Protein 1H12 (pdb70)

Structure (mmCIF, N/CA/C/O backbone):
data_1H12
#
_entry.id   1H12
#
_cell.length_a   50.972
_cell.length_b   90.734
_cell.length_c   97.581
_cell.angle_alpha   90.00
_cell.angle_beta   90.00
_cell.angle_gamma   90.00
#
_symmetry.space_group_name_H-M   'P 21 21 21'
#
loop_
_entity.id
_entity.type
_entity.pdbx_description
1 polymer ENDO-1,4-BETA-XYLANASE
2 non-polymer beta-D-xylopyranose
3 non-polymer alpha-D-xylopyranose
4 water water
#
loop_
_atom_site.group_PDB
_atom_site.id
_atom_site.type_symbol
_atom_site.label_atom_id
_atom_site.label_alt_id
_atom_site.label_comp_id
_atom_site.label_asym_id
_atom_site.label_entity_id
_atom_site.label_seq_id
_atom_site.pdbx_PDB_ins_code
_atom_site.Cartn_x
_atom_site.Cartn_y
_atom_site.Cartn_z
_atom_site.occupancy
_atom_site.B_iso_or_equiv
_atom_site.auth_seq_id
_atom_site.auth_comp_id
_atom_site.auth_asym_id
_atom_site.auth_atom_id
_atom_site.pdbx_PDB_model_num
ATOM 1 N N . ALA A 1 1 ? 11.482 22.103 -0.645 1.00 19.40 1 ALA A N 1
ATOM 2 C CA . ALA A 1 1 ? 11.639 20.741 -1.184 1.00 18.97 1 ALA A CA 1
ATOM 3 C C . ALA A 1 1 ? 11.993 19.777 -0.051 1.00 17.35 1 ALA A C 1
ATOM 4 O O . ALA A 1 1 ? 12.627 20.170 0.902 1.00 17.56 1 ALA A O 1
ATOM 6 N N . PHE A 1 2 ? 11.613 18.539 -0.203 1.00 16.44 2 PHE A N 1
ATOM 7 C CA . PHE A 1 2 ? 11.974 17.513 0.757 1.00 14.95 2 PHE A CA 1
ATOM 8 C C . PHE A 1 2 ? 13.440 17.380 0.949 1.00 15.51 2 PHE A C 1
ATOM 9 O O . PHE A 1 2 ? 14.189 17.259 -0.056 1.00 17.31 2 PHE A O 1
ATOM 17 N N . ASN A 1 3 ? 13.919 17.362 2.187 1.00 14.72 3 ASN A N 1
ATOM 18 C CA . ASN A 1 3 ? 15.317 17.088 2.483 1.00 15.57 3 ASN A CA 1
ATOM 19 C C . ASN A 1 3 ? 15.530 15.580 2.507 1.00 15.04 3 ASN A C 1
ATOM 20 O O . ASN A 1 3 ? 15.210 14.903 3.492 1.00 15.59 3 ASN A O 1
ATOM 25 N N . ASN A 1 4 ? 16.070 15.045 1.427 1.00 15.19 4 ASN A N 1
ATOM 26 C CA . ASN A 1 4 ? 16.347 13.641 1.310 1.00 14.70 4 ASN A CA 1
ATOM 27 C C . ASN A 1 4 ? 17.699 13.254 1.829 1.00 15.58 4 ASN A C 1
ATOM 28 O O . ASN A 1 4 ? 18.107 12.087 1.639 1.00 15.97 4 ASN A O 1
ATOM 33 N N . ASN A 1 5 ? 18.359 14.132 2.546 1.00 14.99 5 ASN A N 1
ATOM 34 C CA . ASN A 1 5 ? 19.626 13.836 3.173 1.00 16.88 5 ASN A CA 1
ATOM 35 C C . ASN A 1 5 ? 19.588 14.231 4.672 1.00 17.00 5 ASN A C 1
ATOM 36 O O . ASN A 1 5 ? 20.254 15.152 5.115 1.00 18.31 5 ASN A O 1
ATOM 41 N N . PRO A 1 6 ? 18.759 13.544 5.447 1.00 15.56 6 PRO A N 1
ATOM 42 C CA . PRO A 1 6 ? 18.591 13.925 6.856 1.00 15.40 6 PRO A CA 1
ATOM 43 C C . PRO A 1 6 ? 19.882 13.892 7.591 1.00 15.67 6 PRO A C 1
ATOM 44 O O . PRO A 1 6 ? 20.700 13.000 7.411 1.00 16.22 6 PRO A O 1
ATOM 48 N N . SER A 1 7 ? 20.076 14.884 8.468 1.00 15.42 7 SER A N 1
ATOM 49 C CA . SER A 1 7 ? 21.302 14.993 9.234 1.00 15.93 7 SER A CA 1
ATOM 50 C C . SER A 1 7 ? 21.581 13.856 10.162 1.00 15.41 7 SER A C 1
ATOM 51 O O . SER A 1 7 ? 20.670 13.308 10.766 1.00 14.09 7 SER A O 1
ATOM 54 N N . SER A 1 8 ? 22.867 13.496 10.311 1.00 15.34 8 SER A N 1
ATOM 55 C CA . SER A 1 8 ? 23.309 12.542 11.325 1.00 16.16 8 SER A CA 1
ATOM 56 C C . SER A 1 8 ? 23.303 13.159 12.701 1.00 15.55 8 SER A C 1
ATOM 57 O O . SER A 1 8 ? 23.520 12.459 13.660 1.00 18.14 8 SER A O 1
ATOM 60 N N . VAL A 1 9 ? 23.130 14.450 12.792 1.00 15.76 9 VAL A N 1
ATOM 61 C CA . VAL A 1 9 ? 23.044 15.165 14.084 1.00 16.14 9 VAL A CA 1
ATOM 62 C C . VAL A 1 9 ? 21.582 15.453 14.324 1.00 15.52 9 VAL A C 1
ATOM 63 O O . VAL A 1 9 ? 20.912 16.066 13.501 1.00 16.78 9 VAL A O 1
ATOM 67 N N . GLY A 1 10 ? 21.097 15.011 15.459 1.00 14.71 10 GLY A N 1
ATOM 68 C CA . GLY A 1 10 ? 19.670 15.201 15.776 1.00 14.41 10 GLY A CA 1
ATOM 69 C C . GLY A 1 10 ? 19.299 16.605 16.242 1.00 12.52 10 GLY A C 1
ATOM 70 O O . GLY A 1 10 ? 20.142 17.367 16.748 1.00 13.34 10 GLY A O 1
ATOM 71 N N . ALA A 1 11 ? 18.023 16.901 16.142 1.00 11.52 11 ALA A N 1
ATOM 72 C CA . ALA A 1 11 ? 17.454 18.146 16.635 1.00 11.77 11 ALA A CA 1
ATOM 73 C C . ALA A 1 11 ? 17.652 18.302 18.136 1.00 11.61 11 ALA A C 1
ATOM 74 O O . ALA A 1 11 ? 17.779 19.447 18.618 1.00 13.06 11 ALA A O 1
ATOM 76 N N . TYR A 1 12 ? 17.689 17.232 18.863 1.00 11.60 12 TYR A N 1
ATOM 77 C CA . TYR A 1 12 ? 17.942 17.329 20.330 1.00 12.54 12 TYR A CA 1
ATOM 78 C C . TYR A 1 12 ? 19.297 17.941 20.602 1.00 13.36 12 TYR A C 1
ATOM 79 O O . TYR A 1 12 ? 19.425 18.722 21.576 1.00 16.76 12 TYR A O 1
ATOM 88 N N . SER A 1 13 ? 20.280 17.567 19.792 1.00 15.17 13 SER A N 1
ATOM 89 C CA A SER A 1 13 ? 21.607 18.168 20.000 0.50 17.43 13 SER A CA 1
ATOM 90 C CA B SER A 1 13 ? 21.595 18.180 19.989 0.50 17.68 13 SER A CA 1
ATOM 91 C C . SER A 1 13 ? 21.784 19.502 19.333 1.00 18.00 13 SER A C 1
ATOM 92 O O . SER A 1 13 ? 22.495 20.376 19.903 1.00 21.43 13 SER A O 1
ATOM 97 N N . SER A 1 14 ? 21.213 19.740 18.175 1.00 16.42 14 SER A N 1
ATOM 98 C CA . SER A 1 14 ? 21.500 20.988 17.444 1.00 17.39 14 SER A CA 1
ATOM 99 C C . SER A 1 14 ? 20.529 22.070 17.755 1.00 17.62 14 SER A C 1
ATOM 100 O O . SER A 1 14 ? 20.853 23.236 17.582 1.00 20.70 14 SER A O 1
ATOM 103 N N . GLY A 1 15 ? 19.345 21.712 18.210 1.00 17.23 15 GLY A N 1
ATOM 104 C CA . GLY A 1 15 ? 18.247 22.620 18.382 1.00 18.24 15 GLY A CA 1
ATOM 105 C C . GLY A 1 15 ? 17.520 22.951 17.135 1.00 17.65 15 GLY A C 1
ATOM 106 O O . GLY A 1 15 ? 16.587 23.747 17.169 1.00 20.99 15 GLY A O 1
ATOM 107 N N . THR A 1 16 ? 17.919 22.393 16.001 1.00 17.58 16 THR A N 1
ATOM 108 C CA . THR A 1 16 ? 17.268 22.662 14.723 1.00 18.40 16 THR A CA 1
ATOM 109 C C . THR A 1 16 ? 16.236 21.576 14.446 1.00 14.78 16 THR A C 1
ATOM 110 O O . THR A 1 16 ? 16.624 20.446 14.223 1.00 16.31 16 THR A O 1
ATOM 114 N N . TYR A 1 17 ? 14.961 21.904 14.480 1.00 13.68 17 TYR A N 1
ATOM 115 C CA . TYR A 1 17 ? 13.882 20.976 14.169 1.00 12.24 17 TYR A CA 1
ATOM 116 C C . TYR A 1 17 ? 13.430 21.190 12.724 1.00 12.22 17 TYR A C 1
ATOM 117 O O . TYR A 1 17 ? 13.212 22.321 12.276 1.00 15.31 17 TYR A O 1
ATOM 126 N N . ARG A 1 18 ? 13.284 20.100 12.009 1.00 11.38 18 ARG A N 1
ATOM 127 C CA . ARG A 1 18 ? 12.696 20.133 10.692 1.00 10.76 18 ARG A CA 1
ATOM 128 C C . ARG A 1 18 ? 11.223 20.406 10.797 1.00 11.16 18 ARG A C 1
ATOM 129 O O . ARG A 1 18 ? 10.541 20.013 11.765 1.00 11.48 18 ARG A O 1
ATOM 137 N N . ASN A 1 19 ? 10.709 21.074 9.769 1.00 11.90 19 ASN A N 1
ATOM 138 C CA . ASN A 1 19 ? 9.286 21.245 9.511 1.00 11.64 19 ASN A CA 1
ATOM 139 C C . ASN A 1 19 ? 8.997 20.571 8.198 1.00 11.26 19 ASN A C 1
ATOM 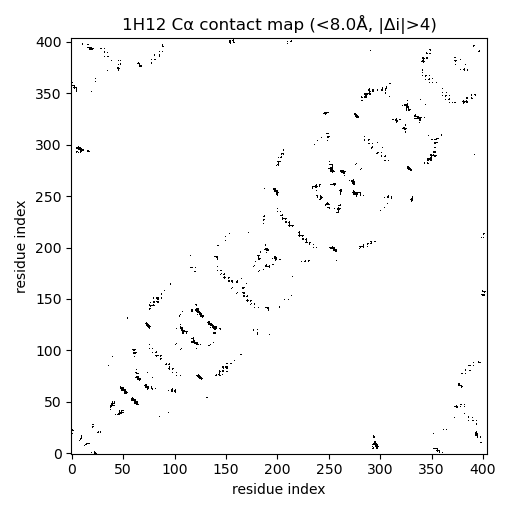140 O O . ASN A 1 19 ? 9.153 21.159 7.116 1.00 12.49 19 ASN A O 1
ATOM 145 N N . LEU A 1 20 ? 8.654 19.289 8.261 1.00 11.67 20 LEU A N 1
ATOM 146 C CA . LEU A 1 20 ? 8.458 18.469 7.073 1.00 11.61 20 LEU A CA 1
ATOM 147 C C . LEU A 1 20 ? 7.382 19.031 6.180 1.00 11.57 20 LEU A C 1
ATOM 148 O O . LEU A 1 20 ? 7.543 19.070 4.945 1.00 12.87 20 LEU A O 1
ATOM 153 N N . ALA A 1 21 ? 6.284 19.495 6.744 1.00 11.45 21 ALA A N 1
ATOM 154 C CA . ALA A 1 21 ? 5.224 20.066 5.957 1.00 12.15 21 ALA A CA 1
ATOM 155 C C . ALA A 1 21 ? 5.700 21.282 5.160 1.00 13.33 21 ALA A C 1
ATOM 156 O O . ALA A 1 21 ? 5.296 21.456 4.006 1.00 15.28 21 ALA A O 1
ATOM 158 N N . GLN A 1 22 ? 6.552 22.083 5.771 1.00 12.87 22 GLN A N 1
ATOM 159 C CA . GLN A 1 22 ? 7.114 23.248 5.067 1.00 14.14 22 GLN A CA 1
ATOM 160 C C . GLN A 1 22 ? 8.032 22.798 3.955 1.00 13.95 22 GLN A C 1
ATOM 161 O O . GLN A 1 22 ? 8.010 23.369 2.848 1.00 15.35 22 GLN A O 1
ATOM 167 N N . GLU A 1 23 ? 8.880 21.805 4.211 1.00 13.43 23 GLU A N 1
ATOM 168 C CA . GLU A 1 23 ? 9.707 21.241 3.154 1.00 13.76 23 GLU A CA 1
ATOM 169 C C . GLU A 1 23 ? 8.870 20.795 1.971 1.00 14.12 23 GLU A C 1
ATOM 170 O O . GLU A 1 23 ? 9.291 20.951 0.795 1.00 16.43 23 GLU A O 1
ATOM 176 N N . MET A 1 24 ? 7.687 20.276 2.232 1.00 14.10 24 MET A N 1
ATOM 177 C CA . MET A 1 24 ? 6.809 19.732 1.227 1.00 15.34 24 MET A CA 1
ATOM 178 C C . MET A 1 24 ? 5.943 20.834 0.598 1.00 16.49 24 MET A C 1
ATOM 179 O O . MET A 1 24 ? 5.059 20.533 -0.163 1.00 19.40 24 MET A O 1
ATOM 184 N N . GLY A 1 25 ? 6.189 22.067 0.945 1.00 16.27 25 GLY A N 1
ATOM 185 C CA . GLY A 1 25 ? 5.510 23.206 0.283 1.00 17.38 25 GLY A CA 1
ATOM 186 C C . GLY A 1 25 ? 4.143 23.530 0.771 1.00 17.91 25 GLY A C 1
ATOM 187 O O . GLY A 1 25 ? 3.375 24.266 0.096 1.00 19.80 25 GLY A O 1
ATOM 188 N N . LYS A 1 26 ? 3.774 23.028 1.964 1.00 16.18 26 LYS A N 1
ATOM 189 C CA . LYS A 1 26 ? 2.464 23.266 2.464 1.00 17.06 26 LYS A CA 1
ATOM 190 C C . LYS A 1 26 ? 2.353 24.627 3.133 1.00 17.14 26 LYS A C 1
ATOM 191 O O . LYS A 1 26 ? 3.339 25.194 3.599 1.00 19.61 26 LYS A O 1
ATOM 197 N N . THR A 1 27 ? 1.151 25.128 3.198 1.00 20.13 27 THR A N 1
ATOM 198 C CA . THR A 1 27 ? 0.894 26.407 3.838 1.00 21.49 27 THR A CA 1
ATOM 199 C C . THR A 1 27 ? -0.118 26.245 4.981 1.00 19.59 27 THR A C 1
ATOM 200 O O . THR A 1 27 ? -0.786 25.200 5.093 1.00 20.24 27 THR A O 1
ATOM 204 N N . ASN A 1 28 ? -0.247 27.274 5.781 1.00 19.19 28 ASN A N 1
ATOM 205 C CA . ASN A 1 28 ? -1.169 27.251 6.927 1.00 19.62 28 ASN A CA 1
ATOM 206 C C . ASN A 1 28 ? -0.926 26.040 7.823 1.00 17.83 28 ASN A C 1
ATOM 207 O O . ASN A 1 28 ? -1.896 25.417 8.342 1.00 19.32 28 ASN A O 1
ATOM 209 N N . ILE A 1 29 ? 0.357 25.709 7.983 1.00 16.60 29 ILE A N 1
ATOM 210 C CA . ILE A 1 29 ? 0.702 24.511 8.715 1.00 14.46 29 ILE A CA 1
ATOM 211 C C . ILE A 1 29 ? 0.311 24.590 10.181 1.00 14.49 29 ILE A C 1
ATOM 212 O O . ILE A 1 29 ? -0.322 23.674 10.732 1.00 14.36 29 ILE A O 1
ATOM 217 N N . GLN A 1 30 ? 0.692 25.654 10.827 1.00 14.11 30 GLN A N 1
ATOM 218 C CA . GLN A 1 30 ? 0.415 25.766 12.250 1.00 15.02 30 GLN A CA 1
ATOM 219 C C . GLN A 1 30 ? -1.093 25.829 12.518 1.00 14.60 30 GLN A C 1
ATOM 220 O O . GLN A 1 30 ? -1.587 25.280 13.514 1.00 15.33 30 GLN A O 1
ATOM 226 N N . GLN A 1 31 ? -1.864 26.499 11.658 1.00 15.25 31 GLN A N 1
ATOM 227 C CA . GLN A 1 31 ? -3.317 26.526 11.823 1.00 15.31 31 GLN A CA 1
ATOM 228 C C . GLN A 1 31 ? -3.878 25.106 11.770 1.00 14.90 31 GLN A C 1
ATOM 229 O O . GLN A 1 31 ? -4.778 24.776 12.541 1.00 15.56 31 GLN A O 1
ATOM 231 N N . LYS A 1 32 ? -3.375 24.284 10.865 1.00 14.47 32 LYS A N 1
ATOM 232 C CA . LYS A 1 32 ? -3.874 22.912 10.737 1.00 14.76 32 LYS A CA 1
ATOM 233 C C . LYS A 1 32 ? -3.526 22.103 11.996 1.00 13.61 32 LYS A C 1
ATOM 234 O O . LYS A 1 32 ? -4.378 21.324 12.484 1.00 13.31 32 LYS A O 1
ATOM 240 N N . VAL A 1 33 ? -2.320 22.275 12.512 1.00 12.29 33 VAL A N 1
ATOM 241 C CA . VAL A 1 33 ? -1.935 21.602 13.766 1.00 11.67 33 VAL A CA 1
ATOM 242 C C . VAL A 1 33 ? -2.855 22.034 14.900 1.00 11.26 33 VAL A C 1
ATOM 243 O O . VAL A 1 33 ? -3.345 21.218 15.666 1.00 11.88 33 VAL A O 1
ATOM 247 N N . ASN A 1 34 ? -3.062 23.330 15.022 1.00 12.21 34 ASN A N 1
ATOM 248 C CA . ASN A 1 34 ? -3.889 23.864 16.078 1.00 12.91 34 ASN A CA 1
ATOM 249 C C . ASN A 1 34 ? -5.339 23.402 15.981 1.00 12.55 34 ASN A C 1
ATOM 250 O O . ASN A 1 34 ? -5.940 23.040 17.003 1.00 12.88 34 ASN A O 1
ATOM 255 N N . SER A 1 35 ? -5.879 23.403 14.773 1.00 12.73 35 SER A N 1
ATOM 256 C CA A SER A 1 35 ? -7.272 22.916 14.663 0.50 13.13 35 SER A CA 1
ATOM 257 C CA B SER A 1 35 ? -7.243 22.910 14.651 0.50 12.55 35 SER A CA 1
ATOM 258 C C . SER A 1 35 ? -7.386 21.416 14.946 1.00 11.81 35 SER A C 1
ATOM 259 O O . SER A 1 35 ? -8.405 20.974 15.433 1.00 12.29 35 SER A O 1
ATOM 264 N N . THR A 1 36 ? -6.355 20.651 14.621 1.00 11.24 36 THR A N 1
ATOM 265 C CA . THR A 1 36 ? -6.345 19.224 14.913 1.00 9.90 36 THR A CA 1
ATOM 266 C C . THR A 1 36 ? -6.489 19.058 16.444 1.00 9.61 36 THR A C 1
ATOM 267 O O . THR A 1 36 ? -7.321 18.270 16.906 1.00 9.83 36 THR A O 1
ATOM 271 N N . PHE A 1 37 ? -5.676 19.760 17.219 1.00 9.51 37 PHE A N 1
ATOM 272 C CA . PHE A 1 37 ? -5.779 19.647 18.652 1.00 9.41 37 PHE A CA 1
ATOM 273 C C . PHE A 1 37 ? -7.141 20.140 19.114 1.00 10.10 37 PHE A C 1
ATOM 274 O O . PHE A 1 37 ? -7.820 19.480 19.923 1.00 10.01 37 PHE A O 1
ATOM 282 N N . ASP A 1 38 ? -7.589 21.271 18.613 1.00 9.89 38 ASP A N 1
ATOM 283 C CA . ASP A 1 38 ? -8.852 21.835 19.084 1.00 11.39 38 ASP A CA 1
ATOM 284 C C . ASP A 1 38 ? -10.011 20.941 18.834 1.00 10.56 38 ASP A C 1
ATOM 285 O O . ASP A 1 38 ? -10.939 20.863 19.628 1.00 11.90 38 ASP A O 1
ATOM 290 N N . ASN A 1 39 ? -9.998 20.255 17.695 1.00 10.27 39 ASN A N 1
ATOM 291 C CA . ASN A 1 39 ? -11.107 19.357 17.395 1.00 11.05 39 ASN A CA 1
ATOM 292 C C . ASN A 1 39 ? -11.038 18.058 18.178 1.00 10.03 39 ASN A C 1
ATOM 293 O O . ASN A 1 39 ? -12.056 17.503 18.587 1.00 11.38 39 ASN A O 1
ATOM 298 N N . MET A 1 40 ? -9.817 17.545 18.411 1.00 10.01 40 MET A N 1
ATOM 299 C CA . MET A 1 40 ? -9.667 16.329 19.220 1.00 8.64 40 MET A CA 1
ATOM 300 C C . MET A 1 40 ? -10.047 16.587 20.682 1.00 8.46 40 MET A C 1
ATOM 301 O O . MET A 1 40 ? -10.558 15.692 21.354 1.00 9.20 40 MET A O 1
ATOM 306 N N . PHE A 1 41 ? -9.766 17.790 21.180 1.00 8.99 41 PHE A N 1
ATOM 307 C CA . PHE A 1 41 ? -9.959 18.174 22.561 1.00 8.88 41 PHE A CA 1
ATOM 308 C C . PHE A 1 41 ? -11.217 19.041 22.767 1.00 11.04 41 PHE A C 1
ATOM 309 O O . PHE A 1 41 ? -11.460 19.465 23.856 1.00 14.83 41 PHE A O 1
ATOM 317 N N . GLY A 1 42 ? -12.034 19.177 21.765 1.00 11.61 42 GLY A N 1
ATOM 318 C CA . GLY A 1 42 ? -13.238 19.995 21.850 1.00 12.45 42 GLY A CA 1
ATOM 319 C C . GLY A 1 42 ? -14.456 19.114 22.010 1.00 12.24 42 GLY A C 1
ATOM 320 O O . GLY A 1 42 ? -14.471 17.942 21.646 1.00 12.53 42 GLY A O 1
ATOM 321 N N . TYR A 1 43 ? -15.531 19.717 22.534 1.00 13.16 43 TYR A N 1
ATOM 322 C CA . TYR A 1 43 ? -16.726 18.955 22.848 1.00 13.80 43 TYR A CA 1
ATOM 323 C C . TYR A 1 43 ? -17.658 18.903 21.646 1.00 15.20 43 TYR A C 1
ATOM 324 O O . TYR A 1 43 ? -18.830 19.349 21.707 1.00 20.13 43 TYR A O 1
ATOM 333 N N . ASN A 1 44 ? -17.259 18.233 20.605 1.00 13.90 44 ASN A N 1
ATOM 334 C CA . ASN A 1 44 ? -17.980 18.161 19.329 1.00 13.77 44 ASN A CA 1
ATOM 335 C C . ASN A 1 44 ? -18.513 16.804 18.960 1.00 14.42 44 ASN A C 1
ATOM 336 O O . ASN A 1 44 ? -19.313 16.699 18.018 1.00 15.95 44 ASN A O 1
ATOM 341 N N . ASN A 1 45 ? -18.133 15.744 19.672 1.00 14.33 45 ASN A N 1
ATOM 342 C CA . ASN A 1 45 ? -18.563 14.411 19.377 1.00 16.05 45 ASN A CA 1
ATOM 343 C C . ASN A 1 45 ? -18.318 13.995 17.987 1.00 15.42 45 ASN A C 1
ATOM 344 O O . ASN A 1 45 ? -19.014 13.102 17.491 1.00 18.50 45 ASN A O 1
ATOM 346 N N . THR A 1 46 ? -17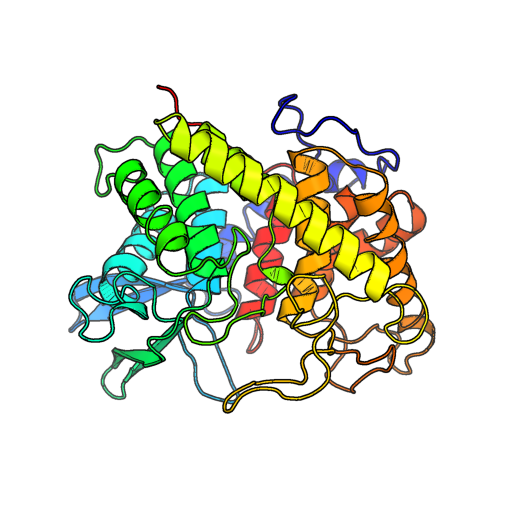.343 14.600 17.328 1.00 13.49 46 THR A N 1
ATOM 347 C CA . THR A 1 46 ? -17.075 14.381 15.903 1.00 13.73 46 THR A CA 1
ATOM 348 C C . THR A 1 46 ? -15.654 13.846 15.762 1.00 11.96 46 THR A C 1
ATOM 349 O O . THR A 1 46 ? -15.476 12.643 15.570 1.00 13.18 46 THR A O 1
ATOM 353 N N . GLN A 1 47 ? -14.683 14.709 15.877 1.00 10.53 47 GLN A N 1
ATOM 354 C CA . GLN A 1 47 ? -13.290 14.290 16.010 1.00 10.37 47 GLN A CA 1
ATOM 355 C C . GLN A 1 47 ? -12.901 13.987 17.482 1.00 9.80 47 GLN A C 1
ATOM 356 O O . GLN A 1 47 ? -11.876 13.355 17.733 1.00 9.92 47 GLN A O 1
ATOM 362 N N . GLN A 1 48 ? -13.722 14.471 18.409 1.00 9.80 48 GLN A N 1
ATOM 363 C CA . GLN A 1 48 ? -13.412 14.478 19.816 1.00 9.70 48 GLN A CA 1
ATOM 364 C C . GLN A 1 48 ? -12.961 13.111 20.324 1.00 9.25 48 GLN A C 1
ATOM 365 O O . GLN A 1 48 ? -13.635 12.083 20.147 1.00 9.73 48 GLN A O 1
ATOM 371 N N . LEU A 1 49 ? -11.852 13.148 21.096 1.00 8.62 49 LEU A N 1
ATOM 372 C CA . LEU A 1 49 ? -11.388 11.989 21.850 1.00 8.33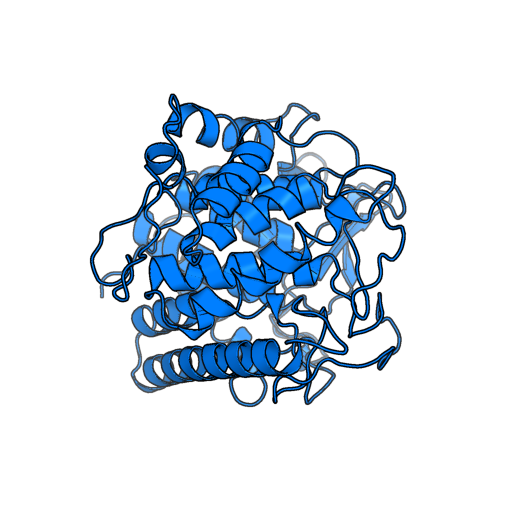 49 LEU A CA 1
ATOM 373 C C . LEU A 1 49 ? -11.286 12.261 23.376 1.00 8.01 49 LEU A C 1
ATOM 374 O O . LEU A 1 49 ? -11.134 11.313 24.141 1.00 8.79 49 LEU A O 1
ATOM 379 N N . TYR A 1 50 ? -11.291 13.523 23.758 1.00 8.40 50 TYR A N 1
ATOM 380 C CA . TYR A 1 50 ? -11.067 13.968 25.123 1.00 8.66 50 TYR A CA 1
ATOM 381 C C . TYR A 1 50 ? -12.408 14.205 25.803 1.00 8.59 50 TYR A C 1
ATOM 382 O O . TYR A 1 50 ? -13.160 15.082 25.368 1.00 9.80 50 TYR A O 1
ATOM 391 N N . TYR A 1 51 ? -12.724 13.419 26.829 1.00 8.33 51 TYR A N 1
ATOM 392 C CA . TYR A 1 51 ? -14.011 13.436 27.492 1.00 8.50 51 TYR A CA 1
ATOM 393 C C . TYR A 1 51 ? -13.870 13.600 28.982 1.00 7.98 51 TYR A C 1
ATOM 394 O O . TYR A 1 51 ? -12.976 13.030 29.617 1.00 8.44 51 TYR A O 1
ATOM 403 N N . PRO A 1 52 ? -14.773 14.364 29.590 1.00 8.60 52 PRO A N 1
ATOM 404 C CA . PRO A 1 52 ? -14.787 14.472 31.049 1.00 8.96 52 PRO A CA 1
ATOM 405 C C . PRO A 1 52 ? -15.343 13.237 31.711 1.00 8.90 52 PRO A C 1
ATOM 406 O O . PRO A 1 52 ? -16.233 12.559 31.189 1.00 10.17 52 PRO A O 1
ATOM 410 N N . TYR A 1 53 ? -14.827 12.971 32.898 1.00 8.55 53 TYR A N 1
ATOM 411 C CA . TYR A 1 53 ? -15.320 11.924 33.805 1.00 8.34 53 TYR A CA 1
ATOM 412 C C . TYR A 1 53 ? -15.849 12.604 35.069 1.00 8.27 53 TYR A C 1
ATOM 413 O O . TYR A 1 53 ? -15.133 13.389 35.707 1.00 9.02 53 TYR A O 1
ATOM 422 N N . THR A 1 54 ? -17.120 12.336 35.371 1.00 8.93 54 THR A N 1
ATOM 423 C CA . THR A 1 54 ? -17.783 12.870 36.546 1.00 9.01 54 THR A CA 1
ATOM 424 C C . THR A 1 54 ? -18.340 11.734 37.394 1.00 8.71 54 THR A C 1
ATOM 425 O O . THR A 1 54 ? -18.624 10.643 36.879 1.00 9.70 54 THR A O 1
ATOM 429 N N . GLU A 1 55 ? -18.475 11.987 38.688 1.00 8.56 55 GLU A N 1
ATOM 430 C CA . GLU A 1 55 ? -19.039 11.019 39.618 1.00 8.85 55 GLU A CA 1
ATOM 431 C C . GLU A 1 55 ? -20.123 11.692 40.417 1.00 9.38 55 GLU A C 1
ATOM 432 O O . GLU A 1 55 ? -19.848 12.682 41.120 1.00 10.17 55 GLU A O 1
ATOM 438 N N . ASN A 1 56 ? -21.341 11.234 40.273 1.00 9.34 56 ASN A N 1
ATOM 439 C CA . ASN A 1 56 ? -22.474 11.869 40.952 1.00 10.79 56 ASN A CA 1
ATOM 440 C C . ASN A 1 56 ? -22.559 13.359 40.700 1.00 11.51 56 ASN A C 1
ATOM 441 O O . ASN A 1 56 ? -22.862 14.143 41.585 1.00 12.37 56 ASN A O 1
ATOM 446 N N . GLY A 1 57 ? -22.250 13.747 39.461 1.00 11.58 57 GLY A N 1
ATOM 447 C CA . GLY A 1 57 ? -22.315 15.127 39.021 1.00 12.79 57 GLY A CA 1
ATOM 448 C C . GLY A 1 57 ? -21.129 15.967 39.361 1.00 13.24 57 GLY A C 1
ATOM 449 O O . GLY A 1 57 ? -21.099 17.159 39.033 1.00 18.16 57 GLY A O 1
ATOM 450 N N . VAL A 1 58 ? -20.146 15.405 40.064 1.00 11.09 58 VAL A N 1
ATOM 451 C CA . VAL A 1 58 ? -18.934 16.123 40.475 1.00 11.40 58 VAL A CA 1
ATOM 452 C C . VAL A 1 58 ? -17.846 15.803 39.454 1.00 10.31 58 VAL A C 1
ATOM 453 O O . VAL A 1 58 ? -17.490 14.661 39.233 1.00 10.35 58 VAL A O 1
ATOM 457 N N . TYR A 1 59 ? -17.289 16.838 38.838 1.00 11.14 59 TYR A N 1
ATOM 458 C CA . TYR A 1 59 ? -16.188 16.681 37.917 1.00 10.30 59 TYR A CA 1
ATOM 459 C C . TYR A 1 59 ? -14.983 16.116 38.579 1.00 9.97 59 TYR A C 1
ATOM 460 O O . TYR A 1 59 ? -14.580 16.588 39.671 1.00 11.17 59 TYR A O 1
ATOM 469 N N . LYS A 1 60 ? -14.352 15.137 37.942 1.00 9.11 60 LYS A N 1
ATOM 470 C CA . LYS A 1 60 ? -13.126 14.514 38.452 1.00 8.86 60 LYS A CA 1
ATOM 471 C C . LYS A 1 60 ? -11.925 14.771 37.553 1.00 8.65 60 LYS A C 1
ATOM 472 O O . LYS A 1 60 ? -10.919 15.356 38.014 1.00 9.31 60 LYS A O 1
ATOM 478 N N . ALA A 1 61 ? -11.964 14.317 36.330 1.00 8.52 61 ALA A N 1
ATOM 479 C CA . ALA A 1 61 ? -10.779 14.354 35.454 1.00 8.26 61 ALA A CA 1
ATOM 480 C C . ALA A 1 61 ? -11.223 14.085 34.046 1.00 7.66 61 ALA A C 1
ATOM 481 O O . ALA A 1 61 ? -12.434 14.050 33.800 1.00 9.60 61 ALA A O 1
ATOM 483 N N . HIS A 1 62 ? -10.318 13.991 33.085 1.00 7.87 62 HIS A N 1
ATOM 484 C CA . HIS A 1 62 ? -10.656 13.678 31.703 1.00 7.58 62 HIS A CA 1
ATOM 485 C C . HIS A 1 62 ? -9.894 12.437 31.235 1.00 7.69 62 HIS A C 1
ATOM 486 O O . HIS A 1 62 ? -8.841 12.098 31.765 1.00 7.90 62 HIS A O 1
ATOM 493 N N . TYR A 1 63 ? -10.412 11.823 30.206 1.00 7.68 63 TYR A N 1
ATOM 494 C CA . TYR A 1 63 ? -9.750 10.691 29.587 1.00 7.29 63 TYR A CA 1
ATOM 495 C C . TYR A 1 63 ? -9.858 10.764 28.080 1.00 7.79 63 TYR A C 1
ATOM 496 O O . TYR A 1 63 ? -10.748 11.425 27.496 1.00 8.18 63 TYR A O 1
ATOM 505 N N . ILE A 1 64 ? -8.969 10.034 27.432 1.00 7.54 64 ILE A N 1
ATOM 506 C CA . ILE A 1 64 ? -9.012 9.759 25.999 1.00 7.30 64 ILE A CA 1
ATOM 507 C C . ILE A 1 64 ? -9.844 8.495 25.866 1.00 7.90 64 ILE A C 1
ATOM 508 O O . ILE A 1 64 ? -9.539 7.435 26.398 1.00 8.10 64 ILE A O 1
ATOM 513 N N . LYS A 1 65 ? -10.964 8.619 25.141 1.00 8.01 65 LYS A N 1
ATOM 514 C CA . LYS A 1 65 ? -11.914 7.545 24.983 1.00 7.75 65 LYS A CA 1
ATOM 515 C C . LYS A 1 65 ? -11.545 6.652 23.817 1.00 8.25 65 LYS A C 1
ATOM 516 O O . LYS A 1 65 ? -11.525 7.090 22.657 1.00 9.35 65 LYS A O 1
ATOM 522 N N . ALA A 1 66 ? -11.298 5.377 24.100 1.00 8.65 66 ALA A N 1
ATOM 523 C CA . ALA A 1 66 ? -11.027 4.393 23.072 1.00 9.41 66 ALA A CA 1
ATOM 524 C C . ALA A 1 66 ? -12.354 3.823 22.584 1.00 9.71 66 ALA A C 1
ATOM 525 O O . ALA A 1 66 ? -12.828 2.772 22.956 1.00 11.34 66 ALA A O 1
ATOM 527 N N . ILE A 1 67 ? -12.978 4.603 21.727 1.00 10.66 67 ILE A N 1
ATOM 528 C CA . ILE A 1 67 ? -14.249 4.263 21.106 1.00 12.13 67 ILE A CA 1
ATOM 529 C C . ILE A 1 67 ? -14.090 2.953 20.405 1.00 13.03 67 ILE A C 1
ATOM 530 O O . ILE A 1 67 ? -13.103 2.699 19.725 1.00 13.78 67 ILE A O 1
ATOM 535 N N . ASN A 1 68 ? -15.063 2.075 20.626 1.00 15.40 68 ASN A N 1
ATOM 536 C CA . ASN A 1 68 ? -14.938 0.717 20.126 1.00 19.80 68 ASN A CA 1
ATOM 537 C C . ASN A 1 68 ? -16.299 0.127 19.891 1.00 23.12 68 ASN A C 1
ATOM 538 O O . ASN A 1 68 ? -17.011 -0.290 20.839 1.00 22.78 68 ASN A O 1
ATOM 543 N N . PRO A 1 69 ? -16.644 0.091 18.621 1.00 26.35 69 PRO A N 1
ATOM 544 C CA . PRO A 1 69 ? -17.953 -0.411 18.160 1.00 30.08 69 PRO A CA 1
ATOM 545 C C . PRO A 1 69 ? -18.115 -1.900 18.342 1.00 32.69 69 PRO A C 1
ATOM 546 O O . PRO A 1 69 ? -19.206 -2.382 18.540 1.00 36.27 69 PRO A O 1
ATOM 550 N N . ASP A 1 70 ? -17.015 -2.621 18.312 1.00 34.31 70 ASP A N 1
ATOM 551 C CA . ASP A 1 70 ? -17.138 -4.083 18.360 1.00 36.32 70 ASP A CA 1
ATOM 552 C C . ASP A 1 70 ? -17.222 -4.651 19.783 1.00 37.14 70 ASP A C 1
ATOM 553 O O . ASP A 1 70 ? -17.829 -5.707 20.030 1.00 39.69 70 ASP A O 1
ATOM 555 N N . GLU A 1 71 ? -16.642 -3.957 20.745 1.00 34.53 71 GLU A N 1
ATOM 556 C CA . GLU A 1 71 ? -16.414 -4.541 22.047 1.00 31.66 71 GLU A CA 1
ATOM 557 C C . GLU A 1 71 ? -16.848 -3.606 23.167 1.00 28.49 71 GLU A C 1
ATOM 558 O O . GLU A 1 71 ? -16.793 -3.958 24.348 1.00 30.07 71 GLU A O 1
ATOM 561 N N . GLY A 1 72 ? -17.290 -2.400 22.814 1.00 23.96 72 GLY A N 1
ATOM 562 C CA . GLY A 1 72 ? -17.741 -1.451 23.797 1.00 21.38 72 GLY A CA 1
ATO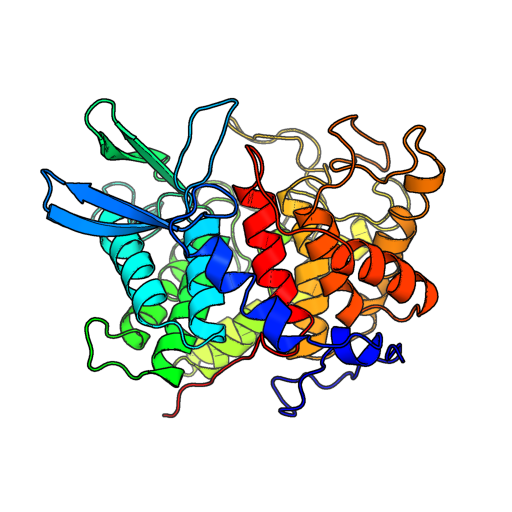M 563 C C . GLY A 1 72 ? -16.541 -0.458 24.102 1.00 17.18 72 GLY A C 1
ATOM 564 O O . GLY A 1 72 ? -15.386 -0.857 24.142 1.00 18.51 72 GLY A O 1
ATOM 565 N N . ASP A 1 73 ? -16.886 0.787 24.262 1.00 15.63 73 ASP A N 1
ATOM 566 C CA . ASP A 1 73 ? -15.856 1.797 24.461 1.00 13.24 73 ASP A CA 1
ATOM 567 C C . ASP A 1 73 ? -15.045 1.455 25.724 1.00 12.46 73 ASP A C 1
ATOM 568 O O . ASP A 1 73 ? -15.605 1.001 26.736 1.00 14.19 73 ASP A O 1
ATOM 573 N N . ASP A 1 74 ? -13.761 1.734 25.699 1.00 10.13 74 ASP A N 1
ATOM 574 C CA . ASP A 1 74 ? -12.916 1.544 26.858 1.00 9.50 74 ASP A CA 1
ATOM 575 C C . ASP A 1 74 ? -11.909 2.676 26.931 1.00 8.39 74 ASP A C 1
ATOM 576 O O . ASP A 1 74 ? -12.023 3.647 26.187 1.00 9.28 74 ASP A O 1
ATOM 581 N N . ILE A 1 75 ? -10.990 2.579 27.887 1.00 7.93 75 ILE A N 1
ATOM 582 C CA . ILE A 1 75 ? -10.060 3.680 28.164 1.00 7.55 75 ILE A CA 1
ATOM 583 C C . ILE A 1 75 ? -8.687 3.022 28.312 1.00 7.88 75 ILE A C 1
ATOM 584 O O . ILE A 1 75 ? -8.546 2.074 29.094 1.00 8.12 75 ILE A O 1
ATOM 589 N N . ARG A 1 76 ? -7.707 3.492 27.550 1.00 7.91 76 ARG A N 1
ATOM 590 C CA . ARG A 1 76 ? -6.410 2.836 27.436 1.00 7.25 76 ARG A CA 1
ATOM 591 C C . ARG A 1 76 ? -5.279 3.764 27.859 1.00 6.95 76 ARG A C 1
ATOM 592 O O . ARG A 1 76 ? -5.300 4.981 27.669 1.00 7.87 76 ARG A O 1
ATOM 600 N N . THR A 1 77 ? -4.228 3.188 28.406 1.00 7.07 77 THR A N 1
ATOM 601 C CA . THR A 1 77 ? -3.057 3.936 28.805 1.00 6.83 77 THR A CA 1
ATOM 602 C C . THR A 1 77 ? -2.304 4.522 27.620 1.00 6.94 77 THR A C 1
ATOM 603 O O . THR A 1 77 ? -1.776 5.641 27.735 1.00 7.32 77 THR A O 1
ATOM 607 N N . GLU A 1 78 ? -2.226 3.818 26.498 1.00 6.87 78 GLU A N 1
ATOM 608 C CA . GLU A 1 78 ? -1.578 4.376 25.327 1.00 7.27 78 GLU A CA 1
ATOM 609 C C . GLU A 1 78 ? -2.239 5.689 24.926 1.00 6.59 78 GLU A C 1
ATOM 610 O O . GLU A 1 78 ? -1.602 6.729 24.832 1.00 7.17 78 GLU A O 1
ATOM 616 N N . GLY A 1 79 ? -3.551 5.650 24.720 1.00 7.09 79 GLY A N 1
ATOM 617 C CA . GLY A 1 79 ? -4.225 6.866 24.277 1.00 7.28 79 GLY A CA 1
ATOM 618 C C . GLY A 1 79 ? -4.111 8.008 25.262 1.00 6.56 79 GLY A C 1
ATOM 619 O O . GLY A 1 79 ? -3.969 9.164 24.876 1.00 7.13 79 GLY A O 1
ATOM 620 N N . GLN A 1 80 ? -4.202 7.686 26.555 1.00 6.63 80 GLN A N 1
ATOM 621 C CA . GLN A 1 80 ? -4.095 8.682 27.627 1.00 6.37 80 GLN A CA 1
ATOM 622 C C . GLN A 1 80 ? -2.733 9.380 27.556 1.00 6.41 80 GLN A C 1
ATOM 623 O O . GLN A 1 80 ? -2.635 10.613 27.611 1.00 7.06 80 GLN A O 1
ATOM 629 N N . SER A 1 81 ? -1.665 8.563 27.464 1.00 6.44 81 SER A N 1
ATOM 630 C CA . SER A 1 81 ? -0.320 9.072 27.455 1.00 6.70 81 SER A CA 1
ATOM 631 C C . SER A 1 81 ? 0.011 9.838 26.184 1.00 6.73 81 SER A C 1
ATOM 632 O O . SER A 1 81 ? 0.735 10.848 26.219 1.00 7.14 81 SER A O 1
ATOM 635 N N . TRP A 1 82 ? -0.528 9.407 25.061 1.00 6.71 82 TRP A N 1
ATOM 636 C CA . TRP A 1 82 ? -0.385 10.107 23.798 1.00 7.09 82 TRP A CA 1
ATOM 637 C C . TRP A 1 82 ? -1.070 11.451 23.872 1.00 7.17 82 TRP A C 1
ATOM 638 O O . TRP A 1 82 ? -0.532 12.474 23.388 1.00 7.74 82 TRP A O 1
ATOM 649 N N . GLY A 1 83 ? -2.253 11.499 24.480 1.00 6.93 83 GLY A N 1
ATOM 650 C CA . GLY A 1 83 ? -2.957 12.768 24.636 1.00 7.27 83 GLY A CA 1
ATOM 651 C C . GLY A 1 83 ? -2.202 13.756 25.505 1.00 6.92 83 GLY A C 1
ATOM 652 O O . GLY A 1 83 ? -2.147 14.940 25.198 1.00 7.44 83 GLY A O 1
ATOM 653 N N . MET A 1 84 ? -1.613 13.275 26.597 1.00 7.08 84 MET A N 1
ATOM 654 C CA . MET A 1 84 ? -0.764 14.140 27.412 1.00 6.80 84 MET A CA 1
ATOM 655 C C . MET A 1 84 ? 0.429 14.667 26.625 1.00 6.73 84 MET A C 1
ATOM 656 O O . MET A 1 84 ? 0.827 15.834 26.751 1.00 7.36 84 MET A O 1
ATOM 661 N N . THR A 1 85 ? 1.030 13.808 25.823 1.00 6.62 85 THR A N 1
ATOM 662 C CA . THR A 1 85 ? 2.164 14.192 25.018 1.00 6.77 85 THR A CA 1
ATOM 663 C C . THR A 1 85 ? 1.782 15.302 24.035 1.00 6.86 85 THR A C 1
ATOM 664 O O . THR A 1 85 ? 2.480 16.295 23.884 1.00 7.75 85 THR A O 1
ATOM 668 N N . ALA A 1 86 ? 0.650 15.126 23.363 1.00 7.43 86 ALA A N 1
ATOM 669 C CA . ALA A 1 86 ? 0.196 16.153 22.463 1.00 7.32 86 ALA A CA 1
ATOM 670 C C . ALA A 1 86 ? -0.035 17.465 23.177 1.00 8.15 86 ALA A C 1
ATOM 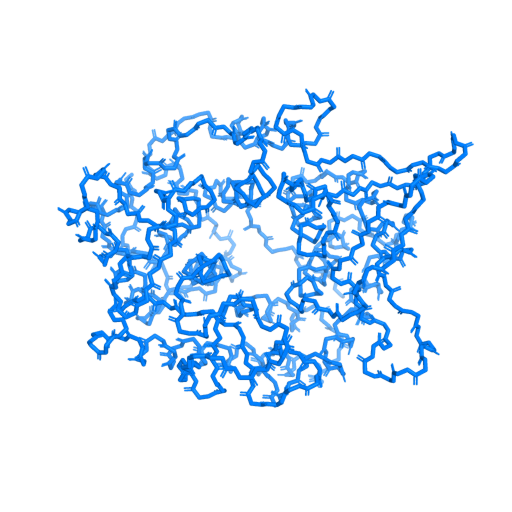671 O O . ALA A 1 86 ? 0.333 18.551 22.694 1.00 8.48 86 ALA A O 1
ATOM 673 N N . ALA A 1 87 ? -0.684 17.399 24.339 1.00 7.51 87 ALA A N 1
ATOM 674 C CA . ALA A 1 87 ? -0.978 18.616 25.097 1.00 7.92 87 ALA A CA 1
ATOM 675 C C . ALA A 1 87 ? 0.290 19.369 25.479 1.00 7.17 87 ALA A C 1
ATOM 676 O O . ALA A 1 87 ? 0.364 20.582 25.344 1.00 8.30 87 ALA A O 1
ATOM 678 N N . VAL A 1 88 ? 1.320 18.667 26.000 1.00 7.57 88 VAL A N 1
ATOM 679 C CA . VAL A 1 88 ? 2.515 19.394 26.435 1.00 7.61 88 VAL A CA 1
ATOM 680 C C . VAL A 1 88 ? 3.209 20.031 25.243 1.00 7.56 88 VAL A C 1
ATOM 681 O O . VAL A 1 88 ? 3.754 21.133 25.364 1.00 8.26 88 VAL A O 1
ATOM 685 N N . MET A 1 89 ? 3.203 19.394 24.082 1.00 7.98 89 MET A N 1
ATOM 686 C CA . MET A 1 89 ? 3.862 19.977 22.921 1.00 7.79 89 MET A CA 1
ATOM 687 C C . MET A 1 89 ? 3.210 21.283 22.475 1.00 8.17 89 MET A C 1
ATOM 688 O O . MET A 1 89 ? 3.889 22.147 21.902 1.00 9.11 89 MET A O 1
ATOM 693 N N . LEU A 1 90 ? 1.909 21.426 22.692 1.00 8.26 90 LEU A N 1
ATOM 694 C CA . LEU A 1 90 ? 1.178 22.638 22.300 1.00 8.39 90 LEU A CA 1
ATOM 695 C C . LEU A 1 90 ? 0.897 23.563 23.461 1.00 8.19 90 LEU A C 1
ATOM 696 O O . LEU A 1 90 ? 0.191 24.567 23.293 1.00 9.43 90 LEU A O 1
ATOM 701 N N . ASN A 1 91 ? 1.496 23.318 24.589 1.00 8.22 91 ASN A N 1
ATOM 702 C CA . ASN A 1 91 ? 1.371 24.221 25.761 1.00 8.18 91 ASN A CA 1
ATOM 703 C C . ASN A 1 91 ? -0.061 24.236 26.310 1.00 8.51 91 ASN A C 1
ATOM 704 O O . ASN A 1 91 ? -0.550 25.262 26.751 1.00 10.72 91 ASN A O 1
ATOM 709 N N . LYS A 1 92 ? -0.718 23.068 26.298 1.00 8.32 92 LYS A N 1
ATOM 710 C CA . LYS A 1 92 ? -2.119 22.925 26.697 1.00 8.20 92 LYS A CA 1
ATOM 711 C C . LYS A 1 92 ? -2.208 22.322 28.103 1.00 8.29 92 LYS A C 1
ATOM 712 O O . LYS A 1 92 ? -2.445 21.126 28.291 1.00 8.52 92 LYS A O 1
ATOM 723 N N . GLN A 1 93 ? -1.996 23.187 29.104 1.00 8.34 93 GLN A N 1
ATOM 724 C CA . GLN A 1 93 ? -1.780 22.691 30.442 1.00 8.09 93 GLN A CA 1
ATOM 725 C C . GLN A 1 93 ? -3.001 22.109 31.121 1.00 8.32 93 GLN A C 1
ATOM 726 O O . GLN A 1 93 ? -2.905 21.081 31.808 1.00 8.83 93 GLN A O 1
ATOM 732 N N . GLU A 1 94 ? -4.147 22.740 30.965 1.00 9.03 94 GLU A N 1
ATOM 733 C CA . GLU A 1 94 ? -5.351 22.237 31.584 1.00 9.73 94 GLU A CA 1
ATOM 734 C C . GLU A 1 94 ? -5.658 20.834 31.075 1.00 8.41 94 GLU A C 1
ATOM 735 O O . GLU A 1 94 ? -6.037 19.946 31.858 1.00 9.10 94 GLU A O 1
ATOM 737 N N . GLU A 1 95 ? -5.591 20.670 29.770 1.00 8.31 95 GLU A N 1
ATOM 738 C CA . GLU A 1 95 ? -5.851 19.355 29.154 1.00 8.09 95 GLU A CA 1
ATOM 739 C C . GLU A 1 95 ? -4.879 18.324 29.691 1.00 8.10 95 GLU A C 1
ATOM 740 O O . GLU A 1 95 ? -5.284 17.198 30.021 1.00 8.40 95 GLU A O 1
ATOM 746 N N . PHE A 1 96 ? -3.600 18.677 29.733 1.00 7.86 96 PHE A N 1
ATOM 747 C CA . PHE A 1 96 ? -2.576 17.796 30.280 1.00 7.36 96 PHE A CA 1
ATOM 748 C C . PHE A 1 96 ? -2.948 17.383 31.695 1.00 7.25 96 PHE A C 1
ATOM 749 O O . PHE A 1 96 ? -2.946 16.182 32.040 1.00 7.43 96 PHE A O 1
ATOM 757 N N . ASP A 1 97 ? -3.235 18.355 32.527 1.00 7.54 97 ASP A N 1
ATOM 758 C CA . ASP A 1 97 ? -3.469 18.109 33.940 1.00 7.58 97 ASP A CA 1
ATOM 759 C C . ASP A 1 97 ? -4.716 17.257 34.161 1.00 7.57 97 ASP A C 1
ATOM 760 O O . ASP A 1 97 ? -4.750 16.393 35.018 1.00 7.81 97 ASP A O 1
ATOM 765 N N . ASN A 1 98 ? -5.751 17.501 33.368 1.00 7.64 98 ASN A N 1
ATOM 766 C CA . ASN A 1 98 ? -6.963 16.730 33.492 1.00 8.01 98 ASN A CA 1
ATOM 767 C C . ASN A 1 98 ? -6.762 15.269 33.138 1.00 7.39 98 ASN A C 1
ATOM 768 O O . ASN A 1 98 ? -7.325 14.361 33.756 1.00 8.00 98 ASN A O 1
ATOM 773 N N . LEU A 1 99 ? -5.956 15.025 32.083 1.00 7.18 99 LEU A N 1
ATOM 774 C CA . LEU A 1 99 ? -5.622 13.660 31.704 1.00 6.83 99 LEU A CA 1
ATOM 775 C C . LEU A 1 99 ? -4.722 13.002 32.739 1.00 6.84 99 LEU A C 1
ATOM 776 O O . LEU A 1 99 ? -4.906 11.821 33.070 1.00 7.48 99 LEU A O 1
ATOM 781 N N . TRP A 1 100 ? -3.712 13.701 33.236 1.00 7.14 100 TRP A N 1
ATOM 782 C CA . TRP A 1 100 ? -2.787 13.106 34.198 1.00 7.02 100 TRP A CA 1
ATOM 783 C C . TRP A 1 100 ? -3.504 12.803 35.524 1.00 7.42 100 TRP A C 1
ATOM 784 O O . TRP A 1 100 ? -3.293 11.758 36.130 1.00 7.77 100 TRP A O 1
ATOM 795 N N . ARG A 1 101 ? -4.426 13.700 35.928 1.00 7.54 101 ARG A N 1
ATOM 796 C CA . ARG A 1 101 ? -5.162 13.449 37.136 1.00 7.82 101 ARG A CA 1
ATOM 797 C C . ARG A 1 101 ? -5.918 12.137 37.047 1.00 7.65 101 ARG A C 1
ATOM 798 O O . ARG A 1 101 ? -5.993 11.348 38.007 1.00 8.28 101 ARG A O 1
ATOM 806 N N . PHE A 1 102 ? -6.539 11.891 35.885 1.00 7.53 102 PHE A N 1
ATOM 807 C CA . PHE A 1 102 ? -7.268 10.643 35.663 1.00 7.49 102 PHE A CA 1
ATOM 808 C C . PHE A 1 102 ? -6.358 9.447 35.733 1.00 7.09 102 PHE A C 1
ATOM 809 O O . PHE A 1 102 ? -6.666 8.418 36.344 1.00 8.12 102 PHE A O 1
ATOM 817 N N . ALA A 1 103 ? -5.222 9.528 35.071 1.00 7.61 103 ALA A N 1
ATOM 818 C CA . ALA A 1 103 ? -4.292 8.390 35.011 1.00 7.56 103 ALA A CA 1
ATOM 819 C C . ALA A 1 103 ? -3.825 8.033 36.426 1.00 7.85 103 ALA A C 1
ATOM 820 O O . ALA A 1 103 ? -3.850 6.852 36.811 1.00 8.20 103 ALA A O 1
ATOM 822 N N . LYS A 1 104 ? -3.366 9.027 37.167 1.00 8.18 104 LYS A N 1
ATOM 823 C CA . LYS A 1 104 ? -2.815 8.775 38.459 1.00 9.41 104 LYS A CA 1
ATOM 824 C C . LYS A 1 104 ? -3.855 8.230 39.440 1.00 9.68 104 LYS A C 1
ATOM 825 O O . LYS A 1 104 ? -3.552 7.377 40.267 1.00 11.08 104 LYS A O 1
ATOM 831 N N . ALA A 1 105 ? -5.092 8.699 39.321 1.00 9.22 105 ALA A N 1
ATOM 832 C CA . ALA A 1 105 ? -6.150 8.276 40.224 1.00 9.21 105 ALA A CA 1
ATOM 833 C C . ALA A 1 105 ? -6.715 6.907 39.854 1.00 9.21 105 ALA A C 1
ATOM 834 O O . ALA A 1 105 ? -7.016 6.117 40.750 1.00 11.05 105 ALA A O 1
ATOM 836 N N . TYR A 1 106 ? -6.930 6.672 38.572 1.00 8.16 106 TYR A N 1
ATOM 837 C CA . TYR A 1 106 ? -7.766 5.571 38.134 1.00 8.81 106 TYR A CA 1
ATOM 838 C C . TYR A 1 106 ? -7.029 4.487 37.345 1.00 9.07 106 TYR A C 1
ATOM 839 O O . TYR A 1 106 ? -7.442 3.326 37.390 1.00 10.97 106 TYR A O 1
ATOM 848 N N . GLN A 1 107 ? -5.988 4.834 36.591 1.00 8.30 107 GLN A N 1
ATOM 849 C CA . GLN A 1 107 ? -5.210 3.835 35.882 1.00 7.98 107 GLN A CA 1
ATOM 850 C C . GLN A 1 107 ? -4.141 3.186 36.729 1.00 7.86 107 GLN A C 1
ATOM 851 O O . GLN A 1 107 ? -3.852 1.992 36.577 1.00 8.98 107 GLN A O 1
ATOM 857 N N . LYS A 1 108 ? -3.508 3.948 37.621 1.00 8.09 108 LYS A N 1
ATOM 858 C CA . LYS A 1 108 ? -2.401 3.423 38.406 1.00 8.28 108 LYS A CA 1
ATOM 859 C C . LYS A 1 108 ? -2.867 2.282 39.297 1.00 9.27 108 LYS A C 1
ATOM 860 O O . LYS A 1 108 ? -3.795 2.471 40.118 1.00 11.36 108 LYS A O 1
ATOM 866 N N . ASN A 1 109 ? -2.189 1.162 39.268 1.00 8.92 109 ASN A N 1
ATOM 867 C CA . ASN A 1 109 ? -2.402 0.093 40.258 1.00 9.82 109 ASN A CA 1
ATOM 868 C C . ASN A 1 109 ? -1.688 0.494 41.539 1.00 10.81 109 ASN A C 1
ATOM 869 O O . ASN A 1 109 ? -0.563 1.016 41.526 1.00 11.50 109 ASN A O 1
ATOM 874 N N . PRO A 1 110 ? -2.302 0.222 42.701 1.00 11.40 110 PRO A N 1
ATOM 875 C CA . PRO A 1 110 ? -1.699 0.640 43.945 1.00 12.85 110 PRO A CA 1
ATOM 876 C C . PRO A 1 110 ? -0.309 0.102 44.179 1.00 12.38 110 PRO A C 1
ATOM 877 O O . PRO A 1 110 ? 0.026 -1.021 43.774 1.00 12.14 110 PRO A O 1
ATOM 881 N N . ASP A 1 111 ? 0.505 0.873 44.886 1.00 13.15 111 ASP A N 1
ATOM 882 C CA . ASP A 1 111 ? 1.862 0.456 45.189 1.00 13.89 111 ASP A CA 1
ATOM 883 C C . ASP A 1 111 ? 1.948 -0.742 46.107 1.00 14.72 111 ASP A C 1
ATOM 884 O O . ASP A 1 111 ? 2.998 -1.398 46.167 1.00 16.34 111 ASP A O 1
ATOM 889 N N . ASN A 1 112 ? 0.859 -1.025 46.795 1.00 14.84 112 ASN A N 1
ATOM 890 C CA . ASN A 1 112 ? 0.765 -2.161 47.694 1.00 16.24 112 ASN A CA 1
ATOM 891 C C . ASN A 1 112 ? -0.155 -3.271 47.107 1.00 16.01 112 ASN A C 1
ATOM 892 O O . ASN A 1 112 ? -0.655 -4.113 47.818 1.00 17.58 112 ASN A O 1
ATOM 897 N N . HIS A 1 113 ? -0.336 -3.291 45.770 1.00 14.77 113 HIS A N 1
ATOM 898 C CA . HIS A 1 113 ? -1.072 -4.383 45.170 1.00 13.45 113 HIS A CA 1
ATOM 899 C C . HIS A 1 113 ? -0.481 -5.693 45.627 1.00 14.27 113 HIS A C 1
ATOM 900 O O . HIS A 1 113 ? 0.727 -5.835 45.713 1.00 14.69 113 HIS A O 1
ATOM 907 N N . PRO A 1 114 ? -1.309 -6.701 45.861 1.00 14.63 114 PRO A N 1
ATOM 908 C CA . PRO A 1 114 ? -0.747 -7.990 46.290 1.00 15.83 114 PRO A CA 1
ATOM 909 C C . PRO A 1 114 ? 0.193 -8.655 45.307 1.00 15.73 114 PRO A C 1
ATOM 910 O O . PRO A 1 114 ? 1.080 -9.428 45.722 1.00 17.87 114 PRO A O 1
ATOM 914 N N . ASP A 1 115 ? 0.064 -8.342 44.009 1.00 15.22 115 ASP A N 1
ATOM 915 C CA . ASP A 1 115 ? 0.994 -8.843 42.990 1.00 13.60 115 ASP A CA 1
ATOM 916 C C . ASP A 1 115 ? 2.100 -7.801 42.783 1.00 13.73 115 ASP A C 1
ATOM 917 O O . ASP A 1 115 ? 1.830 -6.710 42.246 1.00 12.49 115 ASP A O 1
ATOM 922 N N . ALA A 1 116 ? 3.312 -8.097 43.243 1.00 13.55 116 ALA A N 1
ATOM 923 C CA . ALA A 1 116 ? 4.376 -7.138 43.138 1.00 14.72 116 ALA A CA 1
ATOM 924 C C . ALA A 1 116 ? 4.608 -6.673 41.716 1.00 12.66 116 ALA A C 1
ATOM 925 O O . ALA A 1 116 ? 5.067 -5.565 41.507 1.00 13.60 116 ALA A O 1
ATOM 927 N N . LYS A 1 117 ? 4.350 -7.525 40.772 1.00 12.56 117 LYS A N 1
ATOM 928 C CA . LYS A 1 117 ? 4.577 -7.164 39.354 1.00 12.27 117 LYS A CA 1
ATOM 929 C C . LYS A 1 117 ? 3.643 -6.097 38.840 1.00 11.82 117 LYS A C 1
ATOM 930 O O . LYS A 1 117 ? 3.935 -5.439 37.824 1.00 12.70 117 LYS A O 1
ATOM 936 N N . LYS A 1 118 ? 2.521 -5.861 39.524 1.00 11.32 118 LYS A N 1
ATOM 937 C CA . LYS A 1 118 ? 1.553 -4.834 39.149 1.00 10.71 118 LYS A CA 1
ATOM 938 C C . LYS A 1 118 ? 1.728 -3.555 39.916 1.00 10.27 118 LYS A C 1
ATOM 939 O O . LYS A 1 118 ? 1.078 -2.537 39.586 1.00 10.89 118 LYS A O 1
ATOM 945 N N . GLN A 1 119 ? 2.542 -3.540 40.958 1.00 10.65 119 GLN A N 1
ATOM 946 C CA . GLN A 1 119 ? 2.633 -2.363 41.831 1.00 10.71 119 GLN A CA 1
ATOM 947 C C . GLN A 1 119 ? 3.098 -1.143 41.094 1.00 9.94 119 GLN A C 1
ATOM 948 O O . GLN A 1 119 ? 4.204 -1.119 40.556 1.00 11.02 119 GLN A O 1
ATOM 954 N N . GLY A 1 120 ? 2.259 -0.114 41.078 1.00 9.86 120 GLY A N 1
ATOM 955 C CA . GLY A 1 120 ? 2.590 1.129 40.433 1.00 10.27 120 GLY A CA 1
ATOM 956 C C . GLY A 1 120 ? 2.573 1.159 38.933 1.00 9.02 120 GLY A C 1
ATOM 957 O O . GLY A 1 120 ? 2.857 2.201 38.359 1.00 9.39 120 GLY A O 1
ATOM 958 N N . VAL A 1 121 ? 2.267 0.039 38.270 1.00 8.96 121 VAL A N 1
ATOM 959 C CA . VAL A 1 121 ? 2.088 0.068 36.817 1.00 8.23 121 VAL A CA 1
ATOM 960 C C . VAL A 1 121 ? 0.657 0.509 36.501 1.00 8.33 121 VAL A C 1
ATOM 961 O O . VAL A 1 121 ? -0.198 0.510 37.388 1.00 9.38 121 VAL A O 1
ATOM 965 N N . TYR A 1 122 ? 0.417 0.858 35.258 1.00 7.84 122 TYR A N 1
ATOM 966 C CA . TYR A 1 122 ? -0.844 1.468 34.858 1.00 7.38 122 TYR A CA 1
ATOM 967 C C . TYR A 1 122 ? -1.688 0.482 34.077 1.00 8.00 122 TYR A C 1
ATOM 968 O O . TYR A 1 122 ? -1.292 -0.019 33.010 1.00 8.17 122 TYR A O 1
ATOM 977 N N . ALA A 1 123 ? -2.849 0.185 34.625 1.00 7.92 123 ALA A N 1
ATOM 978 C CA . ALA A 1 123 ? -3.791 -0.783 34.043 1.00 8.04 123 ALA A CA 1
ATOM 979 C C . ALA A 1 123 ? -4.189 -0.350 32.640 1.00 8.16 123 ALA A C 1
ATOM 980 O O . ALA A 1 123 ? -4.694 0.749 32.443 1.00 8.14 123 ALA A O 1
ATOM 982 N N . TRP A 1 124 ? -3.984 -1.236 31.675 1.00 7.98 124 TRP A N 1
ATOM 983 C CA . TRP A 1 124 ? -4.097 -0.833 30.284 1.00 7.55 124 TRP A CA 1
ATOM 984 C C . TRP A 1 124 ? -5.506 -0.584 29.817 1.00 7.72 124 TRP A C 1
ATOM 985 O O . TRP A 1 124 ? -5.699 0.148 28.861 1.00 8.43 124 TRP A O 1
ATOM 996 N N . LYS A 1 125 ? -6.479 -1.239 30.460 1.00 7.83 125 LYS A N 1
ATOM 997 C CA . LYS A 1 125 ? -7.869 -1.162 30.025 1.00 8.30 125 LYS A CA 1
ATOM 998 C C . LYS A 1 125 ? -8.822 -0.926 31.179 1.00 7.97 125 LYS A C 1
ATOM 999 O O . LYS A 1 125 ? -8.935 -1.770 32.087 1.00 8.82 125 LYS A O 1
ATOM 1005 N N . LEU A 1 126 ? -9.461 0.226 31.142 1.00 7.91 126 LEU A N 1
ATOM 1006 C CA . LEU A 1 126 ? -10.533 0.627 32.048 1.00 8.21 126 LEU A CA 1
ATOM 1007 C C . LEU A 1 126 ? -11.821 0.712 31.241 1.00 8.11 126 LEU A C 1
ATOM 1008 O O . LEU A 1 126 ? -11.804 0.885 30.030 1.00 8.72 126 LEU A O 1
ATOM 1013 N N . LYS A 1 127 ? -12.947 0.646 31.933 1.00 9.44 127 LYS A N 1
ATOM 1014 C CA . LYS A 1 127 ? -14.239 0.940 31.340 1.00 8.87 127 LYS A CA 1
ATOM 1015 C C . LYS A 1 127 ? -15.076 1.668 32.357 1.00 8.67 127 LYS A C 1
ATOM 1016 O O . LYS A 1 127 ? -14.771 1.639 33.544 1.00 9.61 127 LYS A O 1
ATOM 1022 N N . LEU A 1 128 ? -16.169 2.275 31.892 1.00 9.23 128 LEU A N 1
ATOM 1023 C CA . LEU A 1 128 ? -17.227 2.706 32.793 1.00 9.25 128 LEU A CA 1
ATOM 1024 C C . LEU A 1 128 ? -18.217 1.533 32.955 1.00 9.30 128 LEU A C 1
ATOM 1025 O O . LEU A 1 128 ? -18.607 0.910 31.969 1.00 10.98 128 LEU A O 1
ATOM 1030 N N . ASN A 1 129 ? -18.619 1.269 34.175 1.00 9.18 129 ASN A N 1
ATOM 1031 C CA . ASN A 1 129 ? -19.583 0.204 34.450 1.00 9.51 129 ASN A CA 1
ATOM 1032 C C . ASN A 1 129 ? -21.002 0.633 34.084 1.00 9.13 129 ASN A C 1
ATOM 1033 O O . ASN A 1 129 ? -21.206 1.742 33.570 1.00 9.20 129 ASN A O 1
ATOM 1038 N N . GLN A 1 130 ? -21.967 -0.211 34.345 1.00 9.81 130 GLN A N 1
ATOM 1039 C CA . GLN A 1 130 ? -23.327 0.066 33.933 1.00 10.79 130 GLN A CA 1
ATOM 1040 C C . GLN A 1 130 ? -23.924 1.272 34.641 1.00 9.28 130 GLN A C 1
ATOM 1041 O O . GLN A 1 130 ? -24.917 1.825 34.180 1.00 10.47 130 GLN A O 1
ATOM 1043 N N . ASN A 1 131 ? -23.329 1.696 35.772 1.00 8.46 131 ASN A N 1
ATOM 1044 C CA . ASN A 1 131 ? -23.770 2.868 36.477 1.00 8.26 131 ASN A CA 1
ATOM 1045 C C . ASN A 1 131 ? -22.948 4.114 36.166 1.00 8.18 131 ASN A C 1
ATOM 1046 O O . ASN A 1 131 ? -23.208 5.165 36.747 1.00 9.34 131 ASN A O 1
ATOM 1051 N N . GLY A 1 132 ? -21.993 4.006 35.237 1.00 8.00 132 GLY A N 1
ATOM 1052 C CA . GLY A 1 132 ? -21.160 5.125 34.827 1.00 8.46 132 GLY A CA 1
ATOM 1053 C C . GLY A 1 132 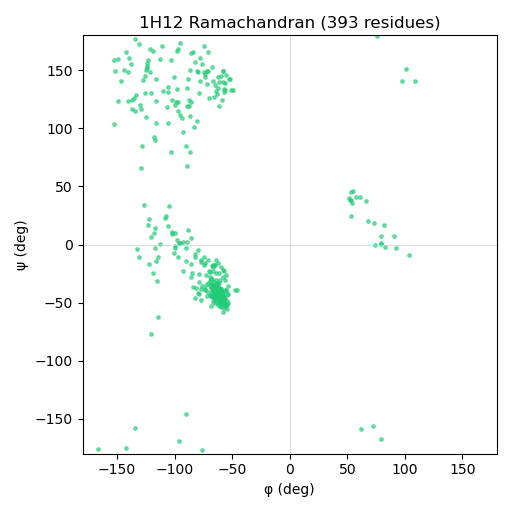? -19.869 5.319 35.603 1.00 7.92 132 GLY A C 1
ATOM 1054 O O . GLY A 1 132 ? -19.192 6.314 35.345 1.00 8.72 132 GLY A O 1
ATOM 1055 N N . PHE A 1 133 ? -19.491 4.406 36.481 1.00 7.58 133 PHE A N 1
ATOM 1056 C CA . PHE A 1 133 ? -18.300 4.581 37.279 1.00 7.63 133 PHE A CA 1
ATOM 1057 C C . PHE A 1 133 ? -17.124 3.765 36.708 1.00 8.25 133 PHE A C 1
ATOM 1058 O O . PHE A 1 133 ? -17.304 2.643 36.223 1.00 8.81 133 PHE A O 1
ATOM 1066 N N . VAL A 1 134 ? -15.927 4.317 36.804 1.00 8.12 134 VAL A N 1
ATOM 1067 C CA . VAL A 1 134 ? -14.762 3.701 36.221 1.00 8.43 134 VAL A CA 1
ATOM 1068 C C . VAL A 1 134 ? -14.288 2.485 37.001 1.00 8.59 134 VAL A C 1
ATOM 1069 O O . VAL A 1 134 ? -14.362 2.441 38.233 1.00 9.47 134 VAL A O 1
ATOM 1073 N N . TYR A 1 135 ? -13.785 1.481 36.274 1.00 8.63 135 TYR A N 1
ATOM 1074 C CA . TYR A 1 135 ? -13.180 0.308 36.899 1.00 9.54 135 TYR A CA 1
ATOM 1075 C C . TYR A 1 135 ? -12.168 -0.270 35.956 1.00 9.22 135 TYR A C 1
ATOM 1076 O O . TYR A 1 135 ? -12.154 -0.011 34.749 1.00 9.26 135 TYR A O 1
ATOM 1085 N N . LYS A 1 136 ? -11.258 -1.031 36.526 1.00 9.55 136 LYS A N 1
ATOM 1086 C CA . LYS A 1 136 ? -10.195 -1.691 35.754 1.00 9.58 136 LYS A CA 1
ATOM 1087 C C . LYS A 1 136 ? -10.676 -3.022 35.207 1.00 10.35 136 LYS A C 1
ATOM 1088 O O . LYS A 1 136 ? -11.132 -3.916 35.938 1.00 11.90 136 LYS A O 1
ATOM 1094 N N . VAL A 1 137 ? -10.609 -3.151 33.908 1.00 9.92 137 VAL A N 1
ATOM 1095 C CA . VAL A 1 137 ? -10.930 -4.418 33.214 1.00 10.32 137 VAL A CA 1
ATOM 1096 C C . VAL A 1 137 ? -9.738 -5.337 33.260 1.00 10.86 137 VAL A C 1
ATOM 1097 O O . VAL A 1 137 ? -9.870 -6.555 33.494 1.00 12.80 137 VAL A O 1
ATOM 1101 N N . ASP A 1 138 ? -8.563 -4.798 32.966 1.00 10.50 138 ASP A N 1
ATOM 1102 C CA . ASP A 1 138 ? -7.310 -5.566 32.924 1.00 10.62 138 ASP A CA 1
ATOM 1103 C C . ASP A 1 138 ? -6.269 -4.696 33.607 1.00 10.23 138 ASP A C 1
ATOM 1104 O O . ASP A 1 138 ? -5.972 -3.589 33.165 1.00 10.59 138 ASP A O 1
ATOM 1109 N N . GLU A 1 139 ? -5.734 -5.179 34.719 1.00 10.42 139 GLU A N 1
ATOM 1110 C CA . GLU A 1 139 ? -4.722 -4.497 35.500 1.00 10.22 139 GLU A CA 1
ATOM 1111 C C . GLU A 1 139 ? -3.325 -4.577 34.893 1.00 10.43 139 GLU A C 1
ATOM 1112 O O . GLU A 1 139 ? -2.449 -3.825 35.303 1.00 11.03 139 GLU A O 1
ATOM 1118 N N . GLY A 1 140 ? -3.101 -5.451 33.948 1.00 9.90 140 GLY A N 1
ATOM 1119 C CA . GLY A 1 140 ? -1.796 -5.544 33.338 1.00 10.41 140 GLY A CA 1
ATOM 1120 C C . GLY A 1 140 ? -1.490 -4.271 32.517 1.00 9.12 140 GLY A C 1
ATOM 1121 O O . GLY A 1 140 ? -2.407 -3.612 32.025 1.00 10.15 140 GLY A O 1
ATOM 1122 N N . PRO A 1 141 ? -0.224 -3.937 32.367 1.00 8.56 141 PRO A N 1
ATOM 1123 C CA . PRO A 1 141 ? 0.173 -2.726 31.655 1.00 8.50 141 PRO A CA 1
ATOM 1124 C C . PRO A 1 141 ? 0.289 -2.918 30.152 1.00 7.90 141 PRO A C 1
ATOM 1125 O O . PRO A 1 141 ? 0.381 -4.031 29.644 1.00 9.62 141 PRO A O 1
ATOM 1129 N N . ALA A 1 142 ? 0.329 -1.790 29.451 1.00 7.90 142 ALA A N 1
ATOM 1130 C CA . ALA A 1 142 ? 0.776 -1.689 28.056 1.00 7.70 142 ALA A CA 1
ATOM 1131 C C . ALA A 1 142 ? 2.006 -0.765 28.147 1.00 7.40 142 ALA A C 1
ATOM 1132 O O . ALA A 1 142 ? 1.830 0.452 28.163 1.00 7.62 142 ALA A O 1
ATOM 1134 N N . PRO A 1 143 ? 3.214 -1.336 28.293 1.00 6.96 143 PRO A N 1
ATOM 1135 C CA . PRO A 1 143 ? 4.350 -0.518 28.772 1.00 7.59 143 PRO A CA 1
ATOM 1136 C C . PRO A 1 143 ? 4.753 0.704 28.006 1.00 7.10 143 PRO A C 1
ATOM 1137 O O . PRO A 1 143 ? 5.406 1.567 28.586 1.00 7.35 143 PRO A O 1
ATOM 1141 N N . ASP A 1 144 ? 4.430 0.836 26.705 1.00 6.90 144 ASP A N 1
ATOM 1142 C CA . ASP A 1 144 ? 4.673 2.110 26.071 1.00 6.89 144 ASP A CA 1
ATOM 1143 C C . ASP A 1 144 ? 3.819 3.245 26.599 1.00 6.86 144 ASP A C 1
ATOM 1144 O O . ASP A 1 144 ? 4.191 4.402 26.434 1.00 7.14 144 ASP A O 1
ATOM 1149 N N . GLY A 1 145 ? 2.699 2.944 27.255 1.00 6.70 145 GLY A N 1
ATOM 1150 C CA . GLY A 1 145 ? 1.947 3.971 27.965 1.00 6.92 145 GLY A CA 1
ATOM 1151 C C . GLY A 1 145 ? 2.805 4.607 29.062 1.00 6.26 145 GLY A C 1
ATOM 1152 O O . GLY A 1 145 ? 2.952 5.821 29.090 1.00 6.58 145 GLY A O 1
ATOM 1153 N N . GLU A 1 146 ? 3.393 3.796 29.937 1.00 6.72 146 GLU A N 1
ATOM 1154 C CA . GLU A 1 146 ? 4.276 4.324 30.959 1.00 6.84 146 GLU A CA 1
ATOM 1155 C C . GLU A 1 146 ? 5.444 5.087 30.329 1.00 6.87 146 GLU A C 1
ATOM 1156 O O . GLU A 1 146 ? 5.838 6.135 30.861 1.00 6.91 146 GLU A O 1
ATOM 1162 N N . GLU A 1 147 ? 6.005 4.592 29.222 1.00 6.51 147 GLU A N 1
ATOM 1163 C CA . GLU A 1 147 ? 7.063 5.326 28.559 1.00 6.51 147 GLU A CA 1
ATOM 1164 C C . GLU A 1 147 ? 6.636 6.736 28.169 1.00 6.44 147 GLU A C 1
ATOM 1165 O O . GLU A 1 147 ? 7.356 7.715 28.411 1.00 7.01 147 GLU A O 1
ATOM 1171 N N . TYR A 1 148 ? 5.481 6.846 27.502 1.00 6.60 148 TYR A N 1
ATOM 1172 C CA . TYR A 1 148 ? 4.969 8.151 27.109 1.00 6.40 148 TYR A CA 1
ATOM 1173 C C . TYR A 1 148 ? 4.578 8.988 28.318 1.00 6.35 148 TYR A C 1
ATOM 1174 O O . TYR A 1 148 ? 4.757 10.208 28.299 1.00 6.85 148 TYR A O 1
ATOM 1183 N N . PHE A 1 149 ? 4.017 8.381 29.392 1.00 6.36 149 PHE A N 1
ATOM 1184 C CA . PHE A 1 149 ? 3.711 9.166 30.555 1.00 6.52 149 PHE A CA 1
ATOM 1185 C C . PHE A 1 149 ? 4.969 9.818 31.110 1.00 6.33 149 PHE A C 1
ATOM 1186 O O . PHE A 1 149 ? 4.979 11.004 31.458 1.00 7.20 149 PHE A O 1
ATOM 1194 N N . ALA A 1 150 ? 6.052 9.019 31.246 1.00 6.60 150 ALA A N 1
ATOM 1195 C CA . ALA A 1 150 ? 7.300 9.582 31.776 1.00 6.89 150 ALA A CA 1
ATOM 1196 C C . ALA A 1 150 ? 7.815 10.705 30.904 1.00 6.75 150 ALA A C 1
ATOM 1197 O O . ALA A 1 150 ? 8.231 11.761 31.392 1.00 7.45 150 ALA A O 1
ATOM 1199 N N . PHE A 1 151 ? 7.816 10.468 29.598 1.00 6.65 151 PHE A N 1
ATOM 1200 C CA . PHE A 1 151 ? 8.238 11.472 28.630 1.00 6.74 151 PHE A CA 1
ATOM 1201 C C . PHE A 1 151 ? 7.415 12.762 28.791 1.00 6.71 151 PHE A C 1
ATOM 1202 O O . PHE A 1 151 ? 7.955 13.872 28.871 1.00 7.15 151 PHE A O 1
ATOM 1210 N N . ALA A 1 152 ? 6.098 12.626 28.776 1.00 6.85 152 ALA A N 1
ATOM 1211 C CA . ALA A 1 152 ? 5.244 13.774 28.853 1.00 6.84 152 ALA A CA 1
ATOM 1212 C C . ALA A 1 152 ? 5.405 14.549 30.149 1.00 6.75 152 ALA A C 1
ATOM 1213 O O . ALA A 1 152 ? 5.440 15.790 30.154 1.00 7.29 152 ALA A O 1
ATOM 1215 N N . LEU A 1 153 ? 5.532 13.843 31.274 1.00 7.24 153 LEU A N 1
ATOM 1216 C CA . LEU A 1 153 ? 5.707 14.455 32.583 1.00 7.09 153 LEU A CA 1
ATOM 1217 C C . LEU A 1 153 ? 7.030 15.219 32.698 1.00 7.55 153 LEU A C 1
ATOM 1218 O O . LEU A 1 153 ? 7.087 16.313 33.284 1.00 7.67 153 LEU A O 1
ATOM 1223 N N . LEU A 1 154 ? 8.113 14.655 32.149 1.00 7.20 154 LEU A N 1
ATOM 1224 C CA . LEU A 1 154 ? 9.377 15.370 32.174 1.00 7.48 154 LEU A CA 1
ATOM 1225 C C . LEU A 1 154 ? 9.288 16.653 31.403 1.00 7.40 154 LEU A C 1
ATOM 1226 O O . LEU A 1 154 ? 9.835 17.694 31.821 1.00 8.24 154 LEU A O 1
ATOM 1231 N N . ASN A 1 155 ? 8.609 16.632 30.254 1.00 7.36 155 ASN A N 1
ATOM 1232 C CA . ASN A 1 155 ? 8.421 17.844 29.466 1.00 7.80 155 ASN A CA 1
ATOM 1233 C C . ASN A 1 155 ? 7.535 18.866 30.180 1.00 7.50 155 ASN A C 1
ATOM 1234 O O . ASN A 1 155 ? 7.799 20.052 30.124 1.00 8.51 155 ASN A O 1
ATOM 1239 N N . ALA A 1 156 ? 6.480 18.383 30.858 1.00 7.42 156 ALA A N 1
ATOM 1240 C CA . ALA A 1 156 ? 5.598 19.286 31.621 1.00 7.78 156 ALA A CA 1
ATOM 1241 C C . ALA A 1 156 ? 6.393 19.978 32.718 1.00 7.93 156 ALA A C 1
ATOM 1242 O O . ALA A 1 156 ? 6.251 21.205 32.909 1.00 8.95 156 ALA A O 1
ATOM 1244 N N . SER A 1 157 ? 7.221 19.238 33.438 1.00 8.29 157 SER A N 1
ATOM 1245 C CA . SER A 1 157 ? 8.092 19.858 34.425 1.00 8.74 157 SER A CA 1
ATOM 1246 C C . SER A 1 157 ? 8.927 20.959 33.803 1.00 8.72 157 SER A C 1
ATOM 1247 O O . SER A 1 157 ? 9.042 22.061 34.369 1.00 9.76 157 SER A O 1
ATOM 1250 N N . ALA A 1 158 ? 9.542 20.669 32.681 1.00 8.69 158 ALA A N 1
ATOM 1251 C CA . ALA A 1 158 ? 10.434 21.631 32.053 1.00 9.45 158 ALA A CA 1
ATOM 1252 C C . ALA A 1 158 ? 9.714 22.876 31.594 1.00 10.07 158 ALA A C 1
ATOM 1253 O O . ALA A 1 158 ? 10.249 23.971 31.697 1.00 12.52 158 ALA A O 1
ATOM 1255 N N . ARG A 1 159 ? 8.509 22.743 31.056 1.00 9.41 159 ARG A N 1
ATOM 1256 C CA . ARG A 1 159 ? 7.785 23.871 30.512 1.00 9.56 159 ARG A CA 1
ATOM 1257 C C . ARG A 1 159 ? 7.073 24.683 31.567 1.00 10.53 159 ARG A C 1
ATOM 1258 O O . ARG A 1 159 ? 6.993 25.915 31.444 1.00 12.62 159 ARG A O 1
ATOM 1266 N N . TRP A 1 160 ? 6.525 24.014 32.570 1.00 9.47 160 TRP A N 1
ATOM 1267 C CA . TRP A 1 160 ? 5.584 24.625 33.485 1.00 9.48 160 TRP A CA 1
ATOM 1268 C C . TRP A 1 160 ? 6.022 24.713 34.930 1.00 10.33 160 TRP A C 1
ATOM 1269 O O . TRP A 1 160 ? 5.379 25.404 35.743 1.00 11.42 160 TRP A O 1
ATOM 1280 N N . GLY A 1 161 ? 7.065 23.987 35.306 1.00 10.53 161 GLY A N 1
ATOM 1281 C CA . GLY A 1 161 ? 7.489 23.912 36.688 1.00 10.17 161 GLY A CA 1
ATOM 1282 C C . GLY A 1 161 ? 6.579 23.027 37.517 1.00 10.64 161 GLY A C 1
ATOM 1283 O O . GLY A 1 161 ? 5.575 22.450 37.014 1.00 11.03 161 GLY A O 1
ATOM 1284 N N . ASN A 1 162 ? 6.920 22.916 38.787 1.00 10.44 162 ASN A N 1
ATOM 1285 C CA . ASN A 1 162 ? 6.419 21.869 39.655 1.00 10.75 162 ASN A CA 1
ATOM 1286 C C . ASN A 1 162 ? 5.696 22.375 40.897 1.00 11.16 162 ASN A C 1
ATOM 1287 O O . ASN A 1 162 ? 5.541 21.617 41.839 1.00 12.59 162 ASN A O 1
ATOM 1292 N N . SER A 1 163 ? 5.217 23.623 40.819 1.00 11.48 163 SER A N 1
ATOM 1293 C CA A SER A 1 163 ? 4.590 24.192 42.027 0.50 12.17 163 SER A CA 1
ATOM 1294 C CA B SER A 1 163 ? 4.582 24.173 42.034 0.50 12.47 163 SER A CA 1
ATOM 1295 C C . SER A 1 163 ? 3.079 24.332 41.916 1.00 13.72 163 SER A C 1
ATOM 1296 O O . SER A 1 163 ? 2.455 24.921 42.798 1.00 17.08 163 SER A O 1
ATOM 1301 N N . GLY A 1 164 ? 2.477 23.809 40.867 1.00 13.16 164 GLY A N 1
ATOM 1302 C CA . GLY A 1 164 ? 1.027 23.796 40.683 1.00 13.89 164 GLY A CA 1
ATOM 1303 C C . GLY A 1 164 ? 0.392 22.566 41.267 1.00 12.81 164 GLY A C 1
ATOM 1304 O O . GLY A 1 164 ? 0.822 21.992 42.255 1.00 13.26 164 GLY A O 1
ATOM 1305 N N . GLU A 1 165 ? -0.679 22.104 40.597 1.00 12.83 165 GLU A N 1
ATOM 1306 C CA . GLU A 1 165 ? -1.356 20.914 41.033 1.00 12.31 165 GLU A CA 1
ATOM 1307 C C . GLU A 1 165 ? -0.424 19.718 41.180 1.00 11.84 165 GLU A C 1
ATOM 1308 O O . GLU A 1 165 ? -0.531 18.966 42.114 1.00 12.40 165 GLU A O 1
ATOM 1314 N N . PHE A 1 166 ? 0.466 19.556 40.199 1.00 10.64 166 PHE A N 1
ATOM 1315 C CA . PHE A 1 166 ? 1.375 18.420 40.142 1.00 9.96 166 PHE A CA 1
ATOM 1316 C C . PHE A 1 166 ? 2.809 18.811 40.263 1.00 10.00 166 PHE A C 1
ATOM 1317 O O . PHE A 1 166 ? 3.264 19.821 39.657 1.00 10.59 166 PHE A O 1
ATOM 1325 N N . ASN A 1 167 ? 3.550 17.961 40.964 1.00 9.86 167 ASN A N 1
ATOM 1326 C CA . ASN A 1 167 ? 5.022 17.976 40.870 1.00 9.39 167 ASN A CA 1
ATOM 1327 C C . ASN A 1 167 ? 5.321 17.015 39.730 1.00 8.93 167 ASN A C 1
ATOM 1328 O O . ASN A 1 167 ? 5.506 15.818 39.933 1.00 9.17 167 ASN A O 1
ATOM 1333 N N . TYR A 1 168 ? 5.261 17.533 38.501 1.00 8.54 168 TYR A N 1
ATOM 1334 C CA . TYR A 1 168 ? 5.456 16.737 37.334 1.00 8.29 168 TYR A CA 1
ATOM 1335 C C . TYR A 1 168 ? 6.755 15.978 37.392 1.00 8.85 168 TYR A C 1
ATOM 1336 O O . TYR A 1 168 ? 6.837 14.811 36.952 1.00 8.63 168 TYR A O 1
ATOM 1345 N N . TYR A 1 169 ? 7.820 16.634 37.849 1.00 8.72 169 TYR A N 1
ATOM 1346 C CA . TYR A 1 169 ? 9.131 16.021 37.860 1.00 8.88 169 TYR A CA 1
ATOM 1347 C C . TYR A 1 169 ? 9.142 14.808 38.768 1.00 8.31 169 TYR A C 1
ATOM 1348 O O . TYR A 1 169 ? 9.631 13.735 38.394 1.00 9.16 169 TYR A O 1
ATOM 1357 N N . ASN A 1 170 ? 8.635 14.949 40.003 1.00 9.17 170 ASN A N 1
ATOM 1358 C CA . ASN A 1 170 ? 8.607 13.827 40.888 1.00 9.37 170 ASN A CA 1
ATOM 1359 C C . ASN A 1 170 ? 7.752 12.690 40.312 1.00 8.97 170 ASN A C 1
ATOM 1360 O O . ASN A 1 170 ? 8.101 11.503 40.435 1.00 9.32 170 ASN A O 1
ATOM 1362 N N . ASP A 1 171 ? 6.622 13.050 39.699 1.00 8.48 171 ASP A N 1
ATOM 1363 C CA . ASP A 1 171 ? 5.788 12.039 39.074 1.00 8.43 171 ASP A CA 1
ATOM 1364 C C . ASP A 1 171 ? 6.550 11.328 37.944 1.00 8.06 171 ASP A C 1
ATOM 1365 O O . ASP A 1 171 ? 6.419 10.113 37.763 1.00 8.52 171 ASP A O 1
ATOM 1370 N N . ALA A 1 172 ? 7.338 12.078 37.180 1.00 7.80 172 ALA A N 1
ATOM 1371 C CA . ALA A 1 172 ? 8.090 11.485 36.086 1.00 8.21 172 ALA A CA 1
ATOM 1372 C C . ALA A 1 172 ? 9.167 10.527 36.597 1.00 8.69 172 ALA A C 1
ATOM 1373 O O . ALA A 1 172 ? 9.356 9.447 36.024 1.00 8.60 172 ALA A O 1
ATOM 1375 N N . ILE A 1 173 ? 9.901 10.907 37.642 1.00 8.67 173 ILE A N 1
ATOM 1376 C CA . ILE A 1 173 ? 10.940 10.060 38.173 1.00 9.22 173 ILE A CA 1
ATOM 1377 C C . ILE A 1 173 ? 10.334 8.791 38.764 1.00 8.93 173 ILE A C 1
ATOM 1378 O O . ILE A 1 173 ? 10.887 7.707 38.612 1.00 9.71 173 ILE A O 1
ATOM 1383 N N . THR A 1 174 ? 9.176 8.900 39.424 1.00 8.67 174 THR A N 1
ATOM 1384 C CA . THR A 1 174 ? 8.472 7.747 39.903 1.00 8.81 174 THR A CA 1
ATOM 1385 C C . THR A 1 174 ? 8.129 6.818 38.733 1.00 8.27 174 THR A C 1
ATOM 1386 O O . THR A 1 174 ? 8.303 5.592 38.827 1.00 8.91 174 THR A O 1
ATOM 1390 N N . MET A 1 175 ? 7.628 7.386 37.646 1.00 7.64 175 MET A N 1
ATOM 1391 C CA . MET A 1 175 ? 7.294 6.601 36.463 1.00 7.48 175 MET A CA 1
ATOM 1392 C C . MET A 1 175 ? 8.521 5.909 35.881 1.00 7.63 175 MET A C 1
ATOM 1393 O O . MET A 1 175 ? 8.464 4.726 35.530 1.00 8.33 175 MET A O 1
ATOM 1398 N N . LEU A 1 176 ? 9.650 6.610 35.770 1.00 8.32 176 LEU A N 1
ATOM 1399 C CA . LEU A 1 176 ? 10.891 5.987 35.265 1.00 8.45 176 LEU A CA 1
ATOM 1400 C C . LEU A 1 176 ? 11.317 4.825 36.166 1.00 8.40 176 LEU A C 1
ATOM 1401 O O . LEU A 1 176 ? 11.750 3.785 35.673 1.00 9.13 176 LEU A O 1
ATOM 1406 N N . ASN A 1 177 ? 11.203 5.039 37.480 1.00 8.95 177 ASN A N 1
ATOM 1407 C CA A ASN A 1 177 ? 11.591 3.914 38.374 0.50 9.21 177 ASN A CA 1
ATOM 1408 C CA B ASN A 1 177 ? 11.577 3.917 38.362 0.50 9.99 177 ASN A CA 1
ATOM 1409 C C . ASN A 1 177 ? 10.676 2.731 38.208 1.00 8.98 177 ASN A C 1
ATOM 1410 O O . ASN A 1 177 ? 11.131 1.589 38.238 1.00 9.51 177 ASN A O 1
ATOM 1419 N N . THR A 1 178 ? 9.370 2.992 38.005 1.00 8.63 178 THR A N 1
ATOM 1420 C CA . THR A 1 178 ? 8.447 1.916 37.708 1.00 8.96 178 THR A CA 1
ATOM 1421 C C . THR A 1 178 ? 8.826 1.177 36.434 1.00 8.49 178 THR A C 1
ATOM 1422 O O . THR A 1 178 ? 8.784 -0.052 36.373 1.00 9.23 178 THR A O 1
ATOM 1426 N N . ILE A 1 179 ? 9.164 1.914 35.384 1.00 8.23 179 ILE A N 1
ATOM 1427 C CA . ILE A 1 179 ? 9.571 1.266 34.136 1.00 8.10 179 ILE A CA 1
ATOM 1428 C C . ILE A 1 179 ? 10.777 0.364 34.403 1.00 8.40 179 ILE A C 1
ATOM 1429 O O . ILE A 1 179 ? 10.803 -0.803 34.000 1.00 8.58 179 ILE A O 1
ATOM 1434 N N . LYS A 1 180 ? 11.805 0.921 35.042 1.00 8.58 180 LYS A N 1
ATOM 1435 C CA . LYS A 1 180 ? 12.997 0.167 35.317 1.00 9.57 180 LYS A CA 1
ATOM 1436 C C . LYS A 1 180 ? 12.735 -1.075 36.159 1.00 10.09 180 LYS A C 1
ATOM 1437 O O . LYS A 1 180 ? 13.276 -2.148 35.869 1.00 11.18 180 LYS A O 1
ATOM 1443 N N . ASN A 1 181 ? 11.931 -0.932 37.199 1.00 9.14 181 ASN A N 1
ATOM 1444 C CA . ASN A 1 181 ? 11.748 -2.008 38.156 1.00 10.62 181 ASN A CA 1
ATOM 1445 C C . ASN A 1 181 ? 10.705 -3.030 37.771 1.00 10.14 181 ASN A C 1
ATOM 1446 O O . ASN A 1 181 ? 10.768 -4.165 38.283 1.00 12.26 181 ASN A O 1
ATOM 1451 N N . LYS A 1 182 ? 9.745 -2.664 36.951 1.00 8.97 182 LYS A N 1
ATOM 1452 C CA . LYS A 1 182 ? 8.637 -3.517 36.615 1.00 9.77 182 LYS A CA 1
ATOM 1453 C C . LYS A 1 182 ? 8.503 -3.876 35.156 1.00 9.25 182 LYS A C 1
ATOM 1454 O O . LYS A 1 182 ? 7.849 -4.875 34.834 1.00 10.50 182 LYS A O 1
ATOM 1460 N N . LEU A 1 183 ? 9.043 -3.051 34.256 1.00 8.51 183 LEU A N 1
ATOM 1461 C CA . LEU A 1 183 ? 8.706 -3.131 32.836 1.00 8.60 183 LEU A CA 1
ATOM 1462 C C . LEU A 1 183 ? 9.901 -3.341 31.928 1.00 7.95 183 LEU A C 1
ATOM 1463 O O . LEU A 1 183 ? 9.777 -3.162 30.724 1.00 8.62 183 LEU A O 1
ATOM 1468 N N . MET A 1 184 ? 11.036 -3.761 32.476 1.00 8.65 184 MET A N 1
ATOM 1469 C CA . MET A 1 184 ? 12.268 -3.963 31.734 1.00 8.86 184 MET A CA 1
ATOM 1470 C C . MET A 1 184 ? 12.798 -5.380 31.953 1.00 9.49 184 MET A C 1
ATOM 1471 O O . MET A 1 184 ? 12.695 -5.950 33.047 1.00 11.40 184 MET A O 1
ATOM 1476 N N . GLU A 1 185 ? 13.398 -5.940 30.934 1.00 9.32 185 GLU A N 1
ATOM 1477 C CA . GLU A 1 185 ? 14.219 -7.160 31.065 1.00 9.72 185 GLU A CA 1
ATOM 1478 C C . GLU A 1 185 ? 15.533 -6.877 30.372 1.00 10.22 185 GLU A C 1
ATOM 1479 O O . GLU A 1 185 ? 15.595 -6.623 29.185 1.00 10.63 185 GLU A O 1
ATOM 1485 N N . ASN A 1 186 ? 16.632 -6.959 31.121 1.00 13.17 186 ASN A N 1
ATOM 1486 C CA . ASN A 1 186 ? 17.952 -6.733 30.509 1.00 15.58 186 ASN A CA 1
ATOM 1487 C C . ASN A 1 186 ? 17.980 -5.418 29.725 1.00 13.17 186 ASN A C 1
ATOM 1488 O O . ASN A 1 186 ? 18.529 -5.375 28.621 1.00 14.35 186 ASN A O 1
ATOM 1493 N N . GLN A 1 187 ? 17.353 -4.349 30.255 1.00 11.45 187 GLN A N 1
ATOM 1494 C CA . GLN A 1 187 ? 17.390 -3.027 29.638 1.00 10.75 187 GLN A CA 1
ATOM 1495 C C . GLN A 1 187 ? 16.632 -2.952 28.309 1.00 9.04 187 GLN A C 1
ATOM 1496 O O . GLN A 1 187 ? 16.853 -2.023 27.584 1.00 10.36 187 GLN A O 1
ATOM 1502 N N . ILE A 1 188 ? 15.726 -3.888 28.080 1.00 8.88 188 ILE A N 1
ATOM 1503 C CA . ILE A 1 188 ? 14.819 -3.865 26.945 1.00 8.49 188 ILE A CA 1
ATOM 1504 C C . ILE A 1 188 ? 13.388 -3.842 27.481 1.00 8.41 188 ILE A C 1
ATOM 1505 O O . ILE A 1 188 ? 12.985 -4.663 28.319 1.00 8.53 188 ILE A O 1
ATOM 1510 N N . ILE A 1 189 ? 12.589 -2.911 26.953 1.00 7.91 189 ILE A N 1
ATOM 1511 C CA . ILE A 1 189 ? 11.197 -2.792 27.389 1.00 7.90 189 ILE A CA 1
ATOM 1512 C C . ILE A 1 189 ? 10.444 -4.085 27.192 1.00 7.55 189 ILE A C 1
ATOM 1513 O O . ILE A 1 189 ? 10.505 -4.729 26.146 1.00 8.02 189 ILE A O 1
ATOM 1518 N N . ARG A 1 190 ? 9.700 -4.473 28.220 1.00 7.94 190 ARG A N 1
ATOM 1519 C CA . ARG A 1 190 ? 8.890 -5.666 28.174 1.00 8.19 190 ARG A CA 1
ATOM 1520 C C . ARG A 1 190 ? 7.569 -5.414 27.425 1.00 8.16 190 ARG A C 1
ATOM 1521 O O . ARG A 1 190 ? 6.975 -4.363 27.492 1.00 8.71 190 ARG A O 1
ATOM 1529 N N . PHE A 1 191 ? 7.105 -6.504 26.775 1.00 8.00 191 PHE A N 1
ATOM 1530 C CA . PHE A 1 191 ? 5.701 -6.595 26.458 1.00 8.22 191 PHE A CA 1
ATOM 1531 C C . PHE A 1 191 ? 4.858 -6.887 27.680 1.00 8.59 191 PHE A C 1
ATOM 1532 O O . PHE A 1 191 ? 3.761 -6.342 27.828 1.00 8.95 191 PHE A O 1
ATOM 1540 N N . SER A 1 192 ? 5.352 -7.751 28.567 1.00 8.65 192 SER A N 1
ATOM 1541 C CA . SER A 1 192 ? 4.615 -8.160 29.750 1.00 9.34 192 SER A CA 1
ATOM 1542 C C . SER A 1 192 ? 5.548 -8.431 30.919 1.00 9.20 192 SER A C 1
ATOM 1543 O O . SER A 1 192 ? 6.569 -9.083 30.738 1.00 9.73 192 SER A O 1
ATOM 1546 N N . PRO A 1 193 ? 5.168 -8.039 32.120 1.00 9.88 193 PRO A N 1
ATOM 1547 C CA . PRO A 1 193 ? 5.899 -8.483 33.312 1.00 10.75 193 PRO A CA 1
ATOM 1548 C C . PRO A 1 193 ? 5.974 -9.999 33.464 1.00 10.94 193 PRO A C 1
ATOM 1549 O O . PRO A 1 193 ? 6.810 -10.496 34.197 1.00 12.66 193 PRO A O 1
ATOM 1553 N N . TYR A 1 194 ? 5.045 -10.721 32.844 1.00 11.14 194 TYR A N 1
ATOM 1554 C CA . TYR A 1 194 ? 4.823 -12.151 33.079 1.00 11.49 194 TYR A CA 1
ATOM 1555 C C . TYR A 1 194 ? 5.441 -13.041 32.036 1.00 12.01 194 TYR A C 1
ATOM 1556 O O . TYR A 1 194 ? 5.313 -14.268 32.140 1.00 14.60 194 TYR A O 1
ATOM 1565 N N . ILE A 1 195 ? 6.089 -12.473 31.020 1.00 11.03 195 ILE A N 1
ATOM 1566 C CA . ILE A 1 195 ? 6.682 -13.240 29.934 1.00 11.20 195 ILE A CA 1
ATOM 1567 C C . ILE A 1 195 ? 8.078 -12.717 29.691 1.00 10.44 195 ILE A C 1
ATOM 1568 O O . ILE A 1 195 ? 8.268 -11.507 29.597 1.00 11.36 195 ILE A O 1
ATOM 1573 N N . ASP A 1 196 ? 9.076 -13.600 29.665 1.00 11.33 196 ASP A N 1
ATOM 1574 C CA . ASP A 1 196 ? 10.447 -13.193 29.400 1.00 11.41 196 ASP A CA 1
ATOM 1575 C C . ASP A 1 196 ? 10.819 -13.407 27.949 1.00 10.60 196 ASP A C 1
ATOM 1576 O O . ASP A 1 196 ? 10.113 -14.027 27.183 1.00 11.15 196 ASP A O 1
ATOM 1581 N N . ASN A 1 197 ? 11.929 -12.812 27.562 1.00 11.04 197 ASN A N 1
ATOM 1582 C CA . ASN A 1 197 ? 12.414 -12.865 26.171 1.00 11.30 197 ASN A CA 1
ATOM 1583 C C . ASN A 1 197 ? 11.340 -12.369 25.231 1.00 10.03 197 ASN A C 1
ATOM 1584 O O . ASN A 1 197 ? 11.125 -12.971 24.167 1.00 11.21 197 ASN A O 1
ATOM 1589 N N . LEU A 1 198 ? 10.704 -11.251 25.549 1.00 9.67 198 LEU A N 1
ATOM 1590 C CA . LEU A 1 198 ? 9.624 -10.746 24.697 1.00 9.16 198 LEU A CA 1
ATOM 1591 C C . LEU A 1 198 ? 9.532 -9.230 24.721 1.00 8.58 198 LEU A C 1
ATOM 1592 O O . LEU A 1 198 ? 9.388 -8.628 25.821 1.00 9.46 198 LEU A O 1
ATOM 1597 N N . THR A 1 199 ? 9.612 -8.629 23.575 1.00 8.22 199 THR A N 1
ATOM 1598 C CA . THR A 1 199 ? 9.404 -7.210 23.442 1.00 7.76 199 THR A CA 1
ATOM 1599 C C . THR A 1 199 ? 8.417 -6.966 22.291 1.00 7.77 199 THR A C 1
ATOM 1600 O O . THR A 1 199 ? 8.016 -7.879 21.585 1.00 8.47 199 THR A O 1
ATOM 1604 N N . ASP A 1 200 ? 8.011 -5.716 22.159 1.00 7.96 200 ASP A N 1
ATOM 1605 C CA . ASP A 1 200 ? 7.085 -5.250 21.111 1.00 7.48 200 ASP A CA 1
ATOM 1606 C C . ASP A 1 200 ? 7.823 -4.139 20.427 1.00 6.68 200 ASP A C 1
ATOM 1607 O O . ASP A 1 200 ? 8.080 -3.105 21.056 1.00 7.36 200 ASP A O 1
ATOM 1612 N N . PRO A 1 201 ? 8.280 -4.322 19.190 1.00 7.01 201 PRO A N 1
ATOM 1613 C CA . PRO A 1 201 ? 9.064 -3.282 18.511 1.00 7.31 201 PRO A CA 1
ATOM 1614 C C . PRO A 1 201 ? 8.495 -1.905 18.630 1.00 6.85 201 PRO A C 1
ATOM 1615 O O . PRO A 1 201 ? 9.256 -0.949 18.752 1.00 7.49 201 PRO A O 1
ATOM 1619 N N . SER A 1 202 ? 7.190 -1.768 18.550 1.00 6.74 202 SER A N 1
ATOM 1620 C CA . SER A 1 202 ? 6.554 -0.440 18.615 1.00 7.29 202 SER A CA 1
ATOM 1621 C C . SER A 1 202 ? 6.787 0.302 19.925 1.00 6.35 202 SER A C 1
ATOM 1622 O O . SER A 1 202 ? 6.563 1.498 19.988 1.00 7.14 202 SER A O 1
ATOM 1625 N N . TYR A 1 203 ? 7.223 -0.402 20.964 1.00 6.55 203 TYR A N 1
ATOM 1626 C CA . TYR A 1 203 ? 7.497 0.219 22.234 1.00 6.79 203 TYR A CA 1
ATOM 1627 C C . TYR A 1 203 ? 8.869 0.880 22.298 1.00 7.33 203 TYR A C 1
ATOM 1628 O O . TYR A 1 203 ? 9.202 1.576 23.253 1.00 8.03 203 TYR A O 1
ATOM 1637 N N . HIS A 1 204 ? 9.715 0.627 21.288 1.00 7.45 204 HIS A N 1
ATOM 1638 C CA . HIS A 1 204 ? 11.108 1.120 21.253 1.00 7.18 204 HIS A CA 1
ATOM 1639 C C . HIS A 1 204 ? 11.162 2.516 20.657 1.00 7.46 204 HIS A C 1
ATOM 1640 O O . HIS A 1 204 ? 10.985 2.700 19.449 1.00 7.94 204 HIS A O 1
ATOM 1647 N N . ILE A 1 205 ? 11.474 3.501 21.525 1.00 7.71 205 ILE A N 1
ATOM 1648 C CA . ILE A 1 205 ? 11.607 4.893 21.088 1.00 7.75 205 ILE A CA 1
ATOM 1649 C C . ILE A 1 205 ? 12.949 5.347 21.606 1.00 7.61 205 ILE A C 1
ATOM 1650 O O . ILE A 1 205 ? 13.047 5.937 22.695 1.00 7.75 205 ILE A O 1
ATOM 1655 N N . PRO A 1 206 ? 14.041 5.089 20.880 1.00 7.94 206 PRO A N 1
ATOM 1656 C CA . PRO A 1 206 ? 15.362 5.240 21.490 1.00 7.90 206 PRO A CA 1
ATOM 1657 C C . PRO A 1 206 ? 15.645 6.657 22.002 1.00 7.68 206 PRO A C 1
ATOM 1658 O O . PRO A 1 206 ? 16.195 6.821 23.081 1.00 8.20 206 PRO A O 1
ATOM 1662 N N . ALA A 1 207 ? 15.206 7.672 21.267 1.00 7.65 207 ALA A N 1
ATOM 1663 C CA . ALA A 1 207 ? 15.446 9.043 21.660 1.00 7.99 207 ALA A CA 1
ATOM 1664 C C . ALA A 1 207 ? 14.808 9.359 22.986 1.00 7.55 207 ALA A C 1
ATOM 1665 O O . ALA A 1 207 ? 15.321 10.221 23.723 1.00 8.06 207 ALA A O 1
ATOM 1667 N N . PHE A 1 208 ? 13.659 8.759 23.307 1.00 7.60 208 PHE A N 1
ATOM 1668 C CA . PHE A 1 208 ? 13.073 8.998 24.630 1.00 7.13 208 PHE A CA 1
ATOM 1669 C C . PHE A 1 208 ? 14.061 8.600 25.731 1.00 7.03 208 PHE A C 1
ATOM 1670 O O . PHE A 1 208 ? 14.152 9.270 26.745 1.00 7.63 208 PHE A O 1
ATOM 1678 N N . TYR A 1 209 ? 14.756 7.481 25.546 1.00 7.50 209 TYR A N 1
ATOM 1679 C CA . TYR A 1 209 ? 15.660 7.001 26.584 1.00 7.77 209 TYR A CA 1
ATOM 1680 C C . TYR A 1 209 ? 16.842 7.966 26.745 1.00 7.79 209 TYR A C 1
ATOM 1681 O O . TYR A 1 209 ? 17.311 8.196 27.867 1.00 8.45 209 TYR A O 1
ATOM 1690 N N . ASP A 1 210 ? 17.344 8.532 25.633 1.00 8.10 210 ASP A N 1
ATOM 1691 C CA . ASP A 1 210 ? 18.381 9.542 25.746 1.00 8.11 210 ASP A CA 1
ATOM 1692 C C . ASP A 1 210 ? 17.896 10.776 26.468 1.00 8.37 210 ASP A C 1
ATOM 1693 O O . ASP A 1 210 ? 18.633 11.362 27.262 1.00 9.16 210 ASP A O 1
ATOM 1698 N N . TYR A 1 211 ? 16.640 11.185 26.221 1.00 8.02 211 TYR A N 1
ATOM 1699 C CA . TYR A 1 211 ? 16.046 12.302 26.952 1.00 8.45 211 TYR A CA 1
ATOM 1700 C C . TYR A 1 211 ? 15.911 11.939 28.450 1.00 7.78 211 TYR A C 1
ATOM 1701 O O . TYR A 1 211 ? 16.244 12.761 29.318 1.00 8.83 211 TYR A O 1
ATOM 1710 N N . PHE A 1 212 ? 15.468 10.733 28.763 1.00 7.74 212 PHE A N 1
ATOM 1711 C CA . PHE A 1 212 ? 15.377 10.335 30.157 1.00 7.64 212 PHE A CA 1
ATOM 1712 C C . PHE A 1 212 ? 16.760 10.459 30.827 1.00 8.32 212 PHE A C 1
ATOM 1713 O O . PHE A 1 212 ? 16.884 10.986 31.928 1.00 9.01 212 PHE A O 1
ATOM 1721 N N . ALA A 1 213 ? 17.791 9.967 30.160 1.00 8.67 213 ALA A N 1
ATOM 1722 C CA . ALA A 1 213 ? 19.147 10.004 30.713 1.00 9.15 213 ALA A CA 1
ATOM 1723 C C . ALA A 1 213 ? 19.577 11.416 31.083 1.00 9.47 213 ALA A C 1
ATOM 1724 O O . ALA A 1 213 ? 20.247 11.616 32.088 1.00 10.74 213 ALA A O 1
ATOM 1726 N N . ASN A 1 214 ? 19.207 12.388 30.258 1.00 9.42 214 ASN A N 1
ATOM 1727 C CA . ASN A 1 214 ? 19.573 13.769 30.491 1.00 10.28 214 ASN A CA 1
ATOM 1728 C C . ASN A 1 214 ? 18.711 14.488 31.516 1.00 10.00 214 ASN A C 1
ATOM 1729 O O . ASN A 1 214 ? 18.960 15.643 31.835 1.00 12.03 214 ASN A O 1
ATOM 1734 N N . ASN A 1 215 ? 17.673 13.819 32.010 1.00 9.83 215 ASN A N 1
ATOM 1735 C CA . ASN A 1 215 ? 16.705 14.424 32.922 1.00 9.54 215 ASN A CA 1
ATOM 1736 C C . ASN A 1 215 ? 16.597 13.741 34.256 1.00 10.08 215 ASN A C 1
ATOM 1737 O O . ASN A 1 215 ? 15.750 14.121 35.058 1.00 11.86 215 ASN A O 1
ATOM 1742 N N . VAL A 1 216 ? 17.462 12.769 34.524 1.00 11.23 216 VAL A N 1
ATOM 1743 C CA . VAL A 1 216 ? 17.549 12.153 35.868 1.00 12.16 216 VAL A CA 1
ATOM 1744 C C . VAL A 1 216 ? 18.716 12.880 36.603 1.00 13.34 216 VAL A C 1
ATOM 1745 O O . VAL A 1 216 ? 19.524 13.452 36.001 1.00 17.92 216 VAL A O 1
ATOM 1749 N N . THR A 1 217 ? 18.807 12.657 37.904 1.00 17.86 217 THR A N 1
ATOM 1750 C CA . THR A 1 217 ? 19.837 13.401 38.660 1.00 20.66 217 THR A CA 1
ATOM 1751 C C . THR A 1 217 ? 20.732 12.531 39.454 1.00 17.60 217 THR A C 1
ATOM 1752 O O . THR A 1 217 ? 21.240 13.030 40.438 1.00 19.81 217 THR A O 1
ATOM 1756 N N . ASN A 1 218 ? 21.030 11.362 38.992 1.00 12.25 218 ASN A N 1
ATOM 1757 C CA . ASN A 1 218 ? 22.130 10.575 39.529 1.00 10.77 218 ASN A CA 1
ATOM 1758 C C . ASN A 1 218 ? 22.848 9.873 38.372 1.00 9.99 218 ASN A C 1
ATOM 1759 O O . ASN A 1 218 ? 22.245 9.488 37.377 1.00 9.69 218 ASN A O 1
ATOM 1764 N N . GLN A 1 219 ? 24.151 9.689 38.567 1.00 10.93 219 GLN A N 1
ATOM 1765 C CA . GLN A 1 219 ? 24.998 9.127 37.529 1.00 10.07 219 GLN A CA 1
ATOM 1766 C C . GLN A 1 219 ? 24.592 7.716 37.154 1.00 9.57 219 GLN A C 1
ATOM 1767 O O . GLN A 1 219 ? 24.595 7.391 35.933 1.00 9.95 219 GLN A O 1
ATOM 1773 N N . ALA A 1 220 ? 24.247 6.863 38.081 1.00 10.15 220 ALA A N 1
ATOM 1774 C CA . ALA A 1 220 ? 23.908 5.491 37.720 1.00 9.99 220 ALA A CA 1
ATOM 1775 C C . ALA A 1 220 ? 22.724 5.476 36.781 1.00 9.97 220 ALA A C 1
ATOM 1776 O O . ALA A 1 220 ? 22.698 4.755 35.804 1.00 9.64 220 ALA A O 1
ATOM 1778 N N . ASP A 1 221 ? 21.693 6.261 37.098 1.00 10.75 221 ASP A N 1
ATOM 1779 C CA . ASP A 1 221 ? 20.489 6.303 36.264 1.00 11.12 221 ASP A CA 1
ATOM 1780 C C . ASP A 1 221 ? 20.714 6.942 34.915 1.00 9.67 221 ASP A C 1
ATOM 1781 O O . ASP A 1 221 ? 20.119 6.524 33.931 1.00 9.68 221 ASP A O 1
ATOM 1786 N N . LYS A 1 222 ? 21.586 7.950 34.851 1.00 9.26 222 LYS A N 1
ATOM 1787 C CA . LYS A 1 222 ? 21.927 8.519 33.587 1.00 9.36 222 LYS A CA 1
ATOM 1788 C C . LYS A 1 222 ? 22.525 7.444 32.658 1.00 8.85 222 LYS A C 1
ATOM 1789 O O . LYS A 1 222 ? 22.168 7.315 31.482 1.00 9.65 222 LYS A O 1
ATOM 1795 N N . ASN A 1 223 ? 23.484 6.717 33.208 1.00 8.33 223 ASN A N 1
ATOM 1796 C CA . ASN A 1 223 ? 24.106 5.643 32.453 1.00 8.60 223 ASN A CA 1
ATOM 1797 C C . ASN A 1 223 ? 23.125 4.531 32.083 1.00 8.58 223 ASN A C 1
ATOM 1798 O O . ASN A 1 223 ? 23.148 4.024 30.951 1.00 8.74 223 ASN A O 1
ATOM 1803 N N . TYR A 1 224 ? 22.243 4.203 33.000 1.00 8.18 224 TYR A N 1
ATOM 1804 C CA . TYR A 1 224 ? 21.214 3.183 32.747 1.00 9.07 224 TYR A CA 1
ATOM 1805 C C . TYR A 1 224 ? 20.407 3.534 31.502 1.00 8.21 224 TYR A C 1
ATOM 1806 O O . TYR A 1 224 ? 20.255 2.724 30.583 1.00 8.89 224 TYR A O 1
ATOM 1815 N N . TRP A 1 225 ? 19.885 4.759 31.453 1.00 8.48 225 TRP A N 1
ATOM 1816 C CA . TRP A 1 225 ? 19.024 5.133 30.338 1.00 8.19 225 TRP A CA 1
ATOM 1817 C C . TRP A 1 225 ? 19.795 5.285 29.029 1.00 7.96 225 TRP A C 1
ATOM 1818 O O . TRP A 1 225 ? 19.245 5.000 27.970 1.00 8.85 225 TRP A O 1
ATOM 1829 N N . ARG A 1 226 ? 21.059 5.732 29.080 1.00 8.89 226 ARG A N 1
ATOM 1830 C CA . ARG A 1 226 ? 21.851 5.764 27.868 1.00 9.42 226 ARG A CA 1
ATOM 1831 C C . ARG A 1 226 ? 22.055 4.352 27.321 1.00 9.38 226 ARG A C 1
ATOM 1832 O O . ARG A 1 226 ? 22.031 4.141 26.113 1.00 9.85 226 ARG A O 1
ATOM 1834 N N . GLN A 1 227 ? 22.258 3.372 28.208 1.00 9.02 227 GLN A N 1
ATOM 1835 C CA . GLN A 1 227 ? 22.430 2.002 27.801 1.00 9.17 227 GLN A CA 1
ATOM 1836 C C . GLN A 1 227 ? 21.110 1.456 27.213 1.00 9.47 227 GLN A C 1
ATOM 1837 O O . GLN A 1 227 ? 21.141 0.699 26.228 1.00 10.12 227 GLN A O 1
ATOM 1843 N N . VAL A 1 228 ? 19.973 1.809 27.806 1.00 8.54 228 VAL A N 1
ATOM 1844 C CA . VAL A 1 228 ? 18.677 1.411 27.234 1.00 8.26 228 VAL A CA 1
ATOM 1845 C C . VAL A 1 228 ? 18.572 1.968 25.819 1.00 8.06 228 VAL A C 1
ATOM 1846 O O . VAL A 1 228 ? 18.109 1.284 24.903 1.00 8.58 228 VAL A O 1
ATOM 1850 N N . ALA A 1 229 ? 18.971 3.229 25.610 1.00 8.26 229 ALA A N 1
ATOM 1851 C CA . ALA A 1 229 ? 18.921 3.813 24.273 1.00 8.74 229 ALA A CA 1
ATOM 1852 C C . ALA A 1 229 ? 19.735 3.012 23.263 1.00 9.34 229 ALA A C 1
ATOM 1853 O O . ALA A 1 229 ? 19.254 2.698 22.168 1.00 9.58 229 ALA A O 1
ATOM 1855 N N . THR A 1 230 ? 20.974 2.680 23.619 1.00 9.64 230 THR A N 1
ATOM 1856 C CA . THR A 1 230 ? 21.818 1.935 22.718 1.00 11.11 230 THR A CA 1
ATOM 1857 C C . THR A 1 230 ? 21.252 0.565 22.447 1.00 9.63 230 THR A C 1
ATOM 1858 O O . THR A 1 230 ? 21.247 0.087 21.293 1.00 10.67 230 THR A O 1
ATOM 1862 N N . LYS A 1 231 ? 20.760 -0.116 23.465 1.00 9.31 231 LYS A N 1
ATOM 1863 C CA . LYS A 1 231 ? 20.217 -1.454 23.301 1.00 9.31 231 LYS A CA 1
ATOM 1864 C C . LYS A 1 231 ? 18.932 -1.393 22.476 1.00 8.85 231 LYS A C 1
ATOM 1865 O O . LYS A 1 231 ? 18.635 -2.385 21.784 1.00 9.39 231 LYS A O 1
ATOM 1871 N N . SER A 1 232 ? 18.194 -0.298 22.544 1.00 8.33 232 SER A N 1
ATOM 1872 C CA . SER A 1 232 ? 16.963 -0.172 21.786 1.00 8.16 232 SER A CA 1
ATOM 1873 C C . SER A 1 232 ? 17.271 -0.009 20.291 1.00 8.50 232 SER A C 1
ATOM 1874 O O . SER A 1 232 ? 16.623 -0.630 19.442 1.00 8.39 232 SER A O 1
ATOM 1877 N N . ARG A 1 233 ? 18.250 0.829 19.994 1.00 8.46 233 ARG A N 1
ATOM 1878 C CA . ARG A 1 233 ? 18.680 0.941 18.601 1.00 8.76 233 ARG A CA 1
ATOM 1879 C C . ARG A 1 233 ? 19.193 -0.414 18.095 1.00 9.20 233 ARG A C 1
ATOM 1880 O O . ARG A 1 233 ? 18.938 -0.771 16.940 1.00 9.90 233 ARG A O 1
ATOM 1888 N N . THR A 1 234 ? 19.925 -1.153 18.918 1.00 9.44 234 THR A N 1
ATOM 1889 C CA . THR A 1 234 ? 20.404 -2.456 18.508 1.00 9.51 234 THR A CA 1
ATOM 1890 C C . THR A 1 234 ? 19.250 -3.405 18.246 1.00 8.97 234 THR A C 1
ATOM 1891 O O . THR A 1 234 ? 19.243 -4.137 17.251 1.00 10.05 234 THR A O 1
ATOM 1895 N N . LEU A 1 235 ? 18.257 -3.405 19.118 1.00 8.98 235 LEU A N 1
ATOM 1896 C CA . LEU A 1 235 ? 17.088 -4.260 18.926 1.00 8.93 235 LEU A CA 1
ATOM 1897 C C . LEU A 1 235 ? 16.395 -3.918 17.604 1.00 8.82 235 LEU A C 1
ATOM 1898 O O . LEU A 1 235 ? 16.045 -4.814 16.833 1.00 8.95 235 LEU A O 1
ATOM 1903 N N . LEU A 1 236 ? 16.153 -2.634 17.378 1.00 8.29 236 LEU A N 1
ATOM 1904 C CA . LEU A 1 236 ? 15.504 -2.236 16.147 1.00 8.58 236 LEU A CA 1
ATOM 1905 C C . LEU A 1 236 ? 16.330 -2.571 14.921 1.00 8.48 236 LEU A C 1
ATOM 1906 O O . LEU A 1 236 ? 15.805 -3.061 13.926 1.00 9.30 236 LEU A O 1
ATOM 1911 N N . LYS A 1 237 ? 17.624 -2.302 14.969 1.00 9.04 237 LYS A N 1
ATOM 1912 C CA . LYS A 1 237 ? 18.497 -2.686 13.852 1.00 10.32 237 LYS A CA 1
ATOM 1913 C C . LYS A 1 237 ? 18.422 -4.158 13.588 1.00 9.64 237 LYS A C 1
ATOM 1914 O O . LYS A 1 237 ? 18.328 -4.590 12.436 1.00 10.39 237 LYS A O 1
ATOM 1920 N N . ASN A 1 238 ? 18.498 -4.947 14.631 1.00 9.60 238 ASN A N 1
ATOM 1921 C CA . ASN A 1 238 ? 18.429 -6.401 14.487 1.00 10.22 238 ASN A CA 1
ATOM 1922 C C . ASN A 1 238 ? 17.086 -6.837 13.928 1.00 9.36 238 ASN A C 1
ATOM 1923 O O . ASN A 1 238 ? 17.019 -7.729 13.080 1.00 10.08 238 ASN A O 1
ATOM 1928 N N . HIS A 1 239 ? 16.002 -6.248 14.443 1.00 8.74 239 HIS A N 1
ATOM 1929 C CA . HIS A 1 239 ? 14.676 -6.585 13.940 1.00 8.55 239 HIS A CA 1
ATOM 1930 C C . HIS A 1 239 ? 14.560 -6.270 12.466 1.00 8.43 239 HIS A C 1
ATOM 1931 O O . HIS A 1 239 ? 14.055 -7.093 11.688 1.00 9.18 239 HIS A O 1
ATOM 1938 N N . PHE A 1 240 ? 15.017 -5.108 12.061 1.00 8.83 240 PHE A N 1
ATOM 1939 C CA . PHE A 1 240 ? 14.964 -4.741 10.654 1.00 8.98 240 PHE A CA 1
ATOM 1940 C C . PHE A 1 240 ? 15.817 -5.636 9.785 1.00 9.45 240 PHE A C 1
ATOM 1941 O O . PHE A 1 240 ? 15.457 -5.909 8.643 1.00 10.54 240 PHE A O 1
ATOM 1949 N N . THR A 1 241 ? 16.947 -6.100 10.274 1.00 10.11 241 THR A N 1
ATOM 1950 C CA . THR A 1 241 ? 17.740 -7.088 9.545 1.00 10.73 241 THR A CA 1
ATOM 1951 C C . THR A 1 241 ? 16.939 -8.370 9.382 1.00 10.83 241 THR A C 1
ATOM 1952 O O . THR A 1 241 ? 16.911 -8.951 8.306 1.00 11.85 241 THR A O 1
ATOM 1956 N N . LYS A 1 242 ? 16.312 -8.820 10.431 1.00 10.21 242 LYS A N 1
ATOM 1957 C CA . LYS A 1 242 ? 15.572 -10.074 10.421 1.00 10.88 242 LYS A CA 1
ATOM 1958 C C . LYS A 1 242 ? 14.335 -10.015 9.571 1.00 10.72 242 LYS A C 1
ATOM 1959 O O . LYS A 1 242 ? 13.965 -11.044 8.996 1.00 11.90 242 LYS A O 1
ATOM 1965 N N . VAL A 1 243 ? 13.697 -8.846 9.432 1.00 9.24 243 VAL A N 1
ATOM 1966 C CA . VAL A 1 243 ? 12.522 -8.762 8.567 1.00 9.42 243 VAL A CA 1
ATOM 1967 C C . VAL A 1 243 ? 12.833 -8.395 7.115 1.00 9.74 243 VAL A C 1
ATOM 1968 O O . VAL A 1 243 ? 11.932 -8.353 6.299 1.00 10.10 243 VAL A O 1
ATOM 1972 N N . SER A 1 244 ? 14.118 -8.145 6.838 1.00 11.01 244 SER A N 1
ATOM 1973 C CA A SER A 1 244 ? 14.455 -7.817 5.433 0.50 11.37 244 SER A CA 1
ATOM 1974 C CA B SER A 1 244 ? 14.448 -7.842 5.450 0.50 11.83 244 SER A CA 1
ATOM 1975 C C . SER A 1 244 ? 14.319 -9.006 4.520 1.00 11.31 244 SER A C 1
ATOM 1976 O O . SER A 1 244 ? 14.669 -10.113 4.848 1.00 12.45 244 SER A O 1
ATOM 1981 N N . GLY A 1 245 ? 13.793 -8.745 3.337 1.00 12.09 245 GLY A N 1
ATOM 1982 C CA . GLY A 1 245 ? 13.650 -9.802 2.311 1.00 12.88 245 GLY A CA 1
ATOM 1983 C C . GLY A 1 245 ? 12.746 -10.909 2.785 1.00 12.65 245 GLY A C 1
ATOM 1984 O O . GLY A 1 245 ? 11.909 -10.781 3.710 1.00 12.25 245 GLY A O 1
ATOM 1985 N N . SER A 1 246 ? 12.880 -12.078 2.174 1.00 13.52 246 SER A N 1
ATOM 1986 C CA . SER A 1 246 ? 12.066 -13.195 2.549 1.00 13.67 246 SER A CA 1
ATOM 1987 C C . SER A 1 246 ? 12.381 -13.665 3.930 1.00 13.58 246 SER A C 1
ATOM 1988 O O . SER A 1 246 ? 13.570 -13.740 4.245 1.00 15.30 246 SER A O 1
ATOM 1991 N N . PRO A 1 247 ? 11.418 -14.067 4.767 1.00 13.25 247 PRO A N 1
ATOM 1992 C CA . PRO A 1 247 ? 9.981 -14.135 4.459 1.00 13.38 247 PRO A CA 1
ATOM 1993 C C . PRO A 1 247 ? 9.129 -13.002 4.952 1.00 11.59 247 PRO A C 1
ATOM 1994 O O . PRO A 1 247 ? 7.921 -13.005 4.667 1.00 12.06 247 PRO A O 1
ATOM 1998 N N . HIS A 1 248 ? 9.696 -12.047 5.687 1.00 10.17 248 HIS A N 1
ATOM 1999 C CA . HIS A 1 248 ? 8.880 -10.983 6.285 1.00 9.13 248 HIS A CA 1
ATOM 2000 C C . HIS A 1 248 ? 8.707 -9.761 5.392 1.00 9.54 248 HIS A C 1
ATOM 2001 O O . HIS A 1 248 ? 7.839 -8.917 5.644 1.00 10.00 248 HIS A O 1
ATOM 2008 N N . TRP A 1 249 ? 9.505 -9.644 4.339 1.00 9.37 249 TRP A N 1
ATOM 2009 C CA . TRP A 1 249 ? 9.351 -8.629 3.329 1.00 9.79 249 TRP A CA 1
ATOM 2010 C C . TRP A 1 249 ? 9.277 -7.211 3.840 1.00 9.28 249 TRP A C 1
ATOM 2011 O O . TRP A 1 249 ? 8.480 -6.404 3.387 1.00 10.61 249 TRP A O 1
ATOM 2022 N N . ASN A 1 250 ? 10.199 -6.911 4.765 1.00 9.13 250 ASN A N 1
ATOM 2023 C CA . ASN A 1 250 ? 10.599 -5.537 5.080 1.00 9.55 250 ASN A CA 1
ATOM 2024 C C . ASN A 1 250 ? 9.657 -4.773 5.969 1.00 8.70 250 ASN A C 1
ATOM 2025 O O . ASN A 1 250 ? 9.879 -3.610 6.214 1.00 10.63 250 ASN A O 1
ATOM 2030 N N . LEU A 1 251 ? 8.633 -5.407 6.523 1.00 8.53 251 LEU A N 1
ATOM 2031 C CA . LEU A 1 251 ? 7.763 -4.782 7.526 1.00 7.87 251 LEU A CA 1
ATOM 2032 C C . LEU A 1 251 ? 8.078 -5.347 8.891 1.00 7.74 251 LEU A C 1
ATOM 2033 O O . LEU A 1 251 ? 8.196 -6.566 9.078 1.00 8.15 251 LEU A O 1
ATOM 2038 N N . PRO A 1 252 ? 8.171 -4.466 9.905 1.00 7.79 252 PRO A N 1
ATOM 2039 C CA . PRO A 1 252 ? 8.360 -4.920 11.263 1.00 7.51 252 PRO A CA 1
ATOM 2040 C C . PRO A 1 252 ? 7.089 -5.580 11.802 1.00 7.73 252 PRO A C 1
ATOM 2041 O O . PRO A 1 252 ? 6.012 -5.422 11.218 1.00 8.32 252 PRO A O 1
ATOM 2045 N N . THR A 1 253 ? 7.232 -6.297 12.926 1.00 7.72 253 THR A N 1
ATOM 2046 C CA . THR A 1 253 ? 6.156 -7.132 13.432 1.00 7.51 253 THR A CA 1
ATOM 2047 C C . THR A 1 253 ? 5.688 -6.695 14.823 1.00 7.25 253 THR A C 1
ATOM 2048 O O . THR A 1 253 ? 6.351 -5.921 15.518 1.00 7.76 253 THR A O 1
ATOM 2052 N N . PHE A 1 254 ? 4.544 -7.227 15.200 1.00 6.91 254 PHE A N 1
ATOM 2053 C CA . PHE A 1 254 ? 3.912 -7.014 16.491 1.00 7.38 254 PHE A CA 1
ATOM 2054 C C . PHE A 1 254 ? 4.841 -7.341 17.661 1.00 6.99 254 PHE A C 1
ATOM 2055 O O . PHE A 1 254 ? 5.064 -6.535 18.554 1.00 7.54 254 PHE A O 1
ATOM 2063 N N . LEU A 1 255 ? 5.373 -8.575 17.663 1.00 7.34 255 LEU A N 1
ATOM 2064 C CA . LEU A 1 255 ? 6.178 -9.081 18.747 1.00 7.33 255 LEU A CA 1
ATOM 2065 C C . LEU A 1 255 ? 7.526 -9.568 18.235 1.00 7.88 255 LEU A C 1
ATOM 2066 O O . LEU A 1 255 ? 7.654 -10.048 17.107 1.00 8.54 255 LEU A O 1
ATOM 2071 N N . SER A 1 256 ? 8.542 -9.462 19.108 1.00 7.97 256 SER A N 1
ATOM 2072 C CA . SER A 1 256 ? 9.883 -9.861 18.808 1.00 8.46 256 SER A CA 1
ATOM 2073 C C . SER A 1 256 ? 10.556 -10.464 20.019 1.00 8.46 256 SER A C 1
ATOM 2074 O O . SER A 1 256 ? 10.293 -10.053 21.173 1.00 8.87 256 SER A O 1
ATOM 2077 N N . ARG A 1 257 ? 11.476 -11.374 19.795 1.00 8.82 257 ARG A N 1
ATOM 2078 C CA . ARG A 1 257 ? 12.405 -11.780 20.832 1.00 9.26 257 ARG A CA 1
ATOM 2079 C C . ARG A 1 257 ? 13.450 -10.704 21.046 1.00 10.34 257 ARG A C 1
ATOM 2080 O O . ARG A 1 257 ? 13.550 -9.744 20.274 1.00 10.53 257 ARG A O 1
ATOM 2088 N N . LEU A 1 258 ? 14.268 -10.847 22.092 1.00 10.94 258 LEU A N 1
ATOM 2089 C CA . LEU A 1 258 ? 15.232 -9.805 22.447 1.00 11.54 258 LEU A CA 1
ATOM 2090 C C . LEU A 1 258 ? 16.380 -9.686 21.491 1.00 11.34 258 LEU A C 1
ATOM 2091 O O . LEU A 1 258 ? 17.066 -8.697 21.492 1.00 13.38 258 LEU A O 1
ATOM 2096 N N . ASP A 1 259 ? 16.559 -10.680 20.603 1.00 12.36 259 ASP A N 1
ATOM 2097 C CA . ASP A 1 259 ? 17.538 -10.630 19.526 1.00 12.84 259 ASP A CA 1
ATOM 2098 C C . ASP A 1 259 ? 16.971 -10.008 18.238 1.00 12.59 259 ASP A C 1
ATOM 2099 O O . ASP A 1 259 ? 17.659 -9.998 17.202 1.00 13.78 259 ASP A O 1
ATOM 2104 N N . GLY A 1 260 ? 15.725 -9.567 18.265 1.00 11.20 260 GLY A N 1
ATOM 2105 C CA . GLY A 1 260 ? 15.053 -8.991 17.120 1.00 10.95 260 GLY A CA 1
ATOM 2106 C C . GLY A 1 260 ? 14.268 -9.963 16.282 1.00 10.24 260 GLY A C 1
ATOM 2107 O O . GLY A 1 260 ? 13.620 -9.548 15.306 1.00 11.07 260 GLY A O 1
ATOM 2108 N N . SER A 1 261 ? 14.300 -11.248 16.596 1.00 10.73 261 SER A N 1
ATOM 2109 C CA . SER A 1 261 ? 13.601 -12.222 15.797 1.00 11.66 261 SER A CA 1
ATOM 2110 C C . SER A 1 261 ? 12.092 -12.071 15.958 1.00 9.68 261 SER A C 1
ATOM 2111 O O . SER A 1 261 ? 11.589 -12.133 17.085 1.00 10.19 261 SER A O 1
ATOM 2114 N N . PRO A 1 262 ? 11.329 -11.919 14.882 1.00 9.52 262 PRO A N 1
ATOM 2115 C CA . PRO A 1 262 ? 9.869 -11.948 15.025 1.00 9.39 262 PRO A CA 1
ATOM 2116 C C . PRO A 1 262 ? 9.401 -13.173 15.769 1.00 9.19 262 PRO A C 1
ATOM 2117 O O . PRO A 1 262 ? 9.877 -14.288 15.516 1.00 10.83 262 PRO A O 1
ATOM 2121 N N . VAL A 1 263 ? 8.387 -13.003 16.598 1.00 9.01 263 VAL A N 1
ATOM 2122 C CA . VAL A 1 263 ? 7.706 -14.105 17.211 1.00 9.39 263 VAL A CA 1
ATOM 2123 C C . VAL A 1 263 ? 6.748 -14.693 16.184 1.00 9.84 263 VAL A C 1
ATOM 2124 O O . VAL A 1 263 ? 5.995 -13.979 15.563 1.00 11.23 263 VAL A O 1
ATOM 2128 N N . ILE A 1 264 ? 6.803 -16.034 16.008 1.00 10.15 264 ILE A N 1
ATOM 2129 C CA . ILE A 1 264 ? 5.996 -16.693 15.000 1.00 11.02 264 ILE A CA 1
ATOM 2130 C C . ILE A 1 264 ? 4.751 -17.293 15.657 1.00 10.10 264 ILE A C 1
ATOM 2131 O O . ILE A 1 264 ? 4.871 -18.175 16.523 1.00 12.62 264 ILE A O 1
ATOM 2136 N N . GLY A 1 265 ? 3.587 -16.899 15.182 1.00 9.55 265 GLY A N 1
ATOM 2137 C CA . GLY A 1 265 ? 2.348 -17.450 15.673 1.00 10.13 265 GLY A CA 1
ATOM 2138 C C . GLY A 1 265 ? 1.993 -16.986 17.061 1.00 8.99 265 GLY A C 1
ATOM 2139 O O . GLY A 1 265 ? 2.387 -15.890 17.513 1.00 9.52 265 GLY A O 1
ATOM 2140 N N . TYR A 1 266 ? 1.175 -17.805 17.724 1.00 9.24 266 TYR A N 1
ATOM 2141 C CA . TYR A 1 266 ? 0.749 -17.538 19.100 1.00 9.46 266 TYR A CA 1
ATOM 2142 C C . TYR A 1 266 ? 1.726 -18.134 20.080 1.00 9.27 266 TYR A C 1
ATOM 2143 O O . TYR A 1 266 ? 2.279 -19.233 19.862 1.00 9.62 266 TYR A O 1
ATOM 2152 N N . ILE A 1 267 ? 1.939 -17.390 21.168 1.00 9.43 267 ILE A N 1
ATOM 2153 C CA . ILE A 1 267 ? 2.811 -17.816 22.261 1.00 9.68 267 ILE A CA 1
ATOM 2154 C C . ILE A 1 267 ? 2.200 -17.683 23.663 1.00 10.18 267 ILE A C 1
ATOM 2155 O O . ILE A 1 267 ? 2.798 -18.152 24.605 1.00 11.21 267 ILE A O 1
ATOM 2160 N N . PHE A 1 268 ? 1.075 -17.030 23.835 1.00 10.15 268 PHE A N 1
ATOM 2161 C CA . PHE A 1 268 ? 0.474 -16.932 25.163 1.00 10.33 268 PHE A CA 1
ATOM 2162 C C . PHE A 1 268 ? -1.038 -16.794 25.107 1.00 10.63 268 PHE A C 1
ATOM 2163 O O . PHE A 1 268 ? -1.608 -16.228 24.147 1.00 10.46 268 PHE A O 1
ATOM 2171 N N . ASN A 1 269 ? -1.712 -17.310 26.136 1.00 10.34 269 ASN A N 1
ATOM 2172 C CA . ASN A 1 269 ? -3.154 -17.195 26.245 1.00 10.15 269 ASN A CA 1
ATOM 2173 C C . ASN A 1 269 ? -3.564 -15.734 26.431 1.00 12.03 269 ASN A C 1
ATOM 2174 O O . ASN A 1 269 ? -3.072 -15.075 27.305 1.00 13.54 269 ASN A O 1
ATOM 2179 N N . GLY A 1 270 ? -4.461 -15.299 25.569 1.00 12.74 270 GLY A N 1
ATOM 2180 C CA . GLY A 1 270 ? -4.911 -13.897 25.541 1.00 14.63 270 GLY A CA 1
ATOM 2181 C C . GLY A 1 270 ? -4.311 -13.085 24.411 1.00 14.12 270 GLY A C 1
ATOM 2182 O O . GLY A 1 270 ? -4.706 -11.927 24.212 1.00 16.53 270 GLY A O 1
ATOM 2183 N N . GLN A 1 271 ? -3.338 -13.613 23.693 1.00 12.73 271 GLN A N 1
ATOM 2184 C CA . GLN A 1 271 ? -2.629 -12.861 22.636 1.00 12.85 271 GLN A CA 1
ATOM 2185 C C . GLN A 1 271 ? -3.609 -12.535 21.560 1.00 13.87 271 GLN A C 1
ATOM 2186 O O . GLN A 1 271 ? -4.355 -13.359 21.040 1.00 15.70 271 GLN A O 1
ATOM 2192 N N . ALA A 1 272 ? -3.604 -11.262 21.127 1.00 14.80 272 ALA A N 1
ATOM 2193 C CA . ALA A 1 272 ? -4.651 -10.829 20.206 1.00 16.74 272 ALA A CA 1
ATOM 2194 C C . ALA A 1 272 ? -4.444 -11.255 18.748 1.00 15.65 272 ALA A C 1
ATOM 2195 O O . ALA A 1 272 ? -5.380 -11.469 18.036 1.00 18.28 272 ALA A O 1
ATOM 2197 N N . ASN A 1 273 ? -3.198 -11.352 18.290 1.00 13.69 273 ASN A N 1
ATOM 2198 C CA . ASN A 1 273 ? -2.848 -11.612 16.878 1.00 13.04 273 ASN A CA 1
ATOM 2199 C C . ASN A 1 273 ? -1.549 -12.373 16.866 1.00 10.57 273 ASN A C 1
ATOM 2200 O O . ASN A 1 273 ? -0.758 -12.219 17.809 1.00 10.47 273 ASN A O 1
ATOM 2205 N N . PRO A 1 274 ? -1.256 -13.075 15.768 1.00 9.75 274 PRO A N 1
ATOM 2206 C CA . PRO A 1 274 ? 0.057 -13.712 15.623 1.00 9.89 274 PRO A CA 1
ATOM 2207 C C . PRO A 1 274 ? 1.190 -12.724 15.775 1.00 8.77 274 PRO A C 1
ATOM 2208 O O . PRO A 1 274 ? 1.098 -11.555 15.372 1.00 8.71 274 PRO A O 1
ATOM 2212 N N . GLY A 1 275 ? 2.298 -13.197 16.341 1.00 8.51 275 GLY A N 1
ATOM 2213 C CA . GLY A 1 275 ? 3.417 -12.303 16.598 1.00 8.80 275 GLY A CA 1
ATOM 2214 C C . GLY A 1 275 ? 4.097 -11.686 15.403 1.00 7.88 275 GLY A C 1
ATOM 2215 O O . GLY A 1 275 ? 4.672 -10.604 15.509 1.00 8.35 275 GLY A O 1
ATOM 2216 N N . GLN A 1 276 ? 3.982 -12.365 14.266 1.00 8.81 276 GLN A N 1
ATOM 2217 C CA . GLN A 1 276 ? 4.697 -11.942 13.065 1.00 8.57 276 GLN A CA 1
ATOM 2218 C C . GLN A 1 276 ? 3.857 -11.045 12.205 1.00 9.26 276 GLN A C 1
ATOM 2219 O O . GLN A 1 276 ? 4.311 -10.604 11.130 1.00 10.23 276 GLN A O 1
ATOM 2225 N N . TRP A 1 277 ? 2.647 -10.719 12.624 1.00 8.65 277 TRP A N 1
ATOM 2226 C CA . TRP A 1 277 ? 1.878 -9.765 11.840 1.00 8.76 277 TRP A CA 1
ATOM 2227 C C . TRP A 1 277 ? 2.436 -8.363 11.976 1.00 8.05 277 TRP A C 1
ATOM 2228 O O . TRP A 1 277 ? 2.784 -7.917 13.063 1.00 8.47 277 TRP A O 1
ATOM 2239 N N . TYR A 1 278 ? 2.479 -7.666 10.830 1.00 8.58 278 TYR A N 1
ATOM 2240 C CA . TYR A 1 278 ? 2.502 -6.225 10.802 1.00 8.10 278 TYR A CA 1
ATOM 2241 C C . TYR A 1 278 ? 1.071 -5.815 10.998 1.00 8.55 278 TYR A C 1
ATOM 2242 O O . TYR A 1 278 ? 0.223 -6.001 10.108 1.00 9.00 278 TYR A O 1
ATOM 2251 N N . GLU A 1 279 ? 0.750 -5.316 12.174 1.00 8.86 279 GLU A N 1
ATOM 2252 C CA . GLU A 1 279 ? -0.602 -4.953 12.560 1.00 9.24 279 GLU A CA 1
ATOM 2253 C C . GLU A 1 279 ? -0.571 -3.589 13.243 1.00 9.11 279 GLU A C 1
ATOM 2254 O O . GLU A 1 279 ? 0.332 -2.782 13.035 1.00 8.82 279 GLU A O 1
ATOM 2260 N N . PHE A 1 280 ? -1.582 -3.284 14.050 1.00 10.04 280 PHE A N 1
ATOM 2261 C CA . PHE A 1 280 ? -1.754 -1.961 14.594 1.00 10.05 280 PHE A CA 1
ATOM 2262 C C . PHE A 1 280 ? -0.564 -1.460 15.403 1.00 8.34 280 PHE A C 1
ATOM 2263 O O . PHE A 1 280 ? -0.167 -0.322 15.221 1.00 9.13 280 PHE A O 1
ATOM 2271 N N . ASP A 1 281 ? -0.008 -2.277 16.293 1.00 8.40 281 ASP A N 1
ATOM 2272 C CA . ASP A 1 281 ? 1.171 -1.855 17.010 1.00 7.85 281 ASP A CA 1
ATOM 2273 C C . ASP A 1 281 ? 2.324 -1.586 16.029 1.00 7.86 281 ASP A C 1
ATOM 2274 O O . ASP A 1 281 ? 2.996 -0.562 16.098 1.00 7.98 281 ASP A O 1
ATOM 2279 N N . ALA A 1 282 ? 2.546 -2.542 15.129 1.00 7.55 282 ALA A N 1
ATOM 2280 C CA . ALA A 1 282 ? 3.669 -2.462 14.213 1.00 7.33 282 ALA A CA 1
ATOM 2281 C C . ALA A 1 282 ? 3.658 -1.230 13.369 1.00 7.14 282 ALA A C 1
ATOM 2282 O O . ALA A 1 282 ? 4.722 -0.758 12.948 1.00 7.46 282 ALA A O 1
ATOM 2284 N N . TRP A 1 283 ? 2.492 -0.660 13.080 1.00 7.22 283 TRP A N 1
ATOM 2285 C CA . TRP A 1 283 ? 2.403 0.587 12.343 1.00 7.80 283 TRP A CA 1
ATOM 2286 C C . TRP A 1 283 ? 3.360 1.637 12.901 1.00 7.52 283 TRP A C 1
ATOM 2287 O O . TRP A 1 283 ? 3.886 2.459 12.153 1.00 8.14 283 TRP A O 1
ATOM 2298 N N . ARG A 1 284 ? 3.475 1.666 14.231 1.00 6.96 284 ARG A N 1
ATOM 2299 C CA . ARG A 1 284 ? 4.205 2.741 14.877 1.00 7.27 284 ARG A CA 1
ATOM 2300 C C . ARG A 1 284 ? 5.713 2.595 14.786 1.00 7.28 284 ARG A C 1
ATOM 2301 O O . ARG A 1 284 ? 6.415 3.550 15.100 1.00 7.89 284 ARG A O 1
ATOM 2309 N N . VAL A 1 285 ? 6.204 1.437 14.400 1.00 6.98 285 VAL A N 1
ATOM 2310 C CA . VAL A 1 285 ? 7.645 1.226 14.401 1.00 7.37 285 VAL A CA 1
ATOM 2311 C C . VAL A 1 285 ? 8.360 2.213 13.495 1.00 7.44 285 VAL A C 1
ATOM 2312 O O . VAL A 1 285 ? 9.292 2.891 13.946 1.00 7.86 285 VAL A O 1
ATOM 2316 N N . ILE A 1 286 ? 7.980 2.319 12.221 1.00 7.56 286 ILE A N 1
ATOM 2317 C CA . ILE A 1 286 ? 8.714 3.249 11.375 1.00 7.78 286 ILE A CA 1
ATOM 2318 C C . ILE A 1 286 ? 8.437 4.724 11.732 1.00 7.89 286 ILE A C 1
ATOM 2319 O O . ILE A 1 286 ? 9.277 5.579 11.482 1.00 8.16 286 ILE A O 1
ATOM 2324 N N . MET A 1 287 ? 7.298 4.997 12.369 1.00 7.71 287 MET A N 1
ATOM 2325 C CA . MET A 1 287 ? 7.079 6.308 12.967 1.00 8.03 287 MET A CA 1
ATOM 2326 C C . MET A 1 287 ? 8.170 6.593 14.024 1.00 8.13 287 MET A C 1
ATOM 2327 O O . MET A 1 287 ? 8.751 7.683 14.031 1.00 9.18 287 MET A O 1
ATOM 2333 N N . ASN A 1 288 ? 8.410 5.617 14.889 1.00 7.49 288 ASN A N 1
ATOM 2334 C CA . ASN A 1 288 ? 9.426 5.749 15.911 1.00 7.59 288 ASN A CA 1
ATOM 2335 C C . ASN A 1 288 ? 10.819 5.886 15.321 1.00 7.33 288 ASN A C 1
ATOM 2336 O O . ASN A 1 288 ? 11.658 6.599 15.864 1.00 8.01 288 ASN A O 1
ATOM 2341 N N . VAL A 1 289 ? 11.093 5.179 14.229 1.00 7.86 289 VAL A N 1
ATOM 2342 C CA . VAL A 1 289 ? 12.383 5.298 13.536 1.00 7.79 289 VAL A CA 1
ATOM 2343 C C . VAL A 1 289 ? 12.542 6.733 12.993 1.00 8.32 289 VAL A C 1
ATOM 2344 O O . VAL A 1 289 ? 13.614 7.316 13.120 1.00 8.67 289 VAL A O 1
ATOM 2348 N N . GLY A 1 290 ? 11.497 7.275 12.386 1.00 8.21 290 GLY A N 1
ATOM 2349 C CA . GLY A 1 290 ? 11.521 8.679 11.937 1.00 8.62 290 GLY A CA 1
ATOM 2350 C C . GLY A 1 290 ? 11.771 9.638 13.100 1.00 8.56 290 GLY A C 1
ATOM 2351 O O . GLY A 1 290 ? 12.564 10.575 12.995 1.00 8.89 290 GLY A O 1
ATOM 2352 N N . LEU A 1 291 ? 11.038 9.447 14.205 1.00 8.08 291 LEU A N 1
ATOM 2353 C CA . LEU A 1 291 ? 11.230 10.236 15.387 1.00 7.79 291 LEU A CA 1
ATOM 2354 C C . LEU A 1 291 ? 12.702 10.210 15.824 1.00 8.12 291 LEU A C 1
ATOM 2355 O O . LEU A 1 291 ? 13.316 11.240 16.072 1.00 8.64 291 LEU A O 1
ATOM 2360 N N . ASP A 1 292 ? 13.250 9.004 15.924 1.00 7.81 292 ASP A N 1
ATOM 2361 C CA . ASP A 1 292 ? 14.605 8.842 16.383 1.00 7.98 292 ASP A CA 1
ATOM 2362 C C . ASP A 1 292 ? 15.589 9.521 15.437 1.00 8.57 292 ASP A C 1
ATOM 2363 O O . ASP A 1 292 ? 16.556 10.184 15.884 1.00 9.11 292 ASP A O 1
ATOM 2368 N N . ALA A 1 293 ? 15.391 9.332 14.138 1.00 8.42 293 ALA A N 1
ATOM 2369 C CA . ALA A 1 293 ? 16.270 9.976 13.182 1.00 8.92 293 ALA A CA 1
ATOM 2370 C C . ALA A 1 293 ? 16.247 11.500 13.324 1.00 8.89 293 ALA A C 1
ATOM 2371 O O . ALA A 1 293 ? 17.268 12.166 13.284 1.00 9.72 293 ALA A O 1
ATOM 2373 N N . HIS A 1 294 ? 15.045 12.063 13.434 1.00 8.52 294 HIS A N 1
ATOM 2374 C CA . HIS A 1 294 ? 14.879 13.509 13.564 1.00 9.25 294 HIS A CA 1
ATOM 2375 C C . HIS A 1 294 ? 15.531 14.009 14.833 1.00 9.24 294 HIS A C 1
ATOM 2376 O O . HIS A 1 294 ? 16.334 14.964 14.826 1.00 10.44 294 HIS A O 1
ATOM 2383 N N . LEU A 1 295 ? 15.195 13.397 15.971 1.00 9.10 295 LEU A N 1
ATOM 2384 C CA . LEU A 1 295 ? 15.637 13.902 17.265 1.00 9.77 295 LEU A CA 1
ATOM 2385 C C . LEU A 1 295 ? 17.086 13.577 17.568 1.00 9.57 295 LEU A C 1
ATOM 2386 O O . LEU A 1 295 ? 17.736 14.409 18.215 1.00 10.90 295 LEU A O 1
ATOM 2391 N N . MET A 1 296 ? 17.578 12.400 17.207 1.00 9.86 296 MET A N 1
ATOM 2392 C CA . MET A 1 296 ? 18.898 11.943 17.588 1.00 10.03 296 MET A CA 1
ATOM 2393 C C . MET A 1 296 ? 19.851 11.708 16.415 1.00 10.65 296 MET A C 1
ATOM 2394 O O . MET A 1 296 ? 21.035 11.414 16.691 1.00 12.35 296 MET A O 1
ATOM 2399 N N . GLY A 1 297 ? 19.392 11.882 15.185 1.00 10.66 297 GLY A N 1
ATOM 2400 C CA . GLY A 1 297 ? 20.241 11.797 14.004 1.00 12.01 297 GLY A CA 1
ATOM 2401 C C . GLY A 1 297 ? 19.970 10.541 13.191 1.00 10.82 297 GLY A C 1
ATOM 2402 O O . GLY A 1 297 ? 19.695 9.469 13.718 1.00 11.82 297 GLY A O 1
ATOM 2403 N N . ALA A 1 298 ? 19.998 10.699 11.866 1.00 12.47 298 ALA A N 1
ATOM 2404 C CA . ALA A 1 298 ? 19.738 9.606 10.958 1.00 12.16 298 ALA A CA 1
ATOM 2405 C C . ALA A 1 298 ? 21.016 8.851 10.663 1.00 12.57 298 ALA A C 1
ATOM 2406 O O . ALA A 1 298 ? 22.017 9.440 10.209 1.00 15.68 298 ALA A O 1
ATOM 2408 N N . GLN A 1 299 ? 21.011 7.564 10.896 1.00 12.20 299 GLN A N 1
ATOM 2409 C CA . GLN A 1 299 ? 22.081 6.659 10.558 1.00 12.53 299 GLN A CA 1
ATOM 2410 C C . GLN A 1 299 ? 21.612 5.736 9.425 1.00 12.36 299 GLN A C 1
ATOM 2411 O O . GLN A 1 299 ? 20.461 5.746 9.021 1.00 11.55 299 GLN A O 1
ATOM 2414 N N . ALA A 1 300 ? 22.536 4.975 8.879 1.00 12.25 300 ALA A N 1
ATOM 2415 C CA . ALA A 1 300 ? 22.207 4.117 7.761 1.00 12.30 300 ALA A CA 1
ATOM 2416 C C . ALA A 1 300 ? 21.033 3.181 8.098 1.00 11.37 300 ALA A C 1
ATOM 2417 O O . ALA A 1 300 ? 20.198 2.934 7.231 1.00 11.59 300 ALA A O 1
ATOM 2419 N N . TRP A 1 301 ? 20.992 2.643 9.323 1.00 11.11 301 TRP A N 1
ATOM 2420 C CA . TRP A 1 301 ? 19.922 1.691 9.615 1.00 10.66 301 TRP A CA 1
ATOM 2421 C C . TRP A 1 301 ? 18.544 2.367 9.594 1.00 9.53 301 TRP A C 1
ATOM 2422 O O . TRP A 1 301 ? 17.566 1.729 9.188 1.00 10.17 301 TRP A O 1
ATOM 2433 N N . HIS A 1 302 ? 18.434 3.624 10.039 1.00 9.61 302 HIS A N 1
ATOM 2434 C CA . HIS A 1 302 ? 17.138 4.285 10.016 1.00 9.24 302 HIS A CA 1
ATOM 2435 C C . HIS A 1 302 ? 16.629 4.389 8.590 1.00 8.95 302 HIS A C 1
ATOM 2436 O O . HIS A 1 302 ? 15.461 4.141 8.291 1.00 9.44 302 HIS A O 1
ATOM 2443 N N . LYS A 1 303 ? 17.524 4.803 7.707 1.00 9.61 303 LYS A N 1
ATOM 2444 C CA . LYS A 1 303 ? 17.183 5.061 6.308 1.00 9.82 303 LYS A CA 1
ATOM 2445 C C . LYS A 1 303 ? 16.789 3.780 5.631 1.00 9.79 303 LYS A C 1
ATOM 2446 O O . LYS A 1 303 ? 15.806 3.738 4.879 1.00 10.70 303 LYS A O 1
ATOM 2452 N N . SER A 1 304 ? 17.553 2.720 5.816 1.00 9.70 304 SER A N 1
ATOM 2453 C CA . SER A 1 304 ? 17.230 1.446 5.206 1.00 10.41 304 SER A CA 1
ATOM 2454 C C . SER A 1 304 ? 15.889 0.921 5.721 1.00 9.23 304 SER A C 1
ATOM 2455 O O . SER A 1 304 ? 15.067 0.412 4.974 1.00 10.41 304 SER A O 1
ATOM 2458 N N . ALA A 1 305 ? 15.676 0.996 7.028 1.00 9.43 305 ALA A N 1
ATOM 2459 C CA . ALA A 1 305 ? 14.433 0.494 7.625 1.00 9.21 305 ALA A CA 1
ATOM 2460 C C . ALA A 1 305 ? 13.228 1.161 6.986 1.00 8.53 305 ALA A C 1
ATOM 2461 O O . ALA A 1 305 ? 12.293 0.480 6.552 1.00 9.17 305 ALA A O 1
ATOM 2463 N N . VAL A 1 306 ? 13.261 2.490 6.945 1.00 8.38 306 VAL A N 1
ATOM 2464 C CA A VAL A 1 306 ? 12.098 3.190 6.391 0.50 9.01 306 VAL A CA 1
ATOM 2465 C CA B VAL A 1 306 ? 12.128 3.180 6.390 0.50 8.33 306 VAL A CA 1
ATOM 2466 C C . VAL A 1 306 ? 11.996 3.054 4.880 1.00 8.61 306 VAL A C 1
ATOM 2467 O O . VAL A 1 306 ? 10.891 2.824 4.363 1.00 9.28 306 VAL A O 1
ATOM 2474 N N . ASN A 1 307 ? 13.085 3.196 4.171 1.00 9.45 307 ASN A N 1
ATOM 2475 C CA . ASN A 1 307 ? 13.019 3.112 2.729 1.00 9.80 307 ASN A CA 1
ATOM 2476 C C . ASN A 1 307 ? 12.475 1.745 2.298 1.00 9.79 307 ASN A C 1
ATOM 2477 O O . ASN A 1 307 ? 11.646 1.668 1.383 1.00 10.42 307 ASN A O 1
ATOM 2482 N N . LYS A 1 308 ? 12.908 0.668 2.944 1.00 9.45 308 LYS A N 1
ATOM 2483 C CA . LYS A 1 308 ? 12.459 -0.659 2.549 1.00 10.04 308 LYS A CA 1
ATOM 2484 C C . LYS A 1 308 ? 11.004 -0.889 2.983 1.00 9.40 308 LYS A C 1
ATOM 2485 O O . LYS A 1 308 ? 10.249 -1.583 2.253 1.00 9.81 308 LYS A O 1
ATOM 2491 N N . ALA A 1 309 ? 10.600 -0.414 4.150 1.00 8.73 309 ALA A N 1
ATOM 2492 C CA . ALA A 1 309 ? 9.213 -0.622 4.608 1.00 8.28 309 ALA A CA 1
ATOM 2493 C C . ALA A 1 309 ? 8.247 0.135 3.711 1.00 7.89 309 ALA A C 1
ATOM 2494 O O . ALA A 1 309 ? 7.229 -0.403 3.283 1.00 9.00 309 ALA A O 1
ATOM 2496 N N . LEU A 1 310 ? 8.527 1.409 3.479 1.00 8.93 310 LEU A N 1
ATOM 2497 C CA . LEU A 1 310 ? 7.690 2.213 2.585 1.00 9.19 310 LEU A CA 1
ATOM 2498 C C . LEU A 1 310 ? 7.691 1.635 1.176 1.00 9.66 310 LEU A C 1
ATOM 2499 O O . LEU A 1 310 ? 6.671 1.625 0.488 1.00 10.46 310 LEU A O 1
ATOM 2504 N N . GLY A 1 311 ? 8.844 1.140 0.742 1.00 9.69 311 GLY A N 1
ATOM 2505 C CA . GLY A 1 311 ? 8.916 0.484 -0.556 1.00 10.17 311 GLY A CA 1
ATOM 2506 C C . GLY A 1 311 ? 8.005 -0.714 -0.623 1.00 10.19 311 GLY A C 1
ATOM 2507 O O . GLY A 1 311 ? 7.319 -0.927 -1.657 1.00 10.45 311 GLY A O 1
ATOM 2508 N N . PHE A 1 312 ? 7.980 -1.534 0.411 1.00 9.48 312 PHE A N 1
ATOM 2509 C CA . PHE A 1 312 ? 7.064 -2.669 0.417 1.00 9.10 312 PHE A CA 1
ATOM 2510 C C . PHE A 1 312 ? 5.619 -2.201 0.353 1.00 9.12 312 PHE A C 1
ATOM 2511 O O . PHE A 1 312 ? 4.809 -2.741 -0.398 1.00 9.31 312 PHE A O 1
ATOM 2519 N N . LEU A 1 313 ? 5.256 -1.188 1.152 1.00 8.60 313 LEU A N 1
ATOM 2520 C CA . LEU A 1 313 ? 3.875 -0.748 1.146 1.00 8.68 313 LEU A CA 1
ATOM 2521 C C . LEU A 1 313 ? 3.457 -0.221 -0.235 1.00 8.69 313 LEU A C 1
ATOM 2522 O O . LEU A 1 313 ? 2.340 -0.467 -0.694 1.00 9.30 313 LEU A O 1
ATOM 2527 N N . SER A 1 314 ? 4.358 0.515 -0.866 1.00 9.43 314 SER A N 1
ATOM 2528 C CA A SER A 1 314 ? 4.022 0.969 -2.241 0.50 10.49 314 SER A CA 1
ATOM 2529 C CA B SER A 1 314 ? 3.990 0.939 -2.231 0.50 9.68 314 SER A CA 1
ATOM 2530 C C . SER A 1 314 ? 3.834 -0.196 -3.183 1.00 10.06 314 SER A C 1
ATOM 2531 O O . SER A 1 314 ? 2.890 -0.174 -4.015 1.00 11.15 314 SER A O 1
ATOM 2536 N N . TYR A 1 315 ? 4.729 -1.158 -3.108 1.00 9.48 315 TYR A N 1
ATOM 2537 C CA A TYR A 1 315 ? 4.566 -2.364 -3.927 0.50 10.16 315 TYR A CA 1
ATOM 2538 C CA B TYR A 1 315 ? 4.523 -2.340 -3.913 0.50 9.85 315 TYR A CA 1
ATOM 2539 C C . TYR A 1 315 ? 3.262 -3.106 -3.600 1.00 9.59 315 TYR A C 1
ATOM 2540 O O . TYR A 1 315 ? 2.557 -3.550 -4.523 1.00 10.09 315 TYR A O 1
ATOM 2557 N N . ALA A 1 316 ? 2.931 -3.212 -2.340 1.00 9.07 316 ALA A N 1
ATOM 2558 C CA . ALA A 1 316 ? 1.739 -3.918 -1.940 1.00 9.54 316 ALA A CA 1
ATOM 2559 C C . ALA A 1 316 ? 0.493 -3.221 -2.471 1.00 8.76 316 ALA A C 1
ATOM 2560 O O . ALA A 1 316 ? -0.482 -3.894 -2.845 1.00 10.01 316 ALA A O 1
ATOM 2562 N N . LYS A 1 317 ? 0.495 -1.896 -2.498 1.00 9.23 317 LYS A N 1
ATOM 2563 C CA . LYS A 1 317 ? -0.600 -1.138 -3.075 1.00 9.35 317 LYS A CA 1
ATOM 2564 C C . LYS A 1 317 ? -0.770 -1.443 -4.570 1.00 9.72 317 LYS A C 1
ATOM 2565 O O . LYS A 1 317 ? -1.912 -1.572 -5.057 1.00 9.78 317 LYS A O 1
ATOM 2571 N N . THR A 1 318 ? 0.344 -1.590 -5.300 1.00 9.26 318 THR A N 1
ATOM 2572 C CA . THR A 1 318 ? 0.222 -1.924 -6.721 1.00 8.94 318 THR A CA 1
ATOM 2573 C C . THR A 1 318 ? -0.362 -3.307 -6.951 1.00 8.93 318 THR A C 1
ATOM 2574 O O . THR A 1 318 ? -0.874 -3.579 -8.028 1.00 9.56 318 THR A O 1
ATOM 2578 N N . ASN A 1 319 ? -0.244 -4.197 -5.949 1.00 8.87 319 ASN A N 1
ATOM 2579 C CA . ASN A 1 319 ? -0.764 -5.527 -5.996 1.00 9.10 319 ASN A CA 1
ATOM 2580 C C . ASN A 1 319 ? -2.025 -5.691 -5.144 1.00 9.45 319 ASN A C 1
ATOM 2581 O O . ASN A 1 319 ? -2.297 -6.751 -4.619 1.00 10.48 319 ASN A O 1
ATOM 2586 N N . ASN A 1 320 ? -2.819 -4.636 -5.074 1.00 9.39 320 ASN A N 1
ATOM 2587 C CA . ASN A 1 320 ? -4.070 -4.639 -4.318 1.00 9.25 320 ASN A CA 1
ATOM 2588 C C . ASN A 1 320 ? -5.206 -4.208 -5.220 1.00 9.38 320 ASN A C 1
ATOM 2589 O O . ASN A 1 320 ? -5.149 -3.154 -5.855 1.00 9.66 320 ASN A O 1
ATOM 2594 N N . SER A 1 321 ? -6.293 -4.983 -5.216 1.00 9.98 321 SER A N 1
ATOM 2595 C CA . SER A 1 321 ? -7.447 -4.664 -6.027 1.00 10.61 321 SER A CA 1
ATOM 2596 C C . SER A 1 321 ? -8.155 -3.402 -5.648 1.00 11.60 321 SER A C 1
ATOM 2597 O O . SER A 1 321 ? -8.906 -2.862 -6.471 1.00 12.44 321 SER A O 1
ATOM 2600 N N . LYS A 1 322 ? -7.924 -2.899 -4.441 1.00 11.20 322 LYS A N 1
ATOM 2601 C CA . LYS A 1 322 ? -8.517 -1.660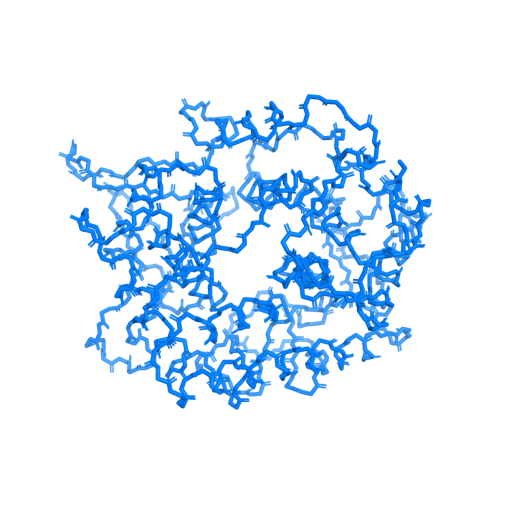 -3.988 1.00 12.29 322 LYS A CA 1
ATOM 2602 C C . LYS A 1 322 ? -7.602 -0.482 -4.185 1.00 12.02 322 LYS A C 1
ATOM 2603 O O . LYS A 1 322 ? -7.893 0.605 -3.760 1.00 13.66 322 LYS A O 1
ATOM 2609 N N . ASN A 1 323 ? -6.405 -0.689 -4.753 1.00 11.25 323 ASN A N 1
ATOM 2610 C CA . ASN A 1 323 ? -5.425 0.375 -4.945 1.00 11.64 323 ASN A CA 1
ATOM 2611 C C . ASN A 1 323 ? -5.056 1.041 -3.611 1.00 10.97 323 ASN A C 1
ATOM 2612 O O . ASN A 1 323 ? -4.921 2.260 -3.558 1.00 12.60 323 ASN A O 1
ATOM 2617 N N . CYS A 1 324 ? -4.897 0.260 -2.593 1.00 9.94 324 CYS A N 1
ATOM 2618 C CA . CYS A 1 324 ? -4.426 0.711 -1.289 1.00 10.10 324 CYS A CA 1
ATOM 2619 C C . CYS A 1 324 ? -3.450 -0.296 -0.757 1.00 9.48 324 CYS A C 1
ATOM 2620 O O . CYS A 1 324 ? -3.528 -1.479 -1.130 1.00 10.38 324 CYS A O 1
ATOM 2623 N N . TYR A 1 325 ? -2.552 0.109 0.116 1.00 8.98 325 TYR A N 1
ATOM 2624 C CA . TYR A 1 325 ? -1.923 -0.856 0.989 1.00 8.45 325 TYR A CA 1
ATOM 2625 C C . TYR A 1 325 ? -2.835 -1.006 2.219 1.00 8.84 325 TYR A C 1
ATOM 2626 O O . TYR A 1 325 ? -3.556 -0.086 2.584 1.00 9.74 325 TYR A O 1
ATOM 2635 N N . GLU A 1 326 ? -2.807 -2.204 2.793 1.00 8.76 326 GLU A N 1
ATOM 2636 C CA . GLU A 1 326 ? -3.689 -2.570 3.860 1.00 8.59 326 GLU A CA 1
ATOM 2637 C C . GLU A 1 326 ? -3.100 -2.376 5.257 1.00 8.36 326 GLU A C 1
ATOM 2638 O O . GLU A 1 326 ? -1.926 -2.100 5.439 1.00 8.87 326 GLU A O 1
ATOM 2644 N N . GLN A 1 327 ? -3.968 -2.583 6.248 1.00 8.79 327 GLN A N 1
ATOM 2645 C CA . GLN A 1 327 ? -3.635 -2.418 7.649 1.00 8.66 327 GLN A CA 1
ATOM 2646 C C . GLN A 1 327 ? -2.860 -3.556 8.248 1.00 8.83 327 GLN A C 1
ATOM 2647 O O . GLN A 1 327 ? -2.160 -3.329 9.265 1.00 9.41 327 GLN A O 1
ATOM 2658 N N . VAL A 1 328 ? -2.969 -4.748 7.711 1.00 8.48 328 VAL A N 1
ATOM 2659 C CA . VAL A 1 328 ? -2.348 -5.936 8.294 1.00 8.39 328 VAL A CA 1
ATOM 2660 C C . VAL A 1 328 ? -1.706 -6.812 7.213 1.00 8.11 328 VAL A C 1
ATOM 2661 O O . VAL A 1 328 ? -2.352 -7.204 6.220 1.00 9.26 328 VAL A O 1
ATOM 2665 N N . TYR A 1 329 ? -0.434 -7.080 7.371 1.00 8.64 329 TYR A N 1
ATOM 2666 C CA . TYR A 1 329 ? 0.327 -8.019 6.496 1.00 9.08 329 TYR A CA 1
ATOM 2667 C C . TYR A 1 329 ? 0.952 -9.082 7.359 1.00 8.66 329 TYR A C 1
ATOM 2668 O O . TYR A 1 329 ? 1.331 -8.837 8.499 1.00 9.64 329 TYR A O 1
ATOM 2677 N N . SER A 1 330 ? 1.153 -10.280 6.786 1.00 9.02 330 SER A N 1
ATOM 2678 C CA . SER A 1 330 ? 1.891 -11.345 7.442 1.00 9.22 330 SER A CA 1
ATOM 2679 C C . SER A 1 330 ? 2.734 -12.034 6.386 1.00 9.45 330 SER A C 1
ATOM 2680 O O . SER A 1 330 ? 2.211 -12.444 5.346 1.00 9.93 330 SER A O 1
ATOM 2683 N N . TYR A 1 331 ? 4.034 -12.096 6.587 1.00 9.51 331 TYR A N 1
ATOM 2684 C CA . TYR A 1 331 ? 4.934 -12.667 5.591 1.00 10.23 331 TYR A CA 1
ATOM 2685 C C . TYR A 1 331 ? 4.770 -12.025 4.226 1.00 10.72 331 TYR A C 1
ATOM 2686 O O . TYR A 1 331 ? 4.866 -12.700 3.179 1.00 11.77 331 TYR A O 1
ATOM 2695 N N . GLY A 1 332 ? 4.495 -10.712 4.216 1.00 10.44 332 GLY A N 1
ATOM 2696 C CA . GLY A 1 332 ? 4.316 -10.002 2.972 1.00 11.53 332 GLY A CA 1
ATOM 2697 C C . GLY A 1 332 ? 2.949 -10.156 2.298 1.00 10.81 332 GLY A C 1
ATOM 2698 O O . GLY A 1 332 ? 2.735 -9.593 1.246 1.00 12.92 332 GLY A O 1
ATOM 2699 N N . GLY A 1 333 ? 2.057 -10.884 2.917 1.00 10.33 333 GLY A N 1
ATOM 2700 C CA . GLY A 1 333 ? 0.726 -11.148 2.385 1.00 11.28 333 GLY A CA 1
ATOM 2701 C C . GLY A 1 333 ? -0.366 -10.385 3.073 1.00 10.21 333 GLY A C 1
ATOM 2702 O O . GLY A 1 333 ? -0.430 -10.369 4.308 1.00 10.35 333 GLY A O 1
ATOM 2703 N N . ALA A 1 334 ? -1.233 -9.743 2.308 1.00 10.39 334 ALA A N 1
ATOM 2704 C CA . ALA A 1 334 ? -2.331 -8.975 2.869 1.00 10.85 334 ALA A CA 1
ATOM 2705 C C . ALA A 1 334 ? -3.274 -9.886 3.590 1.00 11.45 334 ALA A C 1
ATOM 2706 O O . ALA A 1 334 ? -3.644 -10.960 3.091 1.00 12.99 334 ALA A O 1
ATOM 2708 N N . GLN A 1 335 ? -3.730 -9.457 4.768 1.00 11.29 335 GLN A N 1
ATOM 2709 C CA . GLN A 1 335 ? -4.649 -10.229 5.587 1.00 11.65 335 GLN A CA 1
ATOM 2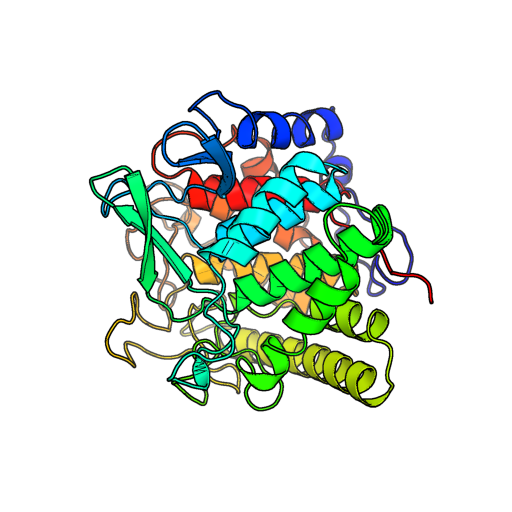710 C C . GLN A 1 335 ? -6.107 -9.796 5.480 1.00 13.00 335 GLN A C 1
ATOM 2711 O O . GLN A 1 335 ? -6.930 -10.286 6.237 1.00 14.81 335 GLN A O 1
ATOM 2717 N N . ASN A 1 336 ? -6.437 -8.924 4.543 1.00 12.52 336 ASN A N 1
ATOM 2718 C CA . ASN A 1 336 ? -7.824 -8.514 4.288 1.00 13.59 336 ASN A CA 1
ATOM 2719 C C . ASN A 1 336 ? -8.475 -7.846 5.506 1.00 13.53 336 ASN A C 1
ATOM 2720 O O . ASN A 1 336 ? -9.653 -8.036 5.788 1.00 16.12 336 ASN A O 1
ATOM 2725 N N . ARG A 1 337 ? -7.719 -7.007 6.190 1.00 12.30 337 ARG A N 1
ATOM 2726 C CA . ARG A 1 337 ? -8.190 -6.218 7.343 1.00 12.66 337 ARG A CA 1
ATOM 2727 C C . ARG A 1 337 ? -8.355 -4.748 7.036 1.00 12.74 337 ARG A C 1
ATOM 2728 O O . ARG A 1 337 ? -8.267 -3.905 7.942 1.00 14.46 337 ARG A O 1
ATOM 2736 N N . GLY A 1 338 ? -8.568 -4.422 5.758 1.00 12.41 338 GLY A N 1
ATOM 2737 C CA . GLY A 1 338 ? -8.936 -3.097 5.352 1.00 12.45 338 GLY A CA 1
ATOM 2738 C C . GLY A 1 338 ? -7.804 -2.275 4.787 1.00 10.95 338 GLY A C 1
ATOM 2739 O O . GLY A 1 338 ? -6.635 -2.452 5.171 1.00 10.88 338 GLY A O 1
ATOM 2740 N N . CYS A 1 339 ? -8.152 -1.364 3.913 1.00 10.20 339 CYS A N 1
ATOM 2741 C CA . CYS A 1 339 ? -7.246 -0.370 3.450 1.00 10.37 339 CYS A CA 1
ATOM 2742 C C . CYS A 1 339 ? -6.700 0.457 4.603 1.00 9.76 339 CYS A C 1
ATOM 2743 O O . CYS A 1 339 ? -7.383 0.716 5.579 1.00 10.84 339 CYS A O 1
ATOM 2746 N N . ALA A 1 340 ? -5.470 0.940 4.451 1.00 9.96 340 ALA A N 1
ATOM 2747 C CA . ALA A 1 340 ? -4.867 1.811 5.451 1.00 10.19 340 ALA A CA 1
ATOM 2748 C C . ALA A 1 340 ? -5.794 2.933 5.819 1.00 11.92 340 ALA A C 1
ATOM 2749 O O . ALA A 1 340 ? -6.281 3.666 4.987 1.00 14.92 340 ALA A O 1
ATOM 2751 N N . GLY A 1 341 ? -5.931 3.144 7.089 1.00 14.25 341 GLY A N 1
ATOM 2752 C CA . GLY A 1 341 ? -6.643 4.339 7.568 1.00 16.81 341 GLY A CA 1
ATOM 2753 C C . GLY A 1 341 ? -5.718 5.485 7.906 1.00 12.69 341 GLY A C 1
ATOM 2754 O O . GLY A 1 341 ? -4.537 5.487 7.586 1.00 13.94 341 GLY A O 1
ATOM 2755 N N . GLU A 1 342 ? -6.293 6.476 8.536 1.00 11.42 342 GLU A N 1
ATOM 2756 C CA . GLU A 1 342 ? -5.584 7.701 8.738 1.00 10.83 342 GLU A CA 1
ATOM 2757 C C . GLU A 1 342 ? -4.384 7.534 9.652 1.00 9.66 342 GLU A C 1
ATOM 2758 O O . GLU A 1 342 ? -3.361 8.184 9.468 1.00 9.86 342 GLU A O 1
ATOM 2764 N N . GLY A 1 343 ? -4.520 6.679 10.675 1.00 9.60 343 GLY A N 1
ATOM 2765 C CA . GLY A 1 343 ? -3.427 6.525 11.631 1.00 10.01 343 GLY A CA 1
ATOM 2766 C C . GLY A 1 343 ? -2.202 5.866 11.017 1.00 8.88 343 GLY A C 1
ATOM 2767 O O . GLY A 1 343 ? -1.073 6.211 11.341 1.00 9.59 343 GLY A O 1
ATOM 2768 N N . GLN A 1 344 ? -2.443 4.894 10.138 1.00 8.92 344 GLN A N 1
ATOM 2769 C CA . GLN A 1 344 ? -1.354 4.220 9.462 1.00 8.68 344 GLN A CA 1
ATOM 2770 C C . GLN A 1 344 ? -0.669 5.175 8.513 1.00 8.56 344 GLN A C 1
ATOM 2771 O O . GLN A 1 344 ? 0.579 5.239 8.429 1.00 8.97 344 GLN A O 1
ATOM 2777 N N . LYS A 1 345 ? -1.469 5.946 7.758 1.00 8.44 345 LYS A N 1
ATOM 2778 C CA . LYS A 1 345 ? -0.901 6.948 6.881 1.00 8.79 345 LYS A CA 1
ATOM 2779 C C . LYS A 1 345 ? -0.123 8.014 7.666 1.00 8.50 345 LYS A C 1
ATOM 2780 O O . LYS A 1 345 ? 0.912 8.490 7.203 1.00 9.28 345 LYS A O 1
ATOM 2786 N N . ALA A 1 346 ? -0.607 8.355 8.838 1.00 9.30 346 ALA A N 1
ATOM 2787 C CA . ALA A 1 346 ? 0.070 9.310 9.721 1.00 8.82 346 ALA A CA 1
ATOM 2788 C C . ALA A 1 346 ? 1.434 8.763 10.205 1.00 8.80 346 ALA A C 1
ATOM 2789 O O . ALA A 1 346 ? 2.444 9.458 10.147 1.00 8.87 346 ALA A O 1
ATOM 2791 N N . ALA A 1 347 ? 1.455 7.523 10.654 1.00 8.61 347 ALA A N 1
ATOM 2792 C CA . ALA A 1 347 ? 2.684 6.880 11.081 1.00 8.65 347 ALA A CA 1
ATOM 2793 C C . ALA A 1 347 ? 3.698 6.897 9.956 1.00 8.18 347 ALA A C 1
ATOM 2794 O O . ALA A 1 347 ? 4.871 7.183 10.154 1.00 8.68 347 ALA A O 1
ATOM 2796 N N . ASN A 1 348 ? 3.247 6.582 8.739 1.00 8.35 348 ASN A N 1
ATOM 2797 C CA . ASN A 1 348 ? 4.126 6.488 7.602 1.00 8.19 348 ASN A CA 1
ATOM 2798 C C . ASN A 1 348 ? 4.657 7.859 7.181 1.00 8.92 348 ASN A C 1
ATOM 2799 O O . ASN A 1 348 ? 5.766 7.972 6.662 1.00 9.69 348 ASN A O 1
ATOM 2804 N N . ALA A 1 349 ? 3.860 8.930 7.390 1.00 9.16 349 ALA A N 1
ATOM 2805 C CA . ALA A 1 349 ? 4.344 10.274 7.112 1.00 9.20 349 ALA A CA 1
ATOM 2806 C C . ALA A 1 349 ? 5.499 10.659 8.064 1.00 9.26 349 ALA A C 1
ATOM 2807 O O . ALA A 1 349 ? 6.465 11.299 7.649 1.00 9.88 349 ALA A O 1
ATOM 2809 N N . VAL A 1 350 ? 5.392 10.289 9.348 1.00 8.54 350 VAL A N 1
ATOM 2810 C CA . VAL A 1 350 ? 6.453 10.588 10.278 1.00 8.54 350 VAL A CA 1
ATOM 2811 C C . VAL A 1 350 ? 7.725 9.856 9.923 1.00 8.24 350 VAL A C 1
ATOM 2812 O O . VAL A 1 350 ? 8.842 10.372 10.089 1.00 8.96 350 VAL A O 1
ATOM 2816 N N . ALA A 1 351 ? 7.579 8.631 9.419 1.00 8.29 351 ALA A N 1
ATOM 2817 C CA . ALA A 1 351 ? 8.713 7.843 8.998 1.00 8.21 351 ALA A CA 1
ATOM 2818 C C . ALA A 1 351 ? 9.589 8.539 7.971 1.00 8.90 351 ALA A C 1
ATOM 2819 O O . ALA A 1 351 ? 10.778 8.255 7.860 1.00 9.33 351 ALA A O 1
ATOM 2821 N N . LEU A 1 352 ? 8.982 9.456 7.212 1.00 8.67 352 LEU A N 1
ATOM 2822 C CA . LEU A 1 352 ? 9.723 10.217 6.194 1.00 9.27 352 LEU A CA 1
ATOM 2823 C C . LEU A 1 352 ? 10.861 11.019 6.720 1.00 9.91 352 LEU A C 1
ATOM 2824 O O . LEU A 1 352 ? 11.763 11.387 5.950 1.00 11.06 352 LEU A O 1
ATOM 2829 N N . LEU A 1 353 ? 10.903 11.308 8.015 1.00 9.17 353 LEU A N 1
ATOM 2830 C CA . LEU A 1 353 ? 12.047 11.980 8.625 1.00 9.33 353 LEU A CA 1
ATOM 2831 C C . LEU A 1 353 ? 13.326 11.152 8.557 1.00 9.66 353 LEU A C 1
ATOM 2832 O O . LEU A 1 353 ? 14.402 11.680 8.807 1.00 11.04 353 LEU A O 1
ATOM 2837 N N . ALA A 1 354 ? 13.219 9.874 8.220 1.00 10.26 354 ALA A N 1
ATOM 2838 C CA . ALA A 1 354 ? 14.366 9.008 7.969 1.00 11.22 354 ALA A CA 1
ATOM 2839 C C . ALA A 1 354 ? 14.466 8.587 6.503 1.00 12.92 354 ALA A C 1
ATOM 2840 O O . ALA A 1 354 ? 15.401 7.846 6.180 1.00 15.55 354 ALA A O 1
ATOM 2842 N N . SER A 1 355 ? 13.562 9.021 5.648 1.00 12.32 355 SER A N 1
ATOM 2843 C CA . SER A 1 355 ? 13.535 8.597 4.214 1.00 13.91 355 SER A CA 1
ATOM 2844 C C . SER A 1 355 ? 14.555 9.402 3.399 1.00 13.28 355 SER A C 1
ATOM 2845 O O . SER A 1 355 ? 14.814 10.570 3.670 1.00 14.10 355 SER A O 1
ATOM 2848 N N . THR A 1 356 ? 15.073 8.739 2.363 1.00 13.19 356 THR A N 1
ATOM 2849 C CA . THR A 1 356 ? 15.965 9.419 1.400 1.00 12.78 356 THR A CA 1
ATOM 2850 C C . THR A 1 356 ? 15.417 9.461 0.011 1.00 14.05 356 THR A C 1
ATOM 2851 O O . THR A 1 356 ? 16.165 9.766 -0.922 1.00 15.28 356 THR A O 1
ATOM 2855 N N . ASN A 1 357 ? 14.131 9.165 -0.157 1.00 14.01 357 ASN A N 1
ATOM 2856 C CA . ASN A 1 357 ? 13.493 9.060 -1.449 1.00 16.11 357 ASN A CA 1
ATOM 2857 C C . ASN A 1 357 ? 12.415 10.130 -1.597 1.00 16.21 357 ASN A C 1
ATOM 2858 O O . ASN A 1 357 ? 11.338 10.034 -1.037 1.00 16.36 357 ASN A O 1
ATOM 2863 N N . ALA A 1 358 ? 12.685 11.172 -2.369 1.00 16.30 358 ALA A N 1
ATOM 2864 C CA . ALA A 1 358 ? 11.758 12.293 -2.522 1.00 16.28 358 ALA A CA 1
ATOM 2865 C C . ALA A 1 358 ? 10.475 11.878 -3.165 1.00 16.24 358 ALA A C 1
ATOM 2866 O O . ALA A 1 358 ? 9.410 12.416 -2.802 1.00 16.85 358 ALA A O 1
ATOM 2868 N N . GLY A 1 359 ? 10.493 10.957 -4.100 1.00 18.55 359 GLY A N 1
ATOM 2869 C CA . GLY A 1 359 ? 9.288 10.455 -4.704 1.00 20.23 359 GLY A CA 1
ATOM 2870 C C . GLY A 1 359 ? 8.355 9.753 -3.693 1.00 18.94 359 GLY A C 1
ATOM 2871 O O . GLY A 1 359 ? 7.149 10.007 -3.696 1.00 20.85 359 GLY A O 1
ATOM 2872 N N . GLN A 1 360 ? 8.912 8.916 -2.870 1.00 19.75 360 GLN A N 1
ATOM 2873 C CA . GLN A 1 360 ? 8.207 8.250 -1.766 1.00 21.77 360 GLN A CA 1
ATOM 2874 C C . GLN A 1 360 ? 7.675 9.349 -0.829 1.00 17.55 360 GLN A C 1
ATOM 2875 O O . GLN A 1 360 ? 6.553 9.273 -0.344 1.00 17.48 360 GLN A O 1
ATOM 2881 N N . ALA A 1 361 ? 8.512 10.314 -0.491 1.00 15.67 361 ALA A N 1
ATOM 2882 C CA . ALA A 1 361 ? 8.061 11.345 0.408 1.00 15.02 361 ALA A CA 1
ATOM 2883 C C . ALA A 1 361 ? 6.893 12.085 -0.129 1.00 14.92 361 ALA A C 1
ATOM 2884 O O . ALA A 1 361 ? 5.902 12.312 0.587 1.00 15.37 361 ALA A O 1
ATOM 2886 N N . ASN A 1 362 ? 6.962 12.459 -1.418 1.00 15.17 362 ASN A N 1
ATOM 2887 C CA . ASN A 1 362 ? 5.840 13.159 -1.977 1.00 17.90 362 ASN A CA 1
ATOM 2888 C C . ASN A 1 362 ? 4.576 12.384 -1.842 1.00 17.29 362 ASN A C 1
ATOM 2889 O O . ASN A 1 362 ? 3.545 12.957 -1.479 1.00 19.45 362 ASN A O 1
ATOM 2891 N N . GLU A 1 363 ? 4.598 11.119 -2.178 1.00 16.21 363 GLU A N 1
ATOM 2892 C CA . GLU A 1 363 ? 3.405 10.326 -2.154 1.00 17.45 363 GLU A CA 1
ATOM 2893 C C . GLU A 1 363 ? 2.893 10.086 -0.731 1.00 15.13 363 GLU A C 1
ATOM 2894 O O . GLU A 1 363 ? 1.714 10.338 -0.469 1.00 16.45 363 GLU A O 1
ATOM 2896 N N . PHE A 1 364 ? 3.734 9.592 0.170 1.00 12.79 364 PHE A N 1
ATOM 2897 C CA . PHE A 1 364 ? 3.285 9.281 1.529 1.00 12.10 364 PHE A CA 1
ATOM 2898 C C . PHE A 1 364 ? 2.899 10.576 2.251 1.00 11.41 364 PHE A C 1
ATOM 2899 O O . PHE A 1 364 ? 1.918 10.601 2.983 1.00 12.06 364 PHE A O 1
ATOM 2907 N N . PHE A 1 365 ? 3.635 11.660 2.037 1.00 10.86 365 PHE A N 1
ATOM 2908 C CA . PHE A 1 365 ? 3.287 12.850 2.748 1.00 11.27 365 PHE A CA 1
ATOM 2909 C C . PHE A 1 365 ? 1.939 13.410 2.277 1.00 12.14 365 PHE A C 1
ATOM 2910 O O . PHE A 1 365 ? 1.079 13.801 3.079 1.00 12.59 365 PHE A O 1
ATOM 2918 N N . ASN A 1 366 ? 1.757 13.459 0.950 1.00 13.54 366 ASN A N 1
ATOM 2919 C CA . ASN A 1 366 ? 0.502 13.993 0.428 1.00 14.73 366 ASN A CA 1
ATOM 2920 C C . ASN A 1 366 ? -0.697 13.146 0.763 1.00 14.27 366 ASN A C 1
ATOM 2921 O O . ASN A 1 366 ? -1.792 13.665 1.004 1.00 16.23 366 ASN A O 1
ATOM 2926 N N . GLU A 1 367 ? -0.529 11.831 0.849 1.00 13.85 367 GLU A N 1
ATOM 2927 C CA . GLU A 1 367 ? -1.620 10.960 1.262 1.00 14.23 367 GLU A CA 1
ATOM 2928 C C . GLU A 1 367 ? -2.043 11.270 2.691 1.00 14.65 367 GLU A C 1
ATOM 2929 O O . GLU A 1 367 ? -3.218 11.070 3.031 1.00 17.72 367 GLU A O 1
ATOM 2935 N N . PHE A 1 368 ? -1.118 11.676 3.535 1.00 12.11 368 PHE A N 1
ATOM 2936 C CA . PHE A 1 368 ? -1.452 12.095 4.908 1.00 11.30 368 PHE A CA 1
ATOM 2937 C C . PHE A 1 368 ? -2.056 13.504 4.951 1.00 11.41 368 PHE A C 1
ATOM 2938 O O . PHE A 1 368 ? -3.062 13.729 5.588 1.00 11.98 368 PHE A O 1
ATOM 2946 N N . TRP A 1 369 ? -1.431 14.439 4.271 1.00 12.47 369 TRP A N 1
ATOM 2947 C CA . TRP A 1 369 ? -1.808 15.828 4.371 1.00 12.07 369 TRP A CA 1
ATOM 2948 C C . TRP A 1 369 ? -3.171 16.108 3.726 1.00 13.56 369 TRP A C 1
ATOM 2949 O O . TRP A 1 369 ? -3.857 17.067 4.130 1.00 14.38 369 TRP A O 1
ATOM 2960 N N . SER A 1 370 ? -3.586 15.273 2.793 1.00 13.97 370 SER A N 1
ATOM 2961 C CA . SER A 1 370 ? -4.876 15.451 2.164 1.00 14.92 370 SER A CA 1
ATOM 2962 C C . SER A 1 370 ? -6.015 14.898 2.963 1.00 14.31 370 SER A C 1
ATOM 2963 O O . SER A 1 370 ? -7.172 15.157 2.653 1.00 16.12 370 SER A O 1
ATOM 2966 N N . LEU A 1 371 ? -5.740 14.169 4.043 1.00 13.55 371 LEU A N 1
ATOM 2967 C CA . LEU A 1 371 ? -6.810 13.579 4.831 1.00 12.23 371 LEU A CA 1
ATOM 2968 C C . LEU A 1 371 ? -7.580 14.612 5.620 1.00 12.87 371 LEU A C 1
ATOM 2969 O O . LEU A 1 371 ? -7.016 15.593 6.072 1.00 14.80 371 LEU A O 1
ATOM 2974 N N . SER A 1 372 ? -8.861 14.326 5.821 1.00 13.68 372 SER A N 1
ATOM 2975 C CA A SER A 1 372 ? -9.538 15.047 6.901 0.50 13.68 372 SER A CA 1
ATOM 2976 C CA B SER A 1 372 ? -9.478 15.055 6.927 0.50 14.62 372 SER A CA 1
ATOM 2977 C C . SER A 1 372 ? -9.233 14.341 8.237 1.00 12.42 372 SER A C 1
ATOM 2978 O O . SER A 1 372 ? -8.970 13.133 8.319 1.00 13.48 372 SER A O 1
ATOM 2983 N N . GLN A 1 373 ? -9.369 15.101 9.311 1.00 12.75 373 GLN A N 1
ATOM 2984 C CA . GLN A 1 373 ? -9.104 14.564 10.638 1.00 11.49 373 GLN A CA 1
ATOM 2985 C C . GLN A 1 373 ? -10.063 13.424 10.917 1.00 11.11 373 GLN A C 1
ATOM 2986 O O . GLN A 1 373 ? -11.239 13.542 10.593 1.00 12.12 373 GLN A O 1
ATOM 2992 N N . PRO A 1 374 ? -9.610 12.349 11.541 1.00 10.52 374 PRO A N 1
ATOM 2993 C CA . PRO A 1 374 ? -10.503 11.221 11.788 1.00 10.55 374 PRO A CA 1
ATOM 2994 C C . PRO A 1 374 ? -11.765 11.526 12.557 1.00 11.26 374 PRO A C 1
ATOM 2995 O O . PRO A 1 374 ? -11.762 12.286 13.551 1.00 11.32 374 PRO A O 1
ATOM 2999 N N . THR A 1 375 ? -12.860 10.906 12.109 1.00 11.78 375 THR A N 1
ATOM 3000 C CA . THR A 1 375 ? -14.163 10.946 12.746 1.00 12.58 375 THR A CA 1
ATOM 3001 C C . THR A 1 375 ? -14.718 9.515 12.773 1.00 12.65 375 THR A C 1
ATOM 3002 O O . THR A 1 375 ? -14.111 8.588 12.239 1.00 14.16 375 THR A O 1
ATOM 3006 N N . GLY A 1 376 ? -15.873 9.348 13.372 1.00 14.33 376 GLY A N 1
ATOM 3007 C CA . GLY A 1 376 ? -16.511 8.076 13.357 1.00 14.61 376 GLY A CA 1
ATOM 3008 C C . GLY A 1 376 ? -15.966 7.069 14.344 1.00 13.74 376 GLY A C 1
ATOM 3009 O O . GLY A 1 376 ? -15.222 7.367 15.291 1.00 13.44 376 GLY A O 1
ATOM 3010 N N . ASP A 1 377 ? -16.371 5.822 14.150 1.00 14.22 377 ASP A N 1
ATOM 3011 C CA . ASP A 1 377 ? -16.215 4.798 15.165 1.00 15.27 377 ASP A CA 1
ATOM 3012 C C . ASP A 1 377 ? -14.800 4.306 15.332 1.00 13.59 377 ASP A C 1
ATOM 3013 O O . ASP A 1 377 ? -14.512 3.665 16.364 1.00 15.07 377 ASP A O 1
ATOM 3018 N N . TYR A 1 378 ? -13.916 4.537 14.362 1.00 12.75 378 TYR A N 1
ATOM 3019 C CA . TYR A 1 378 ? -12.560 4.067 14.432 1.00 13.76 378 TYR A CA 1
ATOM 3020 C C . TYR A 1 378 ? -11.569 5.184 14.731 1.00 12.01 378 TYR A C 1
ATOM 3021 O O . TYR A 1 378 ? -10.354 5.013 14.575 1.00 12.39 378 TYR A O 1
ATOM 3030 N N . ARG A 1 379 ? -12.068 6.332 15.207 1.00 10.90 379 ARG A N 1
ATOM 3031 C CA . ARG A 1 379 ? -11.225 7.467 15.372 1.00 9.97 379 ARG A CA 1
ATOM 3032 C C . ARG A 1 379 ? -10.251 7.400 16.535 1.00 9.60 379 ARG A C 1
ATOM 3033 O O . ARG A 1 379 ? -9.343 8.229 16.593 1.00 9.92 379 ARG A O 1
ATOM 3041 N N . TYR A 1 380 ? -10.424 6.503 17.503 1.00 9.41 380 TYR A N 1
ATOM 3042 C CA . TYR A 1 380 ? -9.448 6.476 18.607 1.00 8.68 380 TYR A CA 1
ATOM 3043 C C . TYR A 1 380 ? -8.060 6.254 18.120 1.00 8.97 380 TYR A C 1
ATOM 3044 O O . TYR A 1 380 ? -7.151 7.009 18.393 1.00 10.65 380 TYR A O 1
ATOM 3053 N N . TYR A 1 381 ? -7.834 5.159 17.423 1.00 10.21 381 TYR A N 1
ATOM 3054 C CA . TYR A 1 381 ? -6.446 4.867 17.118 1.00 11.29 381 TYR A CA 1
ATOM 3055 C C . TYR A 1 381 ? -5.997 5.719 15.932 1.00 11.31 381 TYR A C 1
ATOM 3056 O O . TYR A 1 381 ? -4.874 6.345 15.981 1.00 12.56 381 TYR A O 1
ATOM 3065 N N . ASN A 1 382 ? -6.867 5.853 14.914 1.00 9.73 382 ASN A N 1
ATOM 3066 C CA . ASN A 1 382 ? -6.552 6.733 13.789 1.00 9.63 382 ASN A CA 1
ATOM 3067 C C . ASN A 1 382 ? -6.318 8.168 14.205 1.00 8.38 382 ASN A C 1
ATOM 3068 O O . ASN A 1 382 ? -5.367 8.801 13.758 1.00 9.14 382 ASN A O 1
ATOM 3073 N N . GLY A 1 383 ? -7.187 8.700 15.048 1.00 8.58 383 GLY A N 1
ATOM 3074 C CA . GLY A 1 383 ? -7.127 10.068 15.470 1.00 8.38 383 GLY A CA 1
ATOM 3075 C C . GLY A 1 383 ? -5.979 10.345 16.434 1.00 7.90 383 GLY A C 1
ATOM 3076 O O . GLY A 1 383 ? -5.378 11.419 16.384 1.00 8.24 383 GLY A O 1
ATOM 3077 N N . SER A 1 384 ? -5.654 9.387 17.304 1.00 8.04 384 SER A N 1
ATOM 3078 C CA . SER A 1 384 ? -4.542 9.590 18.208 1.00 8.29 384 SER A CA 1
ATOM 3079 C C . SER A 1 384 ? -3.224 9.691 17.426 1.00 7.66 384 SER A C 1
ATOM 3080 O O . SER A 1 384 ? -2.378 10.541 17.707 1.00 8.38 384 SER A O 1
ATOM 3083 N N . LEU A 1 385 ? -3.033 8.792 16.461 1.00 8.00 385 LEU A N 1
ATOM 3084 C CA . LEU A 1 385 ? -1.836 8.852 15.638 1.00 8.14 385 LEU A CA 1
ATOM 3085 C C . LEU A 1 385 ? -1.824 10.057 14.746 1.00 8.06 385 LEU A C 1
ATOM 3086 O O . LEU A 1 385 ? -0.755 10.635 14.497 1.00 8.79 385 LEU A O 1
ATOM 3091 N N . TYR A 1 386 ? -2.978 10.452 14.216 1.00 8.26 386 TYR A N 1
ATOM 3092 C CA . TYR A 1 386 ? -3.078 11.637 13.380 1.00 8.66 386 TYR A CA 1
ATOM 3093 C C . TYR A 1 386 ? -2.582 12.877 14.150 1.00 8.31 386 TYR A C 1
ATOM 3094 O O . TYR A 1 386 ? -1.816 13.687 13.627 1.00 8.58 386 TYR A O 1
ATOM 3103 N N . MET A 1 387 ? -3.001 13.004 15.402 1.00 7.99 387 MET A N 1
ATOM 3104 C CA . MET A 1 387 ? -2.555 14.119 16.254 1.00 8.24 387 MET A CA 1
ATOM 3105 C C . MET A 1 387 ? -1.057 14.094 16.449 1.00 7.96 387 MET A C 1
ATOM 3106 O O . MET A 1 387 ? -0.381 15.106 16.253 1.00 8.58 387 MET A O 1
ATOM 3111 N N . LEU A 1 388 ? -0.501 12.943 16.828 1.00 7.88 388 LEU A N 1
ATOM 3112 C CA . LEU A 1 388 ? 0.943 12.867 17.017 1.00 7.53 388 LEU A CA 1
ATOM 3113 C C . LEU A 1 388 ? 1.695 13.204 15.733 1.00 7.97 388 LEU A C 1
ATOM 3114 O O . LEU A 1 388 ? 2.676 13.949 15.772 1.00 8.29 388 LEU A O 1
ATOM 3119 N N . ALA A 1 389 ? 1.232 12.678 14.613 1.00 8.06 389 ALA A N 1
ATOM 3120 C CA . ALA A 1 389 ? 1.913 12.928 13.354 1.00 7.84 389 ALA A CA 1
ATOM 3121 C C . ALA A 1 389 ? 1.874 14.435 12.985 1.00 8.35 389 ALA A C 1
ATOM 3122 O O . ALA A 1 389 ? 2.841 14.976 12.472 1.00 8.88 389 ALA A O 1
ATOM 3124 N N . MET A 1 390 ? 0.727 15.085 13.231 1.00 8.27 390 MET A N 1
ATOM 3125 C CA . MET A 1 390 ? 0.636 16.493 12.962 1.00 8.79 390 MET A CA 1
ATOM 3126 C C . MET A 1 390 ? 1.707 17.274 13.697 1.00 9.38 390 MET A C 1
ATOM 3127 O O . MET A 1 390 ? 2.271 18.235 13.145 1.00 10.55 390 MET A O 1
ATOM 3132 N N . LEU A 1 391 ? 2.010 16.905 14.949 1.00 8.51 391 LEU A N 1
ATOM 3133 C CA . LEU A 1 391 ? 3.073 17.500 15.686 1.00 8.78 391 LEU A CA 1
ATOM 3134 C C . LEU A 1 391 ? 4.453 17.192 15.072 1.00 8.72 391 LEU A C 1
ATOM 3135 O O . LEU A 1 391 ? 5.300 18.098 14.899 1.00 9.29 391 LEU A O 1
ATOM 3140 N N . HIS A 1 392 ? 4.685 15.931 14.739 1.00 7.90 392 HIS A N 1
ATOM 3141 C CA . HIS A 1 392 ? 5.943 15.517 14.201 1.00 8.19 392 HIS A CA 1
ATOM 3142 C C . HIS A 1 392 ? 6.307 16.137 12.878 1.00 8.87 392 HIS A C 1
ATOM 3143 O O . HIS A 1 392 ? 7.499 16.308 12.610 1.00 10.35 392 HIS A O 1
ATOM 3150 N N . VAL A 1 393 ? 5.322 16.409 12.045 1.00 8.90 393 VAL A N 1
ATOM 3151 C CA . VAL A 1 393 ? 5.599 16.897 10.677 1.00 9.53 393 VAL A CA 1
ATOM 3152 C C . VAL A 1 393 ? 5.565 18.402 10.563 1.00 10.54 393 VAL A C 1
ATOM 3153 O O . VAL A 1 393 ? 5.770 18.944 9.475 1.00 12.40 393 VAL A O 1
ATOM 3157 N N . SER A 1 394 ? 5.329 19.096 11.673 1.00 10.85 394 SER A N 1
ATOM 3158 C CA . SER A 1 394 ? 5.245 20.558 11.705 1.00 11.27 394 SER A CA 1
ATOM 3159 C C . SER A 1 394 ? 6.322 21.161 12.595 1.00 11.39 394 SER A C 1
ATOM 3160 O O . SER A 1 394 ? 6.233 22.377 12.917 1.00 13.52 394 SER A O 1
ATOM 3163 N N . GLY A 1 395 ? 7.287 20.377 13.048 1.00 10.66 395 GLY A N 1
ATOM 3164 C CA . GLY A 1 395 ? 8.315 20.890 13.905 1.00 11.80 395 GLY A CA 1
ATOM 3165 C C . GLY A 1 395 ? 7.852 21.173 15.332 1.00 10.79 395 GLY A C 1
ATOM 3166 O O . GLY A 1 395 ? 8.582 21.853 16.043 1.00 12.90 395 GLY A O 1
ATOM 3167 N N . ASN A 1 396 ? 6.739 20.609 15.770 1.00 9.97 396 ASN A N 1
ATOM 3168 C CA . ASN A 1 396 ? 6.230 20.873 17.075 1.00 9.50 396 ASN A CA 1
ATOM 3169 C C . ASN A 1 396 ? 6.536 19.786 18.095 1.00 9.50 396 ASN A C 1
ATOM 3170 O O . ASN A 1 396 ? 6.185 19.955 19.273 1.00 10.57 396 ASN A O 1
ATOM 3175 N N . PHE A 1 397 ? 7.103 18.654 17.681 1.00 8.78 397 PHE A N 1
ATOM 3176 C CA . PHE A 1 397 ? 7.424 17.569 18.600 1.00 8.40 397 PHE A CA 1
ATOM 3177 C C . PHE A 1 397 ? 8.880 17.786 19.054 1.00 8.51 397 PHE A C 1
ATOM 3178 O O . PHE A 1 397 ? 9.805 17.501 18.317 1.00 10.38 397 PHE A O 1
ATOM 3186 N N . LYS A 1 398 ? 9.043 18.404 20.216 1.00 8.95 398 LYS A N 1
ATOM 3187 C CA . LYS A 1 398 ? 10.340 18.850 20.712 1.00 8.92 398 LYS A CA 1
ATOM 3188 C C . LYS A 1 398 ? 10.630 18.267 22.071 1.00 9.30 398 LYS A C 1
ATOM 3189 O O . LYS A 1 398 ? 9.724 17.930 22.817 1.00 11.03 398 LYS A O 1
ATOM 3195 N N . PHE A 1 399 ? 11.925 18.189 22.414 1.00 8.98 399 PHE A N 1
ATOM 3196 C CA . PHE A 1 399 ? 12.358 17.763 23.735 1.00 9.21 399 PHE A CA 1
ATOM 3197 C C . PHE A 1 399 ? 12.707 18.989 24.568 1.00 9.46 399 PHE A C 1
ATOM 3198 O O . PHE A 1 399 ? 13.590 19.777 24.182 1.00 11.54 399 PHE A O 1
ATOM 3206 N N . TYR A 1 400 ? 12.027 19.170 25.675 1.00 9.08 400 TYR A N 1
ATOM 3207 C CA . TYR A 1 400 ? 12.250 20.298 26.593 1.00 9.65 400 TYR A CA 1
ATOM 3208 C C . TYR A 1 400 ? 12.980 19.783 27.831 1.00 9.17 400 TYR A C 1
ATOM 3209 O O . TYR A 1 400 ? 12.430 19.078 28.657 1.00 9.47 400 TYR A O 1
ATOM 3218 N N . ASN A 1 401 ? 14.279 20.076 27.930 1.00 10.50 401 ASN A N 1
ATOM 3219 C CA . ASN A 1 401 ? 15.053 19.625 29.063 1.00 10.35 401 ASN A CA 1
ATOM 3220 C C . ASN A 1 401 ? 14.740 20.390 30.305 1.00 9.94 401 ASN A C 1
ATOM 3221 O O . ASN A 1 401 ? 14.498 21.610 30.282 1.00 11.72 401 ASN A O 1
ATOM 3226 N N . ASN A 1 402 ? 14.810 19.716 31.441 1.00 10.55 402 ASN A N 1
ATOM 3227 C CA . ASN A 1 402 ? 14.793 20.336 32.727 1.00 10.92 402 ASN A CA 1
ATOM 3228 C C . ASN A 1 402 ? 16.127 20.963 33.010 1.00 13.92 402 ASN A C 1
ATOM 3229 O O . ASN A 1 402 ? 17.158 20.537 32.472 1.00 16.79 402 ASN A O 1
ATOM 3234 N N . THR A 1 403 ? 16.120 21.953 33.861 1.00 15.49 403 THR A N 1
ATOM 3235 C CA . THR A 1 403 ? 17.396 22.648 34.265 1.00 18.82 403 THR A CA 1
ATOM 3236 C C . THR A 1 403 ? 17.699 22.304 35.701 1.00 20.65 403 THR A C 1
ATOM 3237 O O . THR A 1 403 ? 16.828 22.339 36.561 1.00 23.98 403 THR A O 1
ATOM 3241 N N . PHE A 1 404 ? 18.928 21.915 35.953 1.00 23.25 404 PHE A N 1
ATOM 3242 C CA . PHE A 1 404 ? 19.359 21.519 37.294 1.00 25.26 404 PHE A CA 1
ATOM 3243 C C . PHE A 1 404 ? 20.482 22.584 37.919 1.00 27.06 404 PHE A C 1
#

B-factor: mean 13.35, std 7.23, range [4.1, 49.77]

InterPro domains:
  IPR002037 Glycoside hydrolase, family 8 [PF01270] (88-413)
  IPR008928 Six-hairpin glycosidase superfamily [SSF48208] (25-423)
  IPR012341 Six-hairpin glycosidase-like superfamily [G3DSA:1.50.10.10] (22-426)

Organism: Pseudoalteromonas haloplanktis (NCBI:txid228)

Secondary structure (P-SEA, 3-state):
cccccccccccccccccccccccccccaaaaaaaaaaaaaaccccccccbbbbbccccccccccccccccccccccaaaaaaaaaaaaaacaaaaaaaaaaaaaccccccccccccccccccccbbbbcccbbbbbcccccaaaaaaaaaaaaaaaaaccccccccaaaaaaaaaaaaaacccccccccccccccccccccccccaaaaaaaaaccccaaaaaaaaaaaaaaaaaaaaaaaaaccccccccccccccccccccccccccccccccccccccccaaaaaaaaaaaaccccaaaaaaaaaaaaaaaaaaaaccccccccccccccccccccccaaaaaaaaaaccccccaaaaaaaaaaaaacccccccccaaaaaaaaaaaaaaaccbbbbbbcc

CATH classification: 1.50.10.10

Radius of gyration: 19.78 Å; Cα contacts (8 Å, |Δi|>4): 805; chains: 1; bounding box: 49×45×54 Å

Solvent-accessible surface area: 14934 Å² total; per-residue (Å²): 123,23,62,71,113,8,66,85,85,2,3,35,88,62,55,97,46,34,31,0,0,117,32,32,59,56,113,74,15,79,63,49,0,73,50,3,2,79,50,4,14,20,148,57,75,62,38,8,1,12,33,53,4,66,44,136,74,85,97,74,1,8,10,0,44,3,28,32,71,90,91,35,68,2,4,57,0,26,0,0,0,4,0,0,0,1,0,0,6,26,85,69,74,64,40,0,18,24,0,2,61,0,0,83,61,42,0,50,0,66,90,128,23,133,46,57,105,42,49,4,0,9,0,67,45,0,52,69,62,113,122,33,72,26,96,67,67,61,55,12,16,13,0,1,0,0,1,4,0,0,0,0,0,0,0,0,6,35,77,54,30,50,120,61,104,15,76,5,44,48,18,0,45,79,5,2,64,18,0,72,109,53,0,21,35,107,29,17,1,32,36,17,8,110,40,85,70,2,0,0,0,2,7,1,2,0,0,0,2,28,0,0,5,66,0,18,95,74,148,72,24,104,72,30,3,40,82,2,1,88,82,2,42,59,3,0,67,57,0,19,104,95,0,41,22,82,66,16,114,21,5,0,2,12,0,0,68,32,80,0,25,13,4,99,20,136,63,57,157,78,17,82,23,16,0,18,24,5,6,73,22,1,4,5,0,5,3,2,0,0,1,0,3,12,0,47,3,4,63,81,35,1,54,54,3,0,38,80,0,0,29,21,0,52,143,9,54,104,107,23,120,100,104,19,6,5,29,0,7,13,95,23,31,52,64,124,123,32,50,11,15,48,0,0,50,0,0,0,0,0,0,0,0,0,0,47,69,52,52,25,0,43,49,12,0,53,50,0,30,94,35,95,24,2,69,37,83,161,19,20,35,14,5,1,0,4,2,1,0,0,0,3,0,4,10,29,2,74,17,59,73,20,130,140

Nearest PDB structures (foldseek):
  1h13-assembly1_A  TM=1.002E+00  e=2.052E-76  Pseudoalteromonas haloplanktis
  1xwt-assembly1_A  TM=1.002E+00  e=7.117E-76  Pseudoalteromonas haloplanktis
  2b4f-assembly1_A  TM=1.002E+00  e=8.757E-76  Pseudoalteromonas haloplanktis
  1xwq-assembly1_A  TM=1.002E+00  e=2.226E-75  Pseudoalteromonas haloplanktis
  1h14-assembly1_A  TM=1.002E+00  e=1.231E-74  Pseudoalteromonas haloplanktis

Sequence (404 aa):
AFNNNPSSVGAYSSSGTYRNLAQEMGKTNIQQKVNSSTFDNMFGYNNTQQLYYPYTENGVYKAHYIKAINPDEGDDIRTEGQSWGMTAAVMLNKQEEFDNLWRFAKAYQKNPDNHPDAKKQGVYAWKLKLNQNGFVYKVDEGPAPDGEEYFAFALLNASARWGNSSGEFNYYNDAITMLNNTIKNKLMENQIIRFSPYIDNLTDPSYHIPAFYDYFANNVTNQADKNYWRQVATKSRTLLKNHFTKVSSGSPHWNLPTFLSRLDGSPVIGYIFNGQANPGQWYEFDAWRVIMNVGLDAHLMGAQAWHKSAVVNKALGFLSSYYAKTNNSKNCYEQVYSYGGAQNRGCAGEGQKAANAVALLASTNAGQANEFFNEFWSLSSQPTGDYRYYNGSLYMLAMLHVSGNFKFYNNTF

Foldseek 3Di:
DADLPFFQAACQVPVDFDQQCVVLVDPPLVVVLVVLLCQCPDDDQWLHQKAWAADPNHTFAIFGWQFAPPPHIKGFLQLLLLQLLLCLLVVNPRNNVRSVRCQVVAQFDDLVPVPNLLRGAGQGIWHQDPVRHIHGPGSWHQVLSLLSLLQSLQSCCLPPNAPPPHNSLVVSVSSVVSCVPRQDDPLEGARGSVDPQKDFLLSQQLVSLQQQLQADPDDVSVVSSNVSSVLSVQLLLQLQVQCDDPQNQLFGWGMAGSSNHFQAADDDPPDDGGRQKCALSSLQNLLSLLVCCRGGNADPSLASSLQRNLVLQCVCLVVDPVSARCRMDGRSHDPPRGGDDQLSLLSSQSSSSRYSDVVSNNVSVCVNVVDDQDTPSNSSNNSSSNSVSSCSNRSSNDRRHHDD